Protein AF-A0A6P2B342-F1 (afdb_monomer_lite)

pLDDT: mean 91.4, std 13.52, range [28.22, 98.81]

Structure (mmCIF, N/CA/C/O backbone):
data_AF-A0A6P2B342-F1
#
_entry.id   AF-A0A6P2B342-F1
#
loop_
_atom_site.group_PDB
_atom_site.id
_atom_site.type_symbol
_atom_site.label_atom_id
_atom_site.label_alt_id
_atom_site.label_comp_id
_atom_site.label_asym_id
_atom_site.label_entity_id
_atom_site.label_seq_id
_atom_site.pdbx_PDB_ins_code
_atom_site.Cartn_x
_atom_site.Cartn_y
_atom_site.Cartn_z
_atom_site.occupancy
_atom_site.B_iso_or_equiv
_atom_site.auth_seq_id
_atom_site.auth_comp_id
_atom_site.auth_asym_id
_atom_site.auth_atom_id
_atom_site.pdbx_PDB_model_num
ATOM 1 N N . MET A 1 1 ? 30.800 19.590 -36.979 1.00 38.88 1 MET A N 1
ATOM 2 C CA . MET A 1 1 ? 31.869 18.616 -36.661 1.00 38.88 1 MET A CA 1
ATOM 3 C C . MET A 1 1 ? 32.686 19.167 -35.507 1.00 38.88 1 MET A C 1
ATOM 5 O O . MET A 1 1 ? 33.416 20.113 -35.738 1.00 38.88 1 MET A O 1
ATOM 9 N N . ASN A 1 2 ? 32.508 18.641 -34.295 1.00 28.22 2 ASN A N 1
ATOM 10 C CA . ASN A 1 2 ? 33.512 18.633 -33.224 1.00 28.22 2 ASN A CA 1
ATOM 11 C C . ASN A 1 2 ? 33.006 17.683 -32.132 1.00 28.22 2 ASN A C 1
ATOM 13 O O . ASN A 1 2 ? 32.124 18.020 -31.350 1.00 28.22 2 ASN A O 1
ATOM 17 N N . ARG A 1 3 ? 33.511 16.446 -32.181 1.00 33.88 3 ARG A N 1
ATOM 18 C CA . ARG A 1 3 ? 33.252 15.378 -31.215 1.00 33.88 3 ARG A CA 1
ATOM 19 C C . ARG A 1 3 ? 34.166 15.611 -30.013 1.00 33.88 3 ARG A C 1
ATOM 21 O O . ARG A 1 3 ? 35.369 15.397 -30.132 1.00 33.88 3 ARG A O 1
ATOM 28 N N . PHE A 1 4 ? 33.613 16.050 -28.888 1.00 36.38 4 PHE A N 1
ATOM 29 C CA . PHE A 1 4 ? 34.314 15.977 -27.609 1.00 36.38 4 PHE A CA 1
ATOM 30 C C . PHE A 1 4 ? 34.161 14.557 -27.061 1.00 36.38 4 PHE A C 1
ATOM 32 O O . PHE A 1 4 ? 33.056 14.080 -26.819 1.00 36.38 4 PHE A O 1
ATOM 39 N N . PHE A 1 5 ? 35.295 13.869 -26.953 1.00 34.81 5 PHE A N 1
ATOM 40 C CA . PHE A 1 5 ? 35.442 12.567 -26.320 1.00 34.81 5 PHE A CA 1
ATOM 41 C C . PHE A 1 5 ? 35.074 12.681 -24.834 1.00 34.81 5 PHE A C 1
ATOM 43 O O . PHE A 1 5 ? 35.794 13.317 -24.065 1.00 34.81 5 PHE A O 1
ATOM 50 N N . LEU A 1 6 ? 33.970 12.049 -24.433 1.00 33.16 6 LEU A N 1
ATOM 51 C CA . LEU A 1 6 ? 33.687 11.751 -23.035 1.00 33.16 6 LEU A CA 1
ATOM 52 C C . LEU A 1 6 ? 34.524 10.519 -22.663 1.00 33.16 6 LEU A C 1
ATOM 54 O O . LEU A 1 6 ? 34.222 9.393 -23.054 1.00 33.16 6 LEU A O 1
ATOM 58 N N . LEU A 1 7 ? 35.635 10.753 -21.971 1.00 32.19 7 LEU A N 1
ATOM 59 C CA . LEU A 1 7 ? 36.459 9.712 -21.367 1.00 32.19 7 LEU A CA 1
ATOM 60 C C . LEU A 1 7 ? 35.686 9.161 -20.160 1.00 32.19 7 LEU A C 1
ATOM 62 O O . LEU A 1 7 ? 35.783 9.682 -19.052 1.00 32.19 7 LEU A O 1
ATOM 66 N N . ILE A 1 8 ? 34.866 8.135 -20.395 1.00 35.72 8 ILE A N 1
ATOM 67 C CA . ILE A 1 8 ? 34.276 7.324 -19.329 1.00 35.72 8 ILE A CA 1
ATOM 68 C C . ILE A 1 8 ? 35.431 6.570 -18.672 1.00 35.72 8 ILE A C 1
ATOM 70 O O . ILE A 1 8 ? 35.993 5.634 -19.243 1.00 35.72 8 ILE A O 1
ATOM 74 N N . VAL A 1 9 ? 35.806 6.999 -17.469 1.00 33.09 9 VAL A N 1
ATOM 75 C CA . VAL A 1 9 ? 36.613 6.190 -16.560 1.00 33.09 9 VAL A CA 1
ATOM 76 C C . VAL A 1 9 ? 35.726 5.027 -16.127 1.00 33.09 9 VAL A C 1
ATOM 78 O O . VAL A 1 9 ? 34.937 5.133 -15.193 1.00 33.09 9 VAL A O 1
ATOM 81 N N . LEU A 1 10 ? 35.838 3.915 -16.850 1.00 36.12 10 LEU A N 1
ATOM 82 C CA . LEU A 1 10 ? 35.404 2.595 -16.411 1.00 36.12 10 LEU A CA 1
ATOM 83 C C . LEU A 1 10 ? 36.299 2.204 -15.228 1.00 36.12 10 LEU A C 1
ATOM 85 O O . LEU A 1 10 ? 37.279 1.474 -15.367 1.00 36.12 10 LEU A O 1
ATOM 89 N N . ALA A 1 11 ? 35.986 2.739 -14.049 1.00 37.56 11 ALA A N 1
ATOM 90 C CA . ALA A 1 11 ? 36.389 2.120 -12.803 1.00 37.56 11 ALA A CA 1
ATOM 91 C C . ALA A 1 11 ? 35.618 0.801 -12.727 1.00 37.56 11 ALA A C 1
ATOM 93 O O . ALA A 1 11 ? 34.501 0.734 -12.220 1.00 37.56 11 ALA A O 1
ATOM 94 N N . VAL A 1 12 ? 36.204 -0.243 -13.313 1.00 37.66 12 VAL A N 1
ATOM 95 C CA . VAL A 1 12 ? 35.854 -1.624 -13.011 1.00 37.66 12 VAL A CA 1
ATOM 96 C C . VAL A 1 12 ? 36.157 -1.786 -11.527 1.00 37.66 12 VAL A C 1
ATOM 98 O O . VAL A 1 12 ? 37.277 -2.110 -11.137 1.00 37.66 12 VAL A O 1
ATOM 101 N N . PHE A 1 13 ? 35.169 -1.496 -10.680 1.00 39.75 13 PHE A N 1
ATOM 102 C CA . PHE A 1 13 ? 35.117 -2.099 -9.367 1.00 39.75 13 PHE A CA 1
ATOM 103 C C . PHE A 1 13 ? 35.086 -3.595 -9.647 1.00 39.75 13 PHE A C 1
ATOM 105 O O . PHE A 1 13 ? 34.061 -4.151 -10.037 1.00 39.75 13 PHE A O 1
ATOM 112 N N . ALA A 1 14 ? 36.246 -4.234 -9.519 1.00 38.75 14 ALA A N 1
ATOM 113 C CA . ALA A 1 14 ? 36.320 -5.651 -9.253 1.00 38.75 14 ALA A CA 1
ATOM 114 C C . ALA A 1 14 ? 35.606 -5.843 -7.912 1.00 38.75 14 ALA A C 1
ATOM 116 O O . ALA A 1 14 ? 36.222 -5.830 -6.848 1.00 38.75 14 ALA A O 1
ATOM 117 N N . LEU A 1 15 ? 34.275 -5.909 -7.972 1.00 44.03 15 LEU A N 1
ATOM 118 C CA . LEU A 1 15 ? 33.454 -6.465 -6.924 1.00 44.03 15 LEU A CA 1
ATOM 119 C C . LEU A 1 15 ? 33.999 -7.876 -6.775 1.00 44.03 15 LEU A C 1
ATOM 121 O O . LEU A 1 15 ? 33.724 -8.743 -7.603 1.00 44.03 15 LEU A O 1
ATOM 125 N N . ASN A 1 16 ? 34.862 -8.081 -5.777 1.00 39.44 16 ASN A N 1
ATOM 126 C CA . ASN A 1 16 ? 35.105 -9.419 -5.274 1.00 39.44 16 ASN A CA 1
ATOM 127 C C . ASN A 1 16 ? 33.706 -9.993 -5.065 1.00 39.44 16 ASN A C 1
ATOM 129 O O . ASN A 1 16 ? 32.958 -9.382 -4.294 1.00 39.44 16 ASN A O 1
ATOM 133 N N . PRO A 1 17 ? 33.305 -11.055 -5.791 1.00 49.28 17 PRO A N 1
ATOM 134 C CA . PRO A 1 17 ? 32.008 -11.651 -5.556 1.00 49.28 17 PRO A CA 1
ATOM 135 C C . PRO A 1 17 ? 31.994 -11.960 -4.068 1.00 49.28 17 PRO A C 1
ATOM 137 O O . PRO A 1 17 ? 32.875 -12.678 -3.580 1.00 49.28 17 PRO A O 1
ATOM 140 N N . ALA A 1 18 ? 31.086 -11.307 -3.335 1.00 50.47 18 ALA A N 1
ATOM 141 C CA . ALA A 1 18 ? 30.901 -11.603 -1.928 1.00 50.47 18 ALA A CA 1
ATOM 142 C C . ALA A 1 18 ? 30.819 -13.131 -1.836 1.00 50.47 18 ALA A C 1
ATOM 144 O O . ALA A 1 18 ? 30.139 -13.725 -2.683 1.00 50.47 18 ALA A O 1
ATOM 145 N N . PRO A 1 19 ? 31.585 -13.775 -0.934 1.00 49.72 19 PRO A N 1
ATOM 146 C CA . PRO A 1 19 ? 31.642 -15.228 -0.871 1.00 49.72 19 PRO A CA 1
ATOM 147 C C . PRO A 1 19 ? 30.209 -15.734 -0.889 1.00 49.72 19 PRO A C 1
ATOM 149 O O . PRO A 1 19 ? 29.418 -15.312 -0.042 1.00 49.72 19 PRO A O 1
ATOM 152 N N . ALA A 1 20 ? 29.876 -16.530 -1.912 1.00 49.69 20 ALA A N 1
ATOM 153 C CA . ALA A 1 20 ? 28.531 -17.037 -2.114 1.00 49.69 20 ALA A CA 1
ATOM 154 C C . ALA A 1 20 ? 28.104 -17.670 -0.794 1.00 49.69 20 ALA A C 1
ATOM 156 O O . ALA A 1 20 ? 28.666 -18.687 -0.380 1.00 49.69 20 ALA A O 1
ATOM 157 N N . GLN A 1 21 ? 27.199 -17.000 -0.078 1.00 50.09 21 GLN A N 1
ATOM 158 C CA . GLN A 1 21 ? 26.664 -17.549 1.150 1.00 50.09 21 GLN A CA 1
ATOM 159 C C . GLN A 1 21 ? 25.975 -18.833 0.715 1.00 50.09 21 GLN A C 1
ATOM 161 O O . GLN A 1 21 ? 25.067 -18.790 -0.112 1.00 50.09 21 GLN A O 1
ATOM 166 N N . THR A 1 22 ? 26.483 -19.977 1.181 1.00 51.25 22 THR A N 1
ATOM 167 C CA . THR A 1 22 ? 25.868 -21.281 0.930 1.00 51.25 22 THR A CA 1
ATOM 168 C C . THR A 1 22 ? 24.386 -21.135 1.208 1.00 51.25 22 THR A C 1
ATOM 170 O O . THR A 1 22 ? 24.038 -20.776 2.337 1.00 51.25 22 THR A O 1
ATOM 173 N N . ALA A 1 23 ? 23.565 -21.337 0.168 1.00 52.44 23 ALA A N 1
ATOM 174 C CA . ALA A 1 23 ? 22.115 -21.244 0.236 1.00 52.44 23 ALA A CA 1
ATOM 175 C C . ALA A 1 23 ? 21.675 -21.992 1.491 1.00 52.44 23 ALA A C 1
ATOM 177 O O . ALA A 1 23 ? 21.850 -23.207 1.610 1.00 52.44 23 ALA A O 1
ATOM 178 N N . THR A 1 24 ? 21.264 -21.227 2.496 1.00 52.19 24 THR A N 1
ATOM 179 C CA . THR A 1 24 ? 20.883 -21.788 3.782 1.00 52.19 24 THR A CA 1
ATOM 180 C C . THR A 1 24 ? 19.608 -22.552 3.489 1.00 52.19 24 THR A C 1
ATOM 182 O O . THR A 1 24 ? 18.662 -21.953 2.988 1.00 52.19 24 THR A O 1
ATOM 185 N N . GLN A 1 25 ? 19.612 -23.872 3.707 1.00 49.91 25 GLN A N 1
ATOM 186 C CA . GLN A 1 25 ? 18.399 -24.670 3.560 1.00 49.91 25 GLN A CA 1
ATOM 187 C C . GLN A 1 25 ? 17.299 -23.983 4.364 1.00 49.91 25 GLN A C 1
ATOM 189 O O . GLN A 1 25 ? 17.465 -23.759 5.566 1.00 49.91 25 GLN A O 1
ATOM 194 N N . PHE A 1 26 ? 16.230 -23.592 3.672 1.00 52.09 26 PHE A N 1
ATOM 195 C CA . PHE A 1 26 ? 15.068 -22.989 4.299 1.00 52.09 26 PHE A CA 1
ATOM 196 C C . PHE A 1 26 ? 14.614 -23.882 5.457 1.00 52.09 26 PHE A C 1
ATOM 198 O O . PHE A 1 26 ? 14.578 -25.109 5.292 1.00 52.09 26 PHE A O 1
ATOM 205 N N . PRO A 1 27 ? 14.319 -23.316 6.640 1.00 55.00 27 PRO A N 1
ATOM 206 C CA . PRO A 1 27 ? 13.832 -24.117 7.748 1.00 55.00 27 PRO A CA 1
ATOM 207 C C . PRO A 1 27 ? 12.588 -24.883 7.290 1.00 55.00 27 PRO A C 1
ATOM 209 O O . PRO A 1 27 ? 11.690 -24.314 6.673 1.00 55.00 27 PRO A O 1
ATOM 212 N N . ALA A 1 28 ? 12.530 -26.176 7.607 1.00 49.84 28 ALA A N 1
ATOM 213 C CA . ALA A 1 28 ? 11.448 -27.091 7.231 1.00 49.84 28 ALA A CA 1
ATOM 214 C C . ALA A 1 28 ? 10.072 -26.749 7.859 1.00 49.84 28 ALA A C 1
ATOM 216 O O . ALA A 1 28 ? 9.192 -27.601 7.898 1.00 49.84 28 ALA A O 1
ATOM 217 N N . SER A 1 29 ? 9.889 -25.532 8.383 1.00 59.97 29 SER A N 1
ATOM 218 C CA . SER A 1 29 ? 8.661 -25.044 9.020 1.00 59.97 29 SER A CA 1
ATOM 219 C C . SER A 1 29 ? 7.958 -23.933 8.234 1.00 59.97 29 SER A C 1
ATOM 221 O O . SER A 1 29 ? 7.106 -23.249 8.800 1.00 59.97 29 SER A O 1
ATOM 223 N N . ILE A 1 30 ? 8.319 -23.697 6.967 1.00 73.19 30 ILE A N 1
ATOM 224 C CA . ILE A 1 30 ? 7.491 -22.857 6.092 1.00 73.19 30 ILE A CA 1
ATOM 225 C C . ILE A 1 30 ? 6.163 -23.589 5.879 1.00 73.19 30 ILE A C 1
ATOM 227 O O . ILE A 1 30 ? 6.152 -24.804 5.688 1.00 73.19 30 ILE A O 1
ATOM 231 N N . ALA A 1 31 ? 5.059 -22.848 5.964 1.00 84.12 31 ALA A N 1
ATOM 232 C CA . ALA A 1 31 ? 3.721 -23.379 5.747 1.00 84.12 31 ALA A CA 1
ATOM 233 C C . ALA A 1 31 ? 3.646 -24.145 4.417 1.00 84.12 31 ALA A C 1
ATOM 235 O O . ALA A 1 31 ? 4.104 -23.655 3.382 1.00 84.12 31 ALA A O 1
ATOM 236 N N . ASP A 1 32 ? 3.062 -25.341 4.457 1.00 93.50 32 ASP A N 1
ATOM 237 C CA . ASP A 1 32 ? 2.788 -26.127 3.260 1.00 93.50 32 ASP A CA 1
ATOM 238 C C . ASP A 1 32 ? 1.533 -25.572 2.575 1.00 93.50 32 ASP A C 1
ATOM 240 O O . ASP A 1 32 ? 0.411 -26.008 2.833 1.00 93.50 32 ASP A O 1
ATOM 244 N N . PHE A 1 33 ? 1.717 -24.543 1.744 1.00 96.00 33 PHE A N 1
ATOM 245 C CA . PHE A 1 33 ? 0.609 -23.884 1.049 1.00 96.00 33 PHE A CA 1
ATOM 246 C C . PHE A 1 33 ? -0.134 -24.819 0.078 1.00 96.00 33 PHE A C 1
ATOM 248 O O . PHE A 1 33 ? -1.287 -24.541 -0.242 1.00 96.00 33 PHE A O 1
ATOM 255 N N . ASP A 1 34 ? 0.479 -25.931 -0.349 1.00 96.69 34 ASP A N 1
ATOM 256 C CA . ASP A 1 34 ? -0.166 -26.945 -1.196 1.00 96.69 34 ASP A CA 1
ATOM 257 C C . ASP A 1 34 ? -1.204 -27.780 -0.437 1.00 96.69 34 ASP A C 1
ATOM 259 O O . ASP A 1 34 ? -2.115 -28.343 -1.044 1.00 96.69 34 ASP A O 1
ATOM 263 N N . ALA A 1 35 ? -1.082 -27.856 0.890 1.00 96.94 35 ALA A N 1
ATOM 264 C CA . ALA A 1 35 ? -2.011 -28.587 1.743 1.00 96.94 35 ALA A CA 1
ATOM 265 C C . ALA A 1 35 ? -3.268 -27.776 2.112 1.00 96.94 35 ALA A C 1
ATOM 267 O O . ALA A 1 35 ? -4.204 -28.332 2.692 1.00 96.94 35 ALA A O 1
ATOM 268 N N . LEU A 1 36 ? -3.300 -26.475 1.805 1.00 97.75 36 LEU A N 1
ATOM 269 C CA . LEU A 1 36 ? -4.429 -25.605 2.128 1.00 97.75 36 LEU A CA 1
ATOM 270 C C . LEU A 1 36 ? -5.614 -25.835 1.173 1.00 97.75 36 LEU A C 1
ATOM 272 O O . LEU A 1 36 ? -5.408 -26.057 -0.022 1.00 97.75 36 LEU A O 1
ATOM 276 N N . PRO A 1 37 ? -6.864 -25.748 1.664 1.00 98.19 37 PRO A N 1
ATOM 277 C CA . PRO A 1 37 ? -8.046 -25.840 0.813 1.00 98.19 37 PRO A CA 1
ATOM 278 C C . PRO A 1 37 ? -8.130 -24.660 -0.175 1.00 98.19 37 PRO A C 1
ATOM 280 O O . PRO A 1 37 ? -7.496 -23.621 0.038 1.00 98.19 37 PRO A O 1
ATOM 283 N N . PRO A 1 38 ? -8.927 -24.779 -1.253 1.00 98.19 38 PRO A N 1
ATOM 284 C CA . PRO A 1 38 ? -9.191 -23.649 -2.131 1.00 98.19 38 PRO A CA 1
ATOM 285 C C . PRO A 1 38 ? -9.938 -22.526 -1.390 1.00 98.19 38 PRO A C 1
ATOM 287 O O . PRO A 1 38 ? -10.747 -22.798 -0.506 1.00 98.19 38 PRO A O 1
ATOM 290 N N . CYS A 1 39 ? -9.686 -21.264 -1.750 1.00 98.12 39 CYS A N 1
ATOM 291 C CA . CYS A 1 39 ? -10.432 -20.123 -1.201 1.00 98.12 39 CYS A CA 1
ATOM 292 C C . CYS A 1 39 ? -11.848 -19.975 -1.778 1.00 98.12 39 CYS A C 1
ATOM 294 O O . CYS A 1 39 ? -12.670 -19.294 -1.175 1.00 98.12 39 CYS A O 1
ATOM 296 N N . ASP A 1 40 ? -12.114 -20.567 -2.949 1.00 97.00 40 ASP A N 1
ATOM 297 C CA . ASP A 1 40 ? -13.396 -20.500 -3.663 1.00 97.00 40 ASP A CA 1
ATOM 298 C C . ASP A 1 40 ? -13.940 -19.068 -3.864 1.00 97.00 40 ASP A C 1
ATOM 300 O O . ASP A 1 40 ? -15.149 -18.834 -3.854 1.00 97.00 40 ASP A O 1
ATOM 304 N N . PHE A 1 41 ? -13.055 -18.089 -4.085 1.00 97.38 41 PHE A N 1
ATOM 305 C CA . PHE A 1 41 ? -13.463 -16.710 -4.347 1.00 97.38 41 PHE A CA 1
ATOM 306 C C . PHE A 1 41 ? -14.154 -16.594 -5.714 1.00 97.38 41 PHE A C 1
ATOM 308 O O . PHE A 1 41 ? -13.522 -16.802 -6.759 1.00 97.38 41 PHE A O 1
ATOM 315 N N . ASP A 1 42 ? -15.441 -16.232 -5.697 1.00 94.62 42 ASP A N 1
ATOM 316 C CA . ASP A 1 42 ? -16.277 -16.057 -6.889 1.00 94.62 42 ASP A CA 1
ATOM 317 C C . ASP A 1 42 ? -16.018 -14.702 -7.557 1.00 94.62 42 ASP A C 1
ATOM 319 O O . ASP A 1 42 ? -16.548 -13.661 -7.165 1.00 94.62 42 ASP A O 1
ATOM 323 N N . ALA A 1 43 ? -15.149 -14.714 -8.565 1.00 94.00 43 ALA A N 1
ATOM 324 C CA . ALA A 1 43 ? -14.686 -13.509 -9.229 1.00 94.00 43 ALA A CA 1
ATOM 325 C C . ALA A 1 43 ? -15.621 -13.095 -10.387 1.00 94.00 43 ALA A C 1
ATOM 327 O O . ALA A 1 43 ? -15.847 -13.873 -11.322 1.00 94.00 43 ALA A O 1
ATOM 328 N N . PRO A 1 44 ? -16.128 -11.848 -10.411 1.00 94.12 44 PRO A N 1
ATOM 329 C CA . PRO A 1 44 ? -17.077 -11.417 -11.429 1.00 94.12 44 PRO A CA 1
ATOM 330 C C . PRO A 1 44 ? -16.417 -11.226 -12.800 1.00 94.12 44 PRO A C 1
ATOM 332 O O . PRO A 1 44 ? -15.238 -10.898 -12.922 1.00 94.12 44 PRO A O 1
ATOM 335 N N . GLY A 1 45 ? -17.209 -11.361 -13.868 1.00 91.38 45 GLY A N 1
ATOM 336 C CA . GLY A 1 45 ? -16.860 -10.842 -15.197 1.00 91.38 45 GLY A CA 1
ATOM 337 C C . GLY A 1 45 ? -15.576 -11.400 -15.824 1.00 91.38 45 GLY A C 1
ATOM 338 O O . GLY A 1 45 ? -14.975 -10.721 -16.649 1.00 91.38 45 GLY A O 1
ATOM 339 N N . GLY A 1 46 ? -15.138 -12.605 -15.445 1.00 93.56 46 GLY A N 1
ATOM 340 C CA . GLY A 1 46 ? -13.896 -13.202 -15.950 1.00 93.56 46 GLY A CA 1
ATOM 341 C C . GLY A 1 46 ? -12.620 -12.637 -15.316 1.00 93.56 46 GLY A C 1
ATOM 342 O O . GLY A 1 46 ? -11.533 -12.822 -15.866 1.00 93.56 46 GLY A O 1
ATOM 343 N N . LEU A 1 47 ? -12.736 -11.938 -14.183 1.00 96.94 47 LEU A N 1
ATOM 344 C CA . LEU A 1 47 ? -11.601 -11.551 -13.353 1.00 96.94 47 LEU A CA 1
ATOM 345 C C . LEU A 1 47 ? -10.883 -12.812 -12.847 1.00 96.94 47 LEU A C 1
ATOM 347 O O . LEU A 1 47 ? -11.500 -13.690 -12.254 1.00 96.94 47 LEU A O 1
ATOM 351 N N . MET A 1 48 ? -9.576 -12.916 -13.078 1.00 97.88 48 MET A N 1
ATOM 352 C CA . MET A 1 48 ? -8.767 -13.984 -12.489 1.00 97.88 48 MET A CA 1
ATOM 353 C C . MET A 1 48 ? -8.286 -13.547 -11.113 1.00 97.88 48 MET A C 1
ATOM 355 O O . MET A 1 48 ? -7.867 -12.399 -10.959 1.00 97.88 48 MET A O 1
ATOM 359 N N . VAL A 1 49 ? -8.297 -14.467 -10.149 1.00 98.50 49 VAL A N 1
ATOM 360 C CA . VAL A 1 49 ? -7.868 -14.204 -8.770 1.00 98.50 49 VAL A CA 1
ATOM 361 C C . VAL A 1 49 ? -6.834 -15.230 -8.343 1.00 98.50 49 VAL A C 1
ATOM 363 O O . VAL A 1 49 ? -7.095 -16.426 -8.422 1.00 98.50 49 VAL A O 1
ATOM 366 N N . GLY A 1 50 ? -5.668 -14.766 -7.913 1.00 98.62 50 GLY A N 1
ATOM 367 C CA . GLY A 1 50 ? -4.656 -15.556 -7.223 1.00 98.62 50 GLY A CA 1
ATOM 368 C C . GLY A 1 50 ? -4.628 -15.166 -5.755 1.00 98.62 50 GLY A C 1
ATOM 369 O O . GLY A 1 50 ? -4.632 -13.976 -5.454 1.00 98.62 50 GLY A O 1
ATOM 370 N N . ALA A 1 51 ? -4.620 -16.136 -4.846 1.00 98.75 51 ALA A N 1
ATOM 371 C CA . ALA A 1 51 ? -4.705 -15.868 -3.421 1.00 98.75 51 ALA A CA 1
ATOM 372 C C . ALA A 1 51 ? -3.854 -16.810 -2.566 1.00 98.75 51 ALA A C 1
ATOM 374 O O . ALA A 1 51 ? -3.777 -18.010 -2.835 1.00 98.75 51 ALA A O 1
ATOM 375 N N . VAL A 1 52 ? -3.287 -16.254 -1.495 1.00 98.81 52 VAL A N 1
ATOM 376 C CA . VAL A 1 52 ? -2.866 -16.979 -0.291 1.00 98.81 52 VAL A CA 1
ATOM 377 C C . VAL A 1 52 ? -3.404 -16.222 0.914 1.00 98.81 52 VAL A C 1
ATOM 379 O O . VAL A 1 52 ? -3.043 -15.065 1.135 1.00 98.81 52 VAL A O 1
ATOM 382 N N . VAL A 1 53 ? -4.254 -16.879 1.694 1.00 98.69 53 VAL A N 1
ATOM 383 C CA . VAL A 1 53 ? -4.759 -16.385 2.976 1.00 98.69 53 VAL A CA 1
ATOM 384 C C . VAL A 1 53 ? -4.325 -17.389 4.028 1.00 98.69 53 VAL A C 1
ATOM 386 O O . VAL A 1 53 ? -4.647 -18.566 3.903 1.00 98.69 53 VAL A O 1
ATOM 389 N N . TYR A 1 54 ? -3.550 -16.963 5.021 1.00 98.50 54 TYR A N 1
ATOM 390 C CA . TYR A 1 54 ? -2.973 -17.898 5.985 1.00 98.50 54 TYR A CA 1
ATOM 391 C C . TYR A 1 54 ? -2.746 -17.266 7.353 1.00 98.50 54 TYR A C 1
ATOM 393 O O . TYR A 1 54 ? -2.224 -16.153 7.445 1.00 98.50 54 TYR A O 1
ATOM 401 N N . ASN A 1 55 ? -3.092 -18.001 8.407 1.00 97.62 55 ASN A N 1
ATOM 402 C CA . ASN A 1 55 ? -2.791 -17.684 9.794 1.00 97.62 55 ASN A CA 1
ATOM 403 C C . ASN A 1 55 ? -1.687 -18.627 10.300 1.00 97.62 55 ASN A C 1
ATOM 405 O O . ASN A 1 55 ? -1.896 -19.831 10.441 1.00 97.62 55 ASN A O 1
ATOM 409 N N . TRP A 1 56 ? -0.501 -18.090 10.598 1.00 96.25 56 TRP A N 1
ATOM 410 C CA . TRP A 1 56 ? 0.624 -18.893 11.095 1.00 96.25 56 TRP A CA 1
ATOM 411 C C . TRP A 1 56 ? 0.408 -19.444 12.506 1.00 96.25 56 TRP A C 1
ATOM 413 O O . TRP A 1 56 ? 1.082 -20.405 12.875 1.00 96.25 56 TRP A O 1
ATOM 423 N N . GLU A 1 57 ? -0.486 -18.844 13.289 1.00 93.81 57 GLU A N 1
ATOM 424 C CA . GLU A 1 57 ? -0.736 -19.224 14.679 1.00 93.81 57 GLU A CA 1
ATOM 425 C C . GLU A 1 57 ? -1.743 -20.376 14.788 1.00 93.81 57 GLU A C 1
ATOM 427 O O . GLU A 1 57 ? -1.597 -21.233 15.660 1.00 93.81 57 GLU A O 1
ATOM 432 N N . THR A 1 58 ? -2.736 -20.439 13.892 1.00 95.25 58 THR A N 1
ATOM 433 C CA . THR A 1 58 ? -3.733 -21.528 13.876 1.00 95.25 58 THR A CA 1
ATOM 434 C C . THR A 1 58 ? -3.455 -22.594 12.818 1.00 95.25 58 THR A C 1
ATOM 436 O O . THR A 1 58 ? -3.868 -23.740 12.982 1.00 95.25 58 THR A O 1
ATOM 439 N N . GLY A 1 59 ? -2.726 -22.245 11.753 1.00 95.88 59 GLY A N 1
ATOM 440 C CA . GLY A 1 59 ? -2.560 -23.083 10.565 1.00 95.88 59 GLY A CA 1
ATOM 441 C C . GLY A 1 59 ? -3.751 -23.030 9.604 1.00 95.88 59 GLY A C 1
ATOM 442 O O . GLY A 1 59 ? -3.712 -23.690 8.566 1.00 95.88 59 GLY A O 1
ATOM 443 N N . ASP A 1 60 ? -4.788 -22.250 9.923 1.00 96.75 60 ASP A N 1
ATOM 444 C CA . ASP A 1 60 ? -5.939 -22.061 9.045 1.00 96.75 60 ASP A CA 1
ATOM 445 C C . ASP A 1 60 ? -5.565 -21.186 7.849 1.00 96.75 60 ASP A C 1
ATOM 447 O O . ASP A 1 60 ? -4.772 -20.243 7.939 1.00 96.75 60 ASP A O 1
ATOM 451 N N . GLY A 1 61 ? -6.161 -21.487 6.704 1.00 98.00 61 GLY A N 1
ATOM 452 C CA . GLY A 1 61 ? -5.919 -20.732 5.492 1.00 98.00 61 GLY A CA 1
ATOM 453 C C . GLY A 1 61 ? -6.605 -21.327 4.280 1.00 98.00 61 GLY A C 1
ATOM 454 O O . GLY A 1 61 ? -7.276 -22.356 4.355 1.00 98.00 61 GLY A O 1
ATOM 455 N N . CYS A 1 62 ? -6.405 -20.669 3.150 1.00 98.62 62 CYS A N 1
ATOM 456 C CA . CYS A 1 62 ? -6.839 -21.131 1.847 1.00 98.62 62 CYS A CA 1
ATOM 457 C C . CYS A 1 62 ? -5.908 -20.591 0.753 1.00 98.62 62 CYS A C 1
ATOM 459 O O . CYS A 1 62 ? -5.189 -19.602 0.950 1.00 98.62 62 CYS A O 1
ATOM 461 N N . THR A 1 63 ? -5.926 -21.221 -0.420 1.00 98.69 63 THR A N 1
ATOM 462 C CA . THR A 1 63 ? -5.192 -20.744 -1.602 1.00 98.69 63 THR A CA 1
ATOM 463 C C . THR A 1 63 ? -6.064 -20.727 -2.852 1.00 98.69 63 THR A C 1
ATOM 465 O O . THR A 1 63 ? -7.091 -21.391 -2.935 1.00 98.69 63 THR A O 1
ATOM 468 N N . GLN A 1 64 ? -5.687 -19.945 -3.860 1.00 98.50 64 GLN A N 1
ATOM 469 C CA . GLN A 1 64 ? -6.350 -19.953 -5.165 1.00 98.50 64 GLN A CA 1
ATOM 470 C C . GLN A 1 64 ? -5.338 -19.599 -6.247 1.00 98.50 64 GLN A C 1
ATOM 472 O O . GLN A 1 64 ? -4.603 -18.629 -6.094 1.00 98.50 64 GLN A O 1
ATOM 477 N N . ASN A 1 65 ? -5.290 -20.368 -7.341 1.00 98.31 65 ASN A N 1
ATOM 478 C CA . ASN A 1 65 ? -4.361 -20.137 -8.459 1.00 98.31 65 ASN A CA 1
ATOM 479 C C . ASN A 1 65 ? -2.910 -19.885 -7.992 1.00 98.31 65 ASN A C 1
ATOM 481 O O . ASN A 1 65 ? -2.243 -18.960 -8.457 1.00 98.31 65 ASN A O 1
ATOM 485 N N . LEU A 1 66 ? -2.452 -20.714 -7.048 1.00 98.25 66 LEU A N 1
ATOM 486 C CA . LEU A 1 66 ? -1.240 -20.521 -6.248 1.00 98.25 66 LEU A CA 1
ATOM 487 C C . LEU A 1 66 ? 0.033 -20.309 -7.086 1.00 98.25 66 LEU A C 1
ATOM 489 O O . LEU A 1 66 ? 0.850 -19.455 -6.746 1.00 98.25 66 LEU A O 1
ATOM 493 N N . ASP A 1 67 ? 0.138 -21.031 -8.205 1.00 98.38 67 ASP A N 1
ATOM 494 C CA . ASP A 1 67 ? 1.276 -21.016 -9.139 1.00 98.38 67 ASP A CA 1
ATOM 495 C C . ASP A 1 67 ? 0.992 -20.242 -10.433 1.00 98.38 67 ASP A C 1
ATOM 497 O O . ASP A 1 67 ? 1.751 -20.293 -11.400 1.00 98.38 67 ASP A O 1
ATOM 501 N N . THR A 1 68 ? -0.128 -19.519 -10.494 1.00 98.31 68 THR A N 1
ATOM 502 C CA . THR A 1 68 ? -0.411 -18.651 -11.639 1.00 98.31 68 THR A CA 1
ATOM 503 C C . THR A 1 68 ? 0.394 -17.367 -11.511 1.00 98.31 68 THR A C 1
ATOM 505 O O . THR A 1 68 ? 0.371 -16.706 -10.476 1.00 98.31 68 THR A O 1
ATOM 508 N N . VAL A 1 69 ? 1.103 -16.998 -12.575 1.00 98.12 69 VAL A N 1
ATOM 509 C CA . VAL A 1 69 ? 1.891 -15.764 -12.626 1.00 98.12 69 VAL A CA 1
ATOM 510 C C . VAL A 1 69 ? 0.968 -14.573 -12.883 1.00 98.12 69 VAL A C 1
ATOM 512 O O . VAL A 1 69 ? 0.279 -14.526 -13.903 1.00 98.12 69 VAL A O 1
ATOM 515 N N . PHE A 1 70 ? 1.007 -13.581 -11.996 1.00 98.31 70 PHE A N 1
ATOM 516 C CA . PHE A 1 70 ? 0.268 -12.327 -12.133 1.00 98.31 70 PHE A CA 1
ATOM 517 C C . PHE A 1 70 ? 1.212 -11.157 -12.365 1.00 98.31 70 PHE A C 1
ATOM 519 O O . PHE A 1 70 ? 2.344 -11.130 -11.883 1.00 98.31 70 PHE A O 1
ATOM 526 N N . GLN A 1 71 ? 0.707 -10.138 -13.052 1.00 97.69 71 GLN A N 1
ATOM 527 C CA . GLN A 1 71 ? 1.256 -8.795 -12.915 1.00 97.69 71 GLN A CA 1
ATOM 528 C C . GLN A 1 71 ? 0.924 -8.292 -11.513 1.00 97.69 71 GLN A C 1
ATOM 530 O O . GLN A 1 71 ? -0.246 -8.228 -11.145 1.00 97.69 71 GLN A O 1
ATOM 535 N N . ILE A 1 72 ? 1.936 -7.932 -10.725 1.00 97.62 72 ILE A N 1
ATOM 536 C CA . ILE A 1 72 ? 1.731 -7.549 -9.317 1.00 97.62 72 ILE A CA 1
ATOM 537 C C . ILE A 1 72 ? 1.814 -6.036 -9.098 1.00 97.62 72 ILE A C 1
ATOM 539 O O . ILE A 1 72 ? 1.934 -5.555 -7.968 1.00 97.62 72 ILE A O 1
ATOM 543 N N . ALA A 1 73 ? 1.707 -5.273 -10.194 1.00 96.06 73 ALA A N 1
ATOM 544 C CA . ALA A 1 73 ? 1.695 -3.815 -10.214 1.00 96.06 73 ALA A CA 1
ATOM 545 C C . ALA A 1 73 ? 2.761 -3.263 -9.261 1.00 96.06 73 ALA A C 1
ATOM 547 O O . ALA A 1 73 ? 3.903 -3.633 -9.459 1.00 96.06 73 ALA A O 1
ATOM 548 N N . SER A 1 74 ? 2.421 -2.434 -8.258 1.00 97.69 74 SER A N 1
ATOM 549 C CA . SER A 1 74 ? 3.340 -1.816 -7.271 1.00 97.69 74 SER A CA 1
ATOM 550 C C . SER A 1 74 ? 3.783 -2.672 -6.076 1.00 97.69 74 SER A C 1
ATOM 552 O O . SER A 1 74 ? 4.556 -2.173 -5.256 1.00 97.69 74 SER A O 1
ATOM 554 N N . VAL A 1 75 ? 3.357 -3.932 -5.962 1.00 98.56 75 VAL A N 1
ATOM 555 C CA . VAL A 1 75 ? 3.850 -4.842 -4.909 1.00 98.56 75 VAL A CA 1
ATOM 556 C C . VAL A 1 75 ? 5.376 -5.053 -4.953 1.00 98.56 75 VAL A C 1
ATOM 558 O O . VAL A 1 75 ? 5.964 -5.026 -3.876 1.00 98.56 75 VAL A O 1
ATOM 561 N N . PRO A 1 76 ? 6.073 -5.132 -6.111 1.00 98.44 76 PRO A N 1
ATOM 562 C CA . PRO A 1 76 ? 7.527 -5.315 -6.175 1.00 98.44 76 PRO A CA 1
ATOM 563 C C . PRO A 1 76 ? 8.373 -4.307 -5.390 1.00 98.44 76 PRO A C 1
ATOM 565 O O . PRO A 1 76 ? 9.527 -4.583 -5.070 1.00 98.44 76 PRO A O 1
ATOM 568 N N . LYS A 1 77 ? 7.808 -3.146 -5.040 1.00 98.69 77 LYS A N 1
ATOM 569 C CA . LYS A 1 77 ? 8.447 -2.150 -4.170 1.00 98.69 77 LYS A CA 1
ATOM 570 C C . LYS A 1 77 ? 8.842 -2.725 -2.802 1.00 98.69 77 LYS A C 1
ATOM 572 O O . LYS A 1 77 ? 9.787 -2.221 -2.203 1.00 98.69 77 LYS A O 1
ATOM 577 N N . VAL A 1 78 ? 8.200 -3.802 -2.328 1.00 98.75 78 VAL A N 1
ATOM 578 C CA . VAL A 1 78 ? 8.644 -4.503 -1.107 1.00 98.75 78 VAL A CA 1
ATOM 579 C C . VAL A 1 78 ? 10.034 -5.122 -1.267 1.00 98.75 78 VAL A C 1
ATOM 581 O O . VAL A 1 78 ? 10.819 -5.089 -0.327 1.00 98.75 78 VAL A O 1
ATOM 584 N N . PHE A 1 79 ? 10.398 -5.585 -2.467 1.00 98.62 79 PHE A N 1
ATOM 585 C CA . PHE A 1 79 ? 11.739 -6.106 -2.742 1.00 98.62 79 PHE A CA 1
ATOM 586 C C . PHE A 1 79 ? 12.779 -4.997 -2.847 1.00 98.62 79 PHE A C 1
ATOM 588 O O . PHE A 1 79 ? 13.910 -5.171 -2.403 1.00 98.62 79 PHE A O 1
ATOM 595 N N . VAL A 1 80 ? 12.396 -3.839 -3.395 1.00 98.75 80 VAL A N 1
ATOM 596 C CA . VAL A 1 80 ? 13.254 -2.644 -3.399 1.00 98.75 80 VAL A CA 1
ATOM 597 C C . VAL A 1 80 ? 13.525 -2.194 -1.960 1.00 98.75 80 VAL A C 1
ATOM 599 O O . VAL A 1 80 ? 14.672 -1.920 -1.615 1.00 98.75 80 VAL A O 1
ATOM 602 N N . SER A 1 81 ? 12.498 -2.197 -1.101 1.00 98.75 81 SER A N 1
ATOM 603 C CA . SER A 1 81 ? 12.640 -1.916 0.334 1.00 98.75 81 SER A CA 1
ATOM 604 C C . SER A 1 81 ? 13.533 -2.952 1.027 1.00 98.75 81 SER A C 1
ATOM 606 O O . SER A 1 81 ? 14.447 -2.589 1.763 1.00 98.75 81 SER A O 1
ATOM 608 N N . GLY A 1 82 ? 13.356 -4.242 0.729 1.00 98.69 82 GLY A N 1
ATOM 609 C CA . GLY A 1 82 ? 14.214 -5.309 1.246 1.00 98.69 82 GLY A CA 1
ATOM 610 C C . GLY A 1 82 ? 15.686 -5.144 0.856 1.00 98.69 82 GLY A C 1
ATOM 611 O O . GLY A 1 82 ? 16.562 -5.213 1.716 1.00 98.69 82 GLY A O 1
ATOM 612 N N . ALA A 1 83 ? 15.965 -4.838 -0.413 1.00 98.69 83 ALA A N 1
ATOM 613 C CA . ALA A 1 83 ? 17.319 -4.557 -0.888 1.00 98.69 83 ALA A CA 1
ATOM 614 C C . ALA A 1 83 ? 17.924 -3.313 -0.213 1.00 98.69 83 ALA A C 1
ATOM 616 O O . ALA A 1 83 ? 19.094 -3.325 0.171 1.00 98.69 83 ALA A O 1
ATOM 617 N N . TYR A 1 84 ? 17.125 -2.257 -0.022 1.00 98.69 84 TYR A N 1
ATOM 618 C CA . TYR A 1 84 ? 17.531 -1.057 0.708 1.00 98.69 84 TYR A CA 1
ATOM 619 C C . TYR A 1 84 ? 17.925 -1.375 2.156 1.00 98.69 84 TYR A C 1
ATOM 621 O O . TYR A 1 84 ? 19.037 -1.042 2.571 1.00 98.69 84 TYR A O 1
ATOM 629 N N . HIS A 1 85 ? 17.058 -2.044 2.923 1.00 98.62 85 HIS A N 1
ATOM 630 C CA . HIS A 1 85 ? 17.348 -2.349 4.328 1.00 98.62 85 HIS A CA 1
ATOM 631 C C . HIS A 1 85 ? 18.512 -3.327 4.479 1.00 98.62 85 HIS A C 1
ATOM 633 O O . HIS A 1 85 ? 19.333 -3.150 5.380 1.00 98.62 85 HIS A O 1
ATOM 639 N N . GLN A 1 86 ? 18.665 -4.287 3.562 1.00 98.19 86 GLN A N 1
ATOM 640 C CA . GLN A 1 86 ? 19.851 -5.141 3.534 1.00 98.19 86 GLN A CA 1
ATOM 641 C C . GLN A 1 86 ? 21.125 -4.311 3.315 1.00 98.19 86 GLN A C 1
ATOM 643 O O . GLN A 1 86 ? 22.106 -4.490 4.040 1.00 98.19 86 GLN A O 1
ATOM 648 N N . ALA A 1 87 ? 21.113 -3.382 2.355 1.00 98.31 87 ALA A N 1
ATOM 649 C CA . ALA A 1 87 ? 22.250 -2.511 2.072 1.00 98.31 87 ALA A CA 1
ATOM 650 C C . ALA A 1 87 ? 22.578 -1.581 3.255 1.00 98.31 87 ALA A C 1
ATOM 652 O O . ALA A 1 87 ? 23.754 -1.361 3.551 1.00 98.31 87 ALA A O 1
ATOM 653 N N . VAL A 1 88 ? 21.566 -1.077 3.969 1.00 98.38 88 VAL A N 1
ATOM 654 C CA . VAL A 1 88 ? 21.745 -0.306 5.211 1.00 98.38 88 VAL A CA 1
ATOM 655 C C . VAL A 1 88 ? 22.396 -1.160 6.296 1.00 98.38 88 VAL A C 1
ATOM 657 O O . VAL A 1 88 ? 23.407 -0.753 6.864 1.00 98.38 88 VAL A O 1
ATOM 660 N N . ALA A 1 89 ? 21.866 -2.356 6.561 1.00 97.25 89 ALA A N 1
ATOM 661 C CA . ALA A 1 89 ? 22.389 -3.246 7.597 1.00 97.25 89 ALA A CA 1
ATOM 662 C C . ALA A 1 89 ? 23.822 -3.727 7.295 1.00 97.25 89 ALA A C 1
ATOM 664 O O . ALA A 1 89 ? 24.614 -3.995 8.198 1.00 97.25 89 ALA A O 1
ATOM 665 N N . GLN A 1 90 ? 24.190 -3.784 6.014 1.00 96.88 90 GLN A N 1
ATOM 666 C CA . GLN A 1 90 ? 25.548 -4.074 5.550 1.00 96.88 90 GLN A CA 1
ATOM 667 C C . GLN A 1 90 ? 26.463 -2.838 5.493 1.00 96.88 90 GLN A C 1
ATOM 669 O O . GLN A 1 90 ? 27.627 -2.967 5.119 1.00 96.88 90 GLN A O 1
ATOM 674 N N . ASN A 1 91 ? 25.977 -1.655 5.886 1.00 97.25 91 ASN A N 1
ATOM 675 C CA . ASN A 1 91 ? 26.683 -0.370 5.805 1.00 97.25 91 ASN A CA 1
ATOM 676 C C . ASN A 1 91 ? 27.141 0.009 4.381 1.00 97.25 91 ASN A C 1
ATOM 678 O O . ASN A 1 91 ? 28.142 0.706 4.212 1.00 97.25 91 ASN A O 1
ATOM 682 N N . ILE A 1 92 ? 26.420 -0.445 3.352 1.00 97.44 92 ILE A N 1
ATOM 683 C CA . ILE A 1 92 ? 26.667 -0.088 1.946 1.00 97.44 92 ILE A CA 1
ATOM 684 C C . ILE A 1 92 ? 26.101 1.303 1.646 1.00 97.44 92 ILE A C 1
ATOM 686 O O . ILE A 1 92 ? 26.739 2.098 0.959 1.00 97.44 92 ILE A O 1
ATOM 690 N N . VAL A 1 93 ? 24.921 1.613 2.190 1.00 97.81 93 VAL A N 1
ATOM 691 C CA . VAL A 1 93 ? 24.278 2.931 2.084 1.00 97.81 93 VAL A CA 1
ATOM 692 C C . VAL A 1 93 ? 23.894 3.453 3.465 1.00 97.81 93 VAL A C 1
ATOM 694 O O . VAL A 1 93 ? 23.673 2.684 4.399 1.00 97.81 93 VAL A O 1
ATOM 697 N N . SER A 1 94 ? 23.790 4.776 3.599 1.00 98.19 94 SER A N 1
ATOM 698 C CA . SER A 1 94 ? 23.307 5.414 4.828 1.00 98.19 94 SER A CA 1
ATOM 699 C C . SER A 1 94 ? 21.835 5.802 4.684 1.00 98.19 94 SER A C 1
ATOM 701 O O . SER A 1 94 ? 21.480 6.445 3.698 1.00 98.19 94 SER A O 1
ATOM 703 N N . PRO A 1 95 ? 20.969 5.548 5.683 1.00 98.19 95 PRO A N 1
ATOM 704 C CA . PRO A 1 95 ? 19.595 6.048 5.664 1.00 98.19 95 PRO A CA 1
ATOM 705 C C . PRO A 1 95 ? 19.481 7.573 5.559 1.00 98.19 95 PRO A C 1
ATOM 707 O O . PRO A 1 95 ? 18.458 8.075 5.102 1.00 98.19 95 PRO A O 1
ATOM 710 N N . ALA A 1 96 ? 20.514 8.300 6.001 1.00 98.50 96 ALA A N 1
ATOM 711 C CA . ALA A 1 96 ? 20.586 9.758 5.951 1.00 98.50 96 ALA A CA 1
ATOM 712 C C . ALA A 1 96 ? 21.203 10.293 4.648 1.00 98.50 96 ALA A C 1
ATOM 714 O O . ALA A 1 96 ? 21.253 11.507 4.464 1.00 98.50 96 ALA A O 1
ATOM 715 N N . GLN A 1 97 ? 21.683 9.416 3.756 1.00 98.31 97 GLN A N 1
ATOM 716 C CA . GLN A 1 97 ? 22.121 9.822 2.423 1.00 98.31 97 GLN A CA 1
ATOM 717 C C . GLN A 1 97 ? 20.956 10.500 1.706 1.00 98.31 97 GLN A C 1
ATOM 719 O O . GLN A 1 97 ? 19.833 9.992 1.728 1.00 98.31 97 GLN A O 1
ATOM 724 N N . THR A 1 98 ? 21.225 11.645 1.088 1.00 98.38 98 THR A N 1
ATOM 725 C CA . THR A 1 98 ? 20.232 12.400 0.331 1.00 98.38 98 THR A CA 1
ATOM 726 C C . THR A 1 98 ? 20.415 12.210 -1.166 1.00 98.38 98 THR A C 1
ATOM 728 O O . THR A 1 98 ? 21.524 12.010 -1.662 1.00 98.38 98 THR A O 1
ATOM 731 N N . VAL A 1 99 ? 19.301 12.302 -1.882 1.00 98.19 99 VAL A N 1
ATOM 732 C CA . VAL A 1 99 ? 19.237 12.372 -3.339 1.00 98.19 99 VAL A CA 1
ATOM 733 C C . VAL A 1 99 ? 18.442 13.619 -3.689 1.00 98.19 99 VAL A C 1
ATOM 735 O O . VAL A 1 99 ? 17.383 13.868 -3.104 1.00 98.19 99 VAL A O 1
ATOM 738 N N . ARG A 1 100 ? 18.947 14.411 -4.635 1.00 98.38 100 ARG A N 1
ATOM 739 C CA . ARG A 1 100 ? 18.226 15.583 -5.125 1.00 98.38 100 ARG A CA 1
ATOM 740 C C . ARG A 1 100 ? 17.094 15.111 -6.029 1.00 98.38 100 ARG A C 1
ATOM 742 O O . ARG A 1 100 ? 17.355 14.506 -7.063 1.00 98.38 100 ARG A O 1
ATOM 749 N N . TYR A 1 101 ? 15.854 15.405 -5.661 1.00 98.38 101 TYR A N 1
ATOM 750 C CA . TYR A 1 101 ? 14.721 15.186 -6.549 1.00 98.38 101 TYR A CA 1
ATOM 751 C C . TYR A 1 101 ? 14.719 16.267 -7.636 1.00 98.38 101 TYR A C 1
ATOM 753 O O . TYR A 1 101 ? 14.693 17.459 -7.329 1.00 98.38 101 TYR A O 1
ATOM 761 N N . ASP A 1 102 ? 14.802 15.870 -8.902 1.00 97.50 102 ASP A N 1
ATOM 762 C CA . ASP A 1 102 ? 14.862 16.771 -10.054 1.00 97.50 102 ASP A CA 1
ATOM 763 C C . ASP A 1 102 ? 13.912 16.320 -11.181 1.00 97.50 102 ASP A C 1
ATOM 765 O O . ASP A 1 102 ? 13.135 15.371 -11.039 1.00 97.50 102 ASP A O 1
ATOM 769 N N . GLU A 1 103 ? 13.951 17.011 -12.319 1.00 95.19 103 GLU A N 1
ATOM 770 C CA . GLU A 1 103 ? 13.095 16.701 -13.468 1.00 95.19 103 GLU A CA 1
ATOM 771 C C . GLU A 1 103 ? 13.353 15.320 -14.093 1.00 95.19 103 GLU A C 1
ATOM 773 O O . GLU A 1 103 ? 12.469 14.798 -14.774 1.00 95.19 103 GLU A O 1
ATOM 778 N N . ASN A 1 104 ? 14.507 14.691 -13.852 1.00 95.56 104 ASN A N 1
ATOM 779 C CA . ASN A 1 104 ? 14.799 13.329 -14.311 1.00 95.56 104 ASN A CA 1
ATOM 780 C C . ASN A 1 104 ? 14.117 12.262 -13.446 1.00 95.56 104 ASN A C 1
ATOM 782 O O . ASN A 1 104 ? 14.082 11.092 -13.828 1.00 95.56 104 ASN A O 1
ATOM 786 N N . TYR A 1 105 ? 13.564 12.654 -12.299 1.00 97.06 105 TYR A N 1
ATOM 787 C CA . TYR A 1 105 ? 12.826 11.770 -11.404 1.00 97.06 105 TYR A CA 1
ATOM 788 C C . TYR A 1 105 ? 11.324 12.038 -11.394 1.00 97.06 105 TYR A C 1
ATOM 790 O O . TYR A 1 105 ? 10.558 11.167 -10.990 1.00 97.06 105 TYR A O 1
ATOM 798 N N . HIS A 1 106 ? 10.872 13.210 -11.845 1.00 95.62 106 HIS A N 1
ATOM 799 C CA . HIS A 1 106 ? 9.448 13.535 -11.857 1.00 95.62 106 HIS A CA 1
ATOM 800 C C . HIS A 1 106 ? 8.684 12.669 -12.871 1.00 95.62 106 HIS A C 1
ATOM 802 O O . HIS A 1 106 ? 8.898 12.791 -14.079 1.00 95.62 106 HIS A O 1
ATOM 808 N N . MET A 1 107 ? 7.773 11.824 -12.370 1.00 93.44 107 MET A N 1
ATOM 809 C CA . MET A 1 107 ? 7.022 10.825 -13.149 1.00 93.44 107 MET A CA 1
ATOM 810 C C . MET A 1 107 ? 5.550 11.182 -13.408 1.00 93.44 107 MET A C 1
ATOM 812 O O . MET A 1 107 ? 4.952 10.604 -14.315 1.00 93.44 107 MET A O 1
ATOM 816 N N . GLY A 1 108 ? 4.971 12.131 -12.664 1.00 86.06 108 GLY A N 1
ATOM 817 C CA . GLY A 1 108 ? 3.625 12.666 -12.909 1.00 86.06 108 GLY A CA 1
ATOM 818 C C . GLY A 1 108 ? 2.454 11.766 -12.487 1.00 86.06 108 GLY A C 1
ATOM 819 O O . GLY A 1 108 ? 1.374 11.870 -13.071 1.00 86.06 108 GLY A O 1
ATOM 820 N N . GLY A 1 109 ? 2.630 10.857 -11.521 1.00 86.00 109 GLY A N 1
ATOM 821 C CA . GLY A 1 109 ? 1.519 10.097 -10.949 1.00 86.00 109 GLY A CA 1
ATOM 822 C C . GLY A 1 109 ? 0.621 10.968 -10.066 1.00 86.00 109 GLY A C 1
ATOM 823 O O . GLY A 1 109 ? 1.094 11.818 -9.319 1.00 86.00 109 GLY A O 1
ATOM 824 N N . ARG A 1 110 ? -0.700 10.748 -10.134 1.00 85.19 110 ARG A N 1
ATOM 825 C CA . ARG A 1 110 ? -1.689 11.506 -9.339 1.00 85.19 110 ARG A CA 1
ATOM 826 C C . ARG A 1 110 ? -1.546 11.284 -7.830 1.00 85.19 110 ARG A C 1
ATOM 828 O O . ARG A 1 110 ? -1.835 12.196 -7.063 1.00 85.19 110 ARG A O 1
ATOM 835 N N . ASP A 1 111 ? -1.134 10.081 -7.443 1.00 86.12 111 ASP A N 1
ATOM 836 C CA . ASP A 1 111 ? -1.043 9.644 -6.047 1.00 86.12 111 ASP A CA 1
ATOM 837 C C . ASP A 1 111 ? 0.413 9.640 -5.531 1.00 86.12 111 ASP A C 1
ATOM 839 O O . ASP A 1 111 ? 0.671 9.132 -4.441 1.00 86.12 111 ASP A O 1
ATOM 843 N N . ASP A 1 112 ? 1.370 10.165 -6.312 1.00 90.25 112 ASP A N 1
ATOM 844 C CA . ASP A 1 112 ? 2.772 10.266 -5.894 1.00 90.25 112 ASP A CA 1
ATOM 845 C C . ASP A 1 112 ? 2.907 11.324 -4.773 1.00 90.25 112 ASP A C 1
ATOM 847 O O . ASP A 1 112 ? 2.272 12.381 -4.801 1.00 90.25 112 ASP A O 1
ATOM 851 N N . CYS A 1 113 ? 3.736 11.033 -3.771 1.00 94.88 113 CYS A N 1
ATOM 852 C CA . CYS A 1 113 ? 4.026 11.926 -2.651 1.00 94.88 113 CYS A CA 1
ATOM 853 C C . CYS A 1 113 ? 5.063 13.004 -3.011 1.00 94.88 113 CYS A C 1
ATOM 855 O O . CYS A 1 113 ? 5.018 14.095 -2.449 1.00 94.88 113 CYS A O 1
ATOM 857 N N . LEU A 1 114 ? 5.962 12.731 -3.961 1.00 96.31 114 LEU A N 1
ATOM 858 C CA . LEU A 1 114 ? 6.841 13.712 -4.589 1.00 96.31 114 LEU A CA 1
ATOM 859 C C . LEU A 1 114 ? 6.160 14.300 -5.825 1.00 96.31 114 LEU A C 1
ATOM 861 O O . LEU A 1 114 ? 5.932 13.626 -6.829 1.00 96.31 114 LEU A O 1
ATOM 865 N N . THR A 1 115 ? 5.873 15.596 -5.775 1.00 94.50 115 THR A N 1
ATOM 866 C CA . THR A 1 115 ? 5.162 16.323 -6.834 1.00 94.50 115 THR A CA 1
ATOM 867 C C . THR A 1 115 ? 6.089 17.294 -7.557 1.00 94.50 115 THR A C 1
ATOM 869 O O . THR A 1 115 ? 7.193 17.567 -7.104 1.00 94.50 115 THR A O 1
ATOM 872 N N . PHE A 1 116 ? 5.644 17.912 -8.652 1.00 94.00 116 PHE A N 1
ATOM 873 C CA . PHE A 1 116 ? 6.432 18.949 -9.336 1.00 94.00 116 PHE A CA 1
ATOM 874 C C . PHE A 1 116 ? 6.878 20.108 -8.413 1.00 94.00 116 PHE A C 1
ATOM 876 O O . PHE A 1 116 ? 7.881 20.759 -8.688 1.00 94.00 116 PHE A O 1
ATOM 883 N N . ARG A 1 117 ? 6.151 20.374 -7.315 1.00 95.69 117 ARG A N 1
ATOM 884 C CA . ARG A 1 117 ? 6.492 21.430 -6.342 1.00 95.69 117 ARG A CA 1
ATOM 885 C C . ARG A 1 117 ? 7.700 21.075 -5.485 1.00 95.69 117 ARG A C 1
ATOM 887 O O . ARG A 1 117 ? 8.330 21.970 -4.933 1.00 95.69 117 ARG A O 1
ATOM 894 N N . ASP A 1 118 ? 8.005 19.788 -5.384 1.00 96.75 118 ASP A N 1
ATOM 895 C CA . ASP A 1 118 ? 9.138 19.271 -4.632 1.00 96.75 118 ASP A CA 1
ATOM 896 C C . ASP A 1 118 ? 10.416 19.242 -5.475 1.00 96.75 118 ASP A C 1
ATOM 898 O O . ASP A 1 118 ? 11.470 18.903 -4.939 1.00 96.75 118 ASP A O 1
ATOM 902 N N . ILE A 1 119 ? 10.358 19.588 -6.775 1.00 97.31 119 ILE A N 1
ATOM 903 C CA . ILE A 1 119 ? 11.547 19.650 -7.629 1.00 97.31 119 ILE A CA 1
ATOM 904 C C . ILE A 1 119 ? 12.574 20.556 -6.962 1.00 97.31 119 ILE A C 1
ATOM 906 O O . ILE A 1 119 ? 12.404 21.753 -6.736 1.00 97.31 119 ILE A O 1
ATOM 910 N N . GLY A 1 120 ? 13.680 19.917 -6.646 1.00 97.88 120 GLY A N 1
ATOM 911 C CA . GLY A 1 120 ? 14.808 20.477 -5.971 1.00 97.88 120 GLY A CA 1
ATOM 912 C C . GLY A 1 120 ? 14.850 20.379 -4.457 1.00 97.88 120 GLY A C 1
ATOM 913 O O . GLY A 1 120 ? 15.674 21.021 -3.798 1.00 97.88 120 GLY A O 1
ATOM 914 N N . ARG A 1 121 ? 14.032 19.507 -3.903 1.00 98.06 121 ARG A N 1
ATOM 915 C CA . ARG A 1 121 ? 14.188 19.022 -2.547 1.00 98.06 121 ARG A CA 1
ATOM 916 C C . ARG A 1 121 ? 15.283 17.954 -2.473 1.00 98.06 121 ARG A C 1
ATOM 918 O O . ARG A 1 121 ? 15.367 17.078 -3.332 1.00 98.06 121 ARG A O 1
ATOM 925 N N . ASP A 1 122 ? 16.100 18.015 -1.427 1.00 98.50 122 ASP A N 1
ATOM 926 C CA . ASP A 1 122 ? 16.942 16.891 -1.016 1.00 98.50 122 ASP A CA 1
ATOM 927 C C . ASP A 1 122 ? 16.104 15.926 -0.176 1.00 98.50 122 ASP A C 1
ATOM 929 O O . ASP A 1 122 ? 15.519 16.320 0.836 1.00 98.50 122 ASP A O 1
ATOM 933 N N . VAL A 1 123 ? 16.031 14.668 -0.606 1.00 98.38 123 VAL A N 1
ATOM 934 C CA . VAL A 1 123 ? 15.214 13.635 0.039 1.00 98.38 123 VAL A CA 1
ATOM 935 C C . VAL A 1 123 ? 16.129 12.529 0.545 1.00 98.38 123 VAL A C 1
ATOM 937 O O . VAL A 1 123 ? 17.002 12.060 -0.184 1.00 98.38 123 VAL A O 1
ATOM 940 N N . THR A 1 124 ? 15.970 12.123 1.804 1.00 98.69 124 THR A N 1
ATOM 941 C CA . THR A 1 124 ? 16.793 11.046 2.385 1.00 98.69 124 THR A CA 1
ATOM 942 C C . THR A 1 124 ? 16.362 9.675 1.868 1.00 98.69 124 THR A C 1
ATOM 944 O O . THR A 1 124 ? 15.181 9.472 1.597 1.00 98.69 124 THR A O 1
ATOM 947 N N . LEU A 1 125 ? 17.270 8.695 1.810 1.00 98.69 125 LEU A N 1
ATOM 948 C CA . LEU A 1 125 ? 16.901 7.322 1.433 1.00 98.69 125 LEU A CA 1
ATOM 949 C C . LEU A 1 125 ? 15.838 6.728 2.368 1.00 98.69 125 LEU A C 1
ATOM 951 O O . LEU A 1 125 ? 14.933 6.044 1.902 1.00 98.69 125 LEU A O 1
ATOM 955 N N . ARG A 1 126 ? 15.897 7.041 3.670 1.00 98.38 126 ARG A N 1
ATOM 956 C CA . ARG A 1 126 ? 14.857 6.639 4.631 1.00 98.38 126 ARG A CA 1
ATOM 957 C C . ARG A 1 126 ? 13.484 7.188 4.246 1.00 98.38 126 ARG A C 1
ATOM 959 O O . ARG A 1 126 ? 12.484 6.486 4.350 1.00 98.38 126 ARG A O 1
ATOM 966 N N . GLU A 1 127 ? 13.434 8.454 3.842 1.00 97.94 127 GLU A N 1
ATOM 967 C CA . GLU A 1 127 ? 12.188 9.077 3.407 1.00 97.94 127 GLU A CA 1
ATOM 968 C C . GLU A 1 127 ? 11.684 8.457 2.101 1.00 97.94 127 GLU A C 1
ATOM 970 O O . GLU A 1 127 ? 10.504 8.116 2.030 1.00 97.94 127 GLU A O 1
ATOM 975 N N . LEU A 1 128 ? 12.568 8.252 1.115 1.00 98.56 128 LEU A N 1
ATOM 976 C CA . LEU A 1 128 ? 12.226 7.612 -0.159 1.00 98.56 128 LEU A CA 1
ATOM 977 C C . LEU A 1 128 ? 11.623 6.218 0.050 1.00 98.56 128 LEU A C 1
ATOM 979 O O . LEU A 1 128 ? 10.579 5.918 -0.519 1.00 98.56 128 LEU A O 1
ATOM 983 N N . ASP A 1 129 ? 12.235 5.391 0.896 1.00 98.50 129 ASP A N 1
ATOM 984 C CA . ASP A 1 129 ? 11.736 4.057 1.244 1.00 98.50 129 ASP A CA 1
ATOM 985 C C . ASP A 1 129 ? 10.344 4.117 1.902 1.00 98.50 129 ASP A C 1
ATOM 987 O O . ASP A 1 129 ? 9.413 3.419 1.487 1.00 98.50 129 ASP A O 1
ATOM 991 N N . ASN A 1 130 ? 10.150 5.034 2.856 1.00 97.19 130 ASN A N 1
ATOM 992 C CA . ASN A 1 130 ? 8.856 5.221 3.507 1.00 97.19 130 ASN A CA 1
ATOM 993 C C . ASN A 1 130 ? 7.759 5.652 2.517 1.00 97.19 130 ASN A C 1
ATOM 995 O O . ASN A 1 130 ? 6.685 5.050 2.504 1.00 97.19 130 ASN A O 1
ATOM 999 N N . ILE A 1 131 ? 7.984 6.665 1.672 1.00 96.94 131 ILE A N 1
ATOM 1000 C CA . ILE A 1 131 ? 6.952 7.139 0.726 1.00 96.94 131 ILE A CA 1
ATOM 1001 C C . ILE A 1 131 ? 6.753 6.182 -0.460 1.00 96.94 131 ILE A C 1
ATOM 1003 O O . ILE A 1 131 ? 5.640 6.067 -0.979 1.00 96.94 131 ILE A O 1
ATOM 1007 N N . MET A 1 132 ? 7.782 5.416 -0.837 1.00 97.81 132 MET A N 1
ATOM 1008 C CA . MET A 1 132 ? 7.671 4.325 -1.808 1.00 97.81 132 MET A CA 1
ATOM 1009 C C . MET A 1 132 ? 6.688 3.253 -1.326 1.00 97.81 132 MET A C 1
ATOM 1011 O O . MET A 1 132 ? 5.884 2.756 -2.115 1.00 97.81 132 MET A O 1
ATOM 1015 N N . ILE A 1 133 ? 6.719 2.891 -0.043 1.00 97.50 133 ILE A N 1
ATOM 1016 C CA . ILE A 1 133 ? 5.781 1.910 0.514 1.00 97.50 133 ILE A CA 1
ATOM 1017 C C . ILE A 1 133 ? 4.415 2.548 0.796 1.00 97.50 133 ILE A C 1
ATOM 1019 O O . ILE A 1 133 ? 3.398 2.046 0.314 1.00 97.50 133 ILE A O 1
ATOM 1023 N N . THR A 1 134 ? 4.386 3.679 1.506 1.00 94.50 134 THR A N 1
ATOM 1024 C CA . THR A 1 134 ? 3.151 4.285 2.040 1.00 94.50 134 THR A CA 1
ATOM 1025 C C . THR A 1 134 ? 2.307 5.036 1.018 1.00 94.50 134 THR A C 1
ATOM 1027 O O . THR A 1 134 ? 1.079 4.986 1.099 1.00 94.50 134 THR A O 1
ATOM 1030 N N . CYS A 1 135 ? 2.937 5.695 0.044 1.00 94.62 135 CYS A N 1
ATOM 1031 C CA . CYS A 1 135 ? 2.253 6.388 -1.050 1.00 94.62 135 CYS A CA 1
ATOM 1032 C C . CYS A 1 135 ? 2.313 5.604 -2.364 1.00 94.62 135 CYS A C 1
ATOM 1034 O O . CYS A 1 135 ? 1.695 5.995 -3.346 1.00 94.62 135 CYS A O 1
ATOM 1036 N N . SER A 1 136 ? 3.056 4.491 -2.407 1.00 96.56 136 SER A N 1
ATOM 1037 C CA . SER A 1 136 ? 3.354 3.790 -3.659 1.00 96.56 136 SER A CA 1
ATOM 1038 C C . SER A 1 136 ? 4.086 4.670 -4.685 1.00 96.56 136 SER A C 1
ATOM 1040 O O . SER A 1 136 ? 3.954 4.436 -5.891 1.00 96.56 136 SER A O 1
ATOM 1042 N N . ASP A 1 137 ? 4.859 5.650 -4.209 1.00 97.44 137 ASP A N 1
ATOM 1043 C CA . ASP A 1 137 ? 5.471 6.700 -5.024 1.00 97.44 137 ASP A CA 1
ATOM 1044 C C . ASP A 1 137 ? 6.458 6.132 -6.056 1.00 97.44 137 ASP A C 1
ATOM 1046 O O . ASP A 1 137 ? 7.403 5.399 -5.727 1.00 97.44 137 ASP A O 1
ATOM 1050 N N . ASN A 1 138 ? 6.221 6.442 -7.331 1.00 96.94 138 ASN A N 1
ATOM 1051 C CA . ASN A 1 138 ? 7.032 5.905 -8.421 1.00 96.94 138 ASN A CA 1
ATOM 1052 C C . ASN A 1 138 ? 8.358 6.654 -8.593 1.00 96.94 138 ASN A C 1
ATOM 1054 O O . ASN A 1 138 ? 9.365 6.007 -8.889 1.00 96.94 138 ASN A O 1
ATOM 1058 N N . ALA A 1 139 ? 8.383 7.967 -8.349 1.00 97.31 139 ALA A N 1
ATOM 1059 C CA . ALA A 1 139 ? 9.608 8.760 -8.380 1.00 97.31 139 ALA A CA 1
ATOM 1060 C C . ALA A 1 139 ? 10.567 8.309 -7.272 1.00 97.31 139 ALA A C 1
ATOM 1062 O O . ALA A 1 139 ? 11.744 8.074 -7.534 1.00 97.31 139 ALA A O 1
ATOM 1063 N N . ALA A 1 140 ? 10.052 8.068 -6.064 1.00 97.94 140 ALA A N 1
ATOM 1064 C CA . ALA A 1 140 ? 10.840 7.560 -4.948 1.00 97.94 140 ALA A CA 1
ATOM 1065 C C . ALA A 1 140 ? 11.408 6.163 -5.223 1.00 97.94 140 ALA A C 1
ATOM 1067 O O . ALA A 1 140 ? 12.562 5.890 -4.899 1.00 97.94 140 ALA A O 1
ATOM 1068 N N . THR A 1 141 ? 10.629 5.302 -5.887 1.00 97.81 141 THR A N 1
ATOM 1069 C CA . THR A 1 141 ? 11.113 3.990 -6.349 1.00 97.81 141 THR A CA 1
ATOM 1070 C C . THR A 1 141 ? 12.254 4.150 -7.342 1.00 97.81 141 THR A C 1
ATOM 1072 O O . THR A 1 141 ? 13.267 3.467 -7.228 1.00 97.81 141 THR A O 1
ATOM 1075 N N . TRP A 1 142 ? 12.102 5.058 -8.309 1.00 97.31 142 TRP A N 1
ATOM 1076 C CA . TRP A 1 142 ? 13.118 5.295 -9.325 1.00 97.31 142 TRP A CA 1
ATOM 1077 C C . TRP A 1 142 ? 14.407 5.857 -8.716 1.00 97.31 142 TRP A C 1
ATOM 1079 O O . TRP A 1 142 ? 15.472 5.301 -8.957 1.00 97.31 142 TRP A O 1
ATOM 1089 N N . MET A 1 143 ? 14.308 6.861 -7.841 1.00 98.19 143 MET A N 1
ATOM 1090 C CA . MET A 1 143 ? 15.446 7.411 -7.093 1.00 98.19 143 MET A CA 1
ATOM 1091 C C . MET A 1 143 ? 16.150 6.345 -6.246 1.00 98.19 143 MET A C 1
ATOM 1093 O O . MET A 1 143 ? 17.376 6.268 -6.239 1.00 98.19 143 MET A O 1
ATOM 1097 N N . MET A 1 144 ? 15.387 5.496 -5.548 1.00 98.25 144 MET A N 1
ATOM 1098 C CA . MET A 1 144 ? 15.953 4.410 -4.744 1.00 98.25 144 MET A CA 1
ATOM 1099 C C . MET A 1 144 ? 16.691 3.389 -5.619 1.00 98.25 144 MET A C 1
ATOM 1101 O O . MET A 1 144 ? 17.809 2.993 -5.298 1.00 98.25 144 MET A O 1
ATOM 1105 N N . MET A 1 145 ? 16.094 2.977 -6.740 1.00 97.69 145 MET A N 1
ATOM 1106 C CA . MET A 1 145 ? 16.717 2.026 -7.663 1.00 97.69 145 MET A CA 1
ATOM 1107 C C . MET A 1 145 ? 17.930 2.610 -8.395 1.00 97.69 145 MET A C 1
ATOM 1109 O O . MET A 1 145 ? 18.848 1.849 -8.695 1.00 97.69 145 MET A O 1
ATOM 1113 N N . ASP A 1 146 ? 17.968 3.920 -8.655 1.00 96.69 146 ASP A N 1
ATOM 1114 C CA . ASP A 1 146 ? 19.142 4.587 -9.230 1.00 96.69 146 ASP A CA 1
ATOM 1115 C C . ASP A 1 146 ? 20.317 4.596 -8.239 1.00 96.69 146 ASP A C 1
ATOM 1117 O O . ASP A 1 146 ? 21.435 4.229 -8.595 1.00 96.69 146 ASP A O 1
ATOM 1121 N N . VAL A 1 147 ? 20.054 4.889 -6.957 1.00 97.56 147 VAL A N 1
ATOM 1122 C CA . VAL A 1 147 ? 21.090 4.859 -5.909 1.00 97.56 147 VAL A CA 1
ATOM 1123 C C . VAL A 1 147 ? 21.587 3.450 -5.608 1.00 97.56 147 VAL A C 1
ATOM 1125 O O . VAL A 1 147 ? 22.794 3.235 -5.509 1.00 97.56 147 VAL A O 1
ATOM 1128 N N . LEU A 1 148 ? 20.678 2.491 -5.416 1.00 97.00 148 LEU A N 1
ATOM 1129 C CA . LEU A 1 148 ? 21.059 1.111 -5.103 1.00 97.00 148 LEU A CA 1
ATOM 1130 C C . LEU A 1 148 ? 21.671 0.399 -6.312 1.00 97.00 148 LEU A C 1
ATOM 1132 O O . LEU A 1 148 ? 22.466 -0.528 -6.150 1.00 97.00 148 LEU A O 1
ATOM 1136 N N . GLY A 1 149 ? 21.274 0.805 -7.516 1.00 94.75 149 GLY A N 1
ATOM 1137 C CA . GLY A 1 149 ? 21.463 0.058 -8.7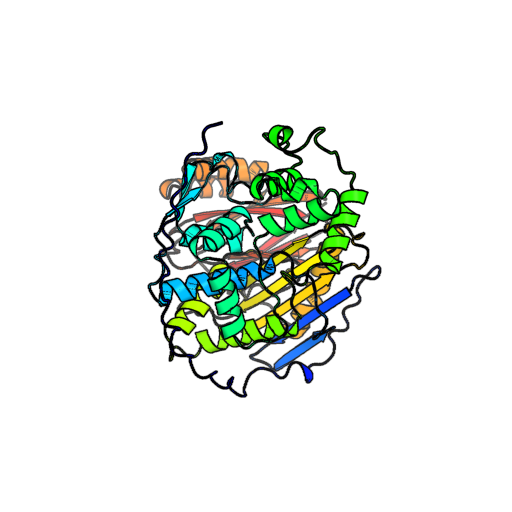45 1.00 94.75 149 GLY A CA 1
ATOM 1138 C C . GLY A 1 149 ? 20.453 -1.084 -8.865 1.00 94.75 149 GLY A C 1
ATOM 1139 O O . GLY A 1 149 ? 20.272 -1.895 -7.955 1.00 94.75 149 GLY A O 1
ATOM 1140 N N . TRP A 1 150 ? 19.836 -1.209 -10.040 1.00 90.00 150 TRP A N 1
ATOM 1141 C CA . TRP A 1 150 ? 18.899 -2.295 -10.352 1.00 90.00 150 TRP A CA 1
ATOM 1142 C C . TRP A 1 150 ? 19.480 -3.677 -10.027 1.00 90.00 150 TRP A C 1
ATOM 1144 O O . TRP A 1 150 ? 18.809 -4.503 -9.410 1.00 90.00 150 TRP A O 1
ATOM 1154 N N . TYR A 1 151 ? 20.741 -3.928 -10.394 1.00 92.81 151 TYR A N 1
ATOM 1155 C CA . TYR A 1 151 ? 21.403 -5.210 -10.139 1.00 92.81 151 TYR A CA 1
ATOM 1156 C C . TYR A 1 151 ? 21.402 -5.602 -8.660 1.00 92.81 151 TYR A C 1
ATOM 1158 O O . TYR A 1 151 ? 21.309 -6.789 -8.368 1.00 92.81 151 TYR A O 1
ATOM 1166 N N . THR A 1 152 ? 21.450 -4.637 -7.739 1.00 95.94 152 THR A N 1
ATOM 1167 C CA . THR A 1 152 ? 21.370 -4.891 -6.295 1.00 95.94 152 THR A CA 1
ATOM 1168 C C . THR A 1 152 ? 19.995 -5.423 -5.903 1.00 95.94 152 THR A C 1
ATOM 1170 O O . THR A 1 152 ? 19.910 -6.391 -5.153 1.00 95.94 152 THR A O 1
ATOM 1173 N N . VAL A 1 153 ? 18.917 -4.866 -6.464 1.00 97.00 153 VAL A N 1
ATOM 1174 C CA . VAL A 1 153 ? 17.547 -5.362 -6.239 1.00 97.00 153 VAL A CA 1
ATOM 1175 C C . VAL A 1 153 ? 17.375 -6.761 -6.833 1.00 97.00 153 VAL A C 1
ATOM 1177 O O . VAL A 1 153 ? 16.875 -7.659 -6.160 1.00 97.00 153 VAL A O 1
ATOM 1180 N N . SER A 1 154 ? 17.847 -6.989 -8.062 1.00 95.56 154 SER A N 1
ATOM 1181 C CA . SER A 1 154 ? 17.806 -8.322 -8.679 1.00 95.56 154 SER A CA 1
ATOM 1182 C C . SER A 1 154 ? 18.631 -9.350 -7.902 1.00 95.56 154 SER A C 1
ATOM 1184 O O . SER A 1 154 ? 18.192 -10.483 -7.728 1.00 95.56 154 SER A O 1
ATOM 1186 N N . ALA A 1 155 ? 19.816 -8.968 -7.419 1.00 96.69 155 ALA A N 1
ATOM 1187 C CA . ALA A 1 155 ? 20.664 -9.835 -6.610 1.00 96.69 155 ALA A CA 1
ATOM 1188 C C . ALA A 1 155 ? 20.015 -10.145 -5.259 1.00 96.69 155 ALA A C 1
ATOM 1190 O O . ALA A 1 155 ? 20.077 -11.288 -4.819 1.00 96.69 155 ALA A O 1
ATOM 1191 N N . TYR A 1 156 ? 19.363 -9.165 -4.626 1.00 97.94 156 TYR A N 1
ATOM 1192 C CA . TYR A 1 156 ? 18.564 -9.394 -3.424 1.00 97.94 156 TYR A CA 1
ATOM 1193 C C . TYR A 1 156 ? 17.501 -10.464 -3.676 1.00 97.94 156 TYR A C 1
ATOM 1195 O O . TYR A 1 156 ? 17.493 -11.466 -2.971 1.00 97.94 156 TYR A O 1
ATOM 1203 N N . ILE A 1 157 ? 16.686 -10.304 -4.725 1.00 97.38 157 ILE A N 1
ATOM 1204 C CA . ILE A 1 157 ? 15.624 -11.257 -5.080 1.00 97.38 157 ILE A CA 1
ATOM 1205 C C . ILE A 1 157 ? 16.195 -12.650 -5.360 1.00 97.38 157 ILE A C 1
ATOM 1207 O O . ILE A 1 157 ? 15.714 -13.630 -4.802 1.00 97.38 157 ILE A O 1
ATOM 1211 N N . ALA A 1 158 ? 17.258 -12.751 -6.161 1.00 96.25 158 ALA A N 1
ATOM 1212 C CA . ALA A 1 158 ? 17.899 -14.032 -6.452 1.00 96.25 158 ALA A CA 1
ATOM 1213 C C . ALA A 1 158 ? 18.447 -14.711 -5.182 1.00 96.25 158 ALA A C 1
ATOM 1215 O O . ALA A 1 158 ? 18.320 -15.923 -5.018 1.00 96.25 158 ALA A O 1
ATOM 1216 N N . ASN A 1 159 ? 19.008 -13.928 -4.254 1.00 96.31 159 ASN A N 1
ATOM 1217 C CA . ASN A 1 159 ? 19.524 -14.419 -2.976 1.00 96.31 159 ASN A CA 1
ATOM 1218 C C . ASN A 1 159 ? 18.424 -14.829 -1.990 1.00 96.31 159 ASN A C 1
ATOM 1220 O O . ASN A 1 159 ? 18.738 -15.507 -1.010 1.00 96.31 159 ASN A O 1
ATOM 1224 N N . LEU A 1 160 ? 17.161 -14.450 -2.230 1.00 95.19 160 LEU A N 1
ATOM 1225 C CA . LEU A 1 160 ? 16.043 -15.005 -1.472 1.00 95.19 160 LEU A CA 1
ATOM 1226 C C . LEU A 1 160 ? 15.917 -16.504 -1.729 1.00 95.19 160 LEU A C 1
ATOM 1228 O O . LEU A 1 160 ? 15.490 -17.205 -0.828 1.00 95.19 160 LEU A O 1
ATOM 1232 N N . GLY A 1 161 ? 16.295 -17.004 -2.913 1.00 96.00 161 GLY A N 1
ATOM 1233 C CA . GLY A 1 161 ? 16.105 -18.411 -3.279 1.00 96.00 161 GLY A CA 1
ATOM 1234 C C . GLY A 1 161 ? 14.634 -18.797 -3.462 1.00 96.00 161 GLY A C 1
ATOM 1235 O O . GLY A 1 161 ? 14.294 -19.967 -3.322 1.00 96.00 161 GLY A O 1
ATOM 1236 N N . ILE A 1 162 ? 13.772 -17.813 -3.735 1.00 96.12 162 ILE A N 1
ATOM 1237 C CA . ILE A 1 162 ? 12.341 -17.991 -3.994 1.00 96.12 162 ILE A CA 1
ATOM 1238 C C . ILE A 1 162 ? 12.129 -17.975 -5.507 1.00 96.12 162 ILE A C 1
ATOM 1240 O O . ILE A 1 162 ? 12.538 -17.031 -6.186 1.00 96.12 162 ILE A O 1
ATOM 1244 N N . GLU A 1 163 ? 11.512 -19.030 -6.027 1.00 96.25 163 GLU A N 1
ATOM 1245 C CA . GLU A 1 163 ? 11.178 -19.146 -7.447 1.00 96.25 163 GLU A CA 1
ATOM 1246 C C . GLU A 1 163 ? 9.974 -18.260 -7.806 1.00 96.25 163 GLU A C 1
ATOM 1248 O O . GLU A 1 163 ? 9.262 -17.759 -6.938 1.00 96.25 163 GLU A O 1
ATOM 1253 N N . ASP A 1 164 ? 9.768 -18.023 -9.101 1.00 97.44 164 ASP A N 1
ATOM 1254 C CA . ASP A 1 164 ? 8.626 -17.269 -9.635 1.00 97.44 164 ASP A CA 1
ATOM 1255 C C . ASP A 1 164 ? 8.461 -15.823 -9.131 1.00 97.44 164 ASP A C 1
ATOM 1257 O O . ASP A 1 164 ? 7.378 -15.245 -9.233 1.00 97.44 164 ASP A O 1
ATOM 1261 N N . ILE A 1 165 ? 9.540 -15.195 -8.653 1.00 98.06 165 ILE A N 1
ATOM 1262 C CA . ILE A 1 165 ? 9.651 -13.733 -8.560 1.00 98.06 165 ILE A CA 1
ATOM 1263 C C . ILE A 1 165 ? 10.435 -13.253 -9.776 1.00 98.06 165 ILE A C 1
ATOM 1265 O O . ILE A 1 165 ? 11.638 -13.494 -9.900 1.00 98.06 165 ILE A O 1
ATOM 1269 N N . SER A 1 166 ? 9.764 -12.563 -10.691 1.00 97.31 166 SER A N 1
ATOM 1270 C CA . SER A 1 166 ? 10.424 -12.041 -11.883 1.00 97.31 166 SER A CA 1
ATOM 1271 C C . SER A 1 166 ? 11.298 -10.817 -11.574 1.00 97.31 166 SER A C 1
ATOM 1273 O O . SER A 1 166 ? 11.114 -10.166 -10.540 1.00 97.31 166 SER A O 1
ATOM 1275 N N . PRO A 1 167 ? 12.236 -10.443 -12.470 1.00 96.62 167 PRO A N 1
ATOM 1276 C CA . PRO A 1 167 ? 13.064 -9.263 -12.265 1.00 96.62 167 PRO A CA 1
ATOM 1277 C C . PRO A 1 167 ? 12.226 -8.000 -12.047 1.00 96.62 167 PRO A C 1
ATOM 1279 O O . PRO A 1 167 ? 11.223 -7.766 -12.731 1.00 96.62 167 PRO A O 1
ATOM 1282 N N . VAL A 1 168 ? 12.669 -7.178 -11.096 1.00 97.31 168 VAL A N 1
ATOM 1283 C CA . VAL A 1 168 ? 11.987 -5.937 -10.727 1.00 97.31 168 VAL A CA 1
ATOM 1284 C C . VAL A 1 168 ? 12.605 -4.764 -11.457 1.00 97.31 168 VAL A C 1
ATOM 1286 O O . VAL A 1 168 ? 13.817 -4.563 -11.411 1.00 97.31 168 VAL A O 1
ATOM 1289 N N . VAL A 1 169 ? 11.753 -3.992 -12.124 1.00 96.56 169 VAL A N 1
ATOM 1290 C CA . VAL A 1 169 ? 12.145 -2.873 -12.985 1.00 96.56 169 VAL A CA 1
ATOM 1291 C C . VAL A 1 169 ? 11.405 -1.612 -12.546 1.00 96.56 169 VAL A C 1
ATOM 1293 O O . VAL A 1 169 ? 10.236 -1.699 -12.148 1.00 96.56 169 VAL A O 1
ATOM 1296 N N . PRO A 1 170 ? 12.034 -0.428 -12.614 1.00 94.81 170 PRO A N 1
ATOM 1297 C CA . PRO A 1 170 ? 11.398 0.807 -12.192 1.00 94.81 170 PRO A CA 1
ATOM 1298 C C . PRO A 1 170 ? 10.219 1.136 -13.112 1.00 94.81 170 PRO A C 1
ATOM 1300 O O . PRO A 1 170 ? 10.270 0.917 -14.323 1.00 94.81 170 PRO A O 1
ATOM 1303 N N . TYR A 1 171 ? 9.155 1.719 -12.556 1.00 95.44 171 TYR A N 1
ATOM 1304 C CA . TYR A 1 171 ? 7.949 2.031 -13.338 1.00 95.44 171 TYR A CA 1
ATOM 1305 C C . TYR A 1 171 ? 8.192 3.032 -14.458 1.00 95.44 171 TYR A C 1
ATOM 1307 O O . TYR A 1 171 ? 7.461 3.028 -15.441 1.00 95.44 171 TYR A O 1
ATOM 1315 N N . VAL A 1 172 ? 9.239 3.845 -14.335 1.00 96.31 172 VAL A N 1
ATOM 1316 C CA . VAL A 1 172 ? 9.655 4.756 -15.395 1.00 96.31 172 VAL A CA 1
ATOM 1317 C C . VAL A 1 172 ? 9.991 3.994 -16.682 1.00 96.31 172 VAL A C 1
ATOM 1319 O O . VAL A 1 172 ? 9.659 4.438 -17.778 1.00 96.31 172 VAL A O 1
ATOM 1322 N N . GLU A 1 173 ? 10.565 2.797 -16.539 1.00 97.25 173 GLU A N 1
ATOM 1323 C CA . GLU A 1 173 ? 10.863 1.906 -17.651 1.00 97.25 173 GLU A CA 1
ATOM 1324 C C . GLU A 1 173 ? 9.619 1.139 -18.101 1.00 97.25 173 GLU A C 1
ATOM 1326 O O . GLU A 1 173 ? 9.378 1.021 -19.297 1.00 97.25 173 GLU A O 1
ATOM 1331 N N . VAL A 1 174 ? 8.772 0.687 -17.170 1.00 97.31 174 VAL A N 1
ATOM 1332 C CA . VAL A 1 174 ? 7.478 0.059 -17.503 1.00 97.31 174 VAL A CA 1
ATOM 1333 C C . VAL A 1 174 ? 6.637 0.964 -18.406 1.00 97.31 174 VAL A C 1
ATOM 1335 O O . VAL A 1 174 ? 6.135 0.522 -19.439 1.00 97.31 174 VAL A O 1
ATOM 1338 N N . ASP A 1 175 ? 6.499 2.237 -18.037 1.00 97.94 175 ASP A N 1
ATOM 1339 C CA . ASP A 1 175 ? 5.701 3.209 -18.781 1.00 97.94 175 ASP A CA 1
ATOM 1340 C C . ASP A 1 175 ? 6.306 3.490 -20.164 1.00 97.94 175 ASP A C 1
ATOM 1342 O O . ASP A 1 175 ? 5.581 3.558 -21.160 1.00 97.94 175 ASP A O 1
ATOM 1346 N N . ARG A 1 176 ? 7.641 3.565 -20.253 1.00 98.12 176 ARG A N 1
ATOM 1347 C CA . ARG A 1 176 ? 8.353 3.706 -21.527 1.00 98.12 176 ARG A CA 1
ATOM 1348 C C . ARG A 1 176 ? 8.160 2.485 -22.430 1.00 98.12 176 ARG A C 1
ATOM 1350 O O . ARG A 1 176 ? 7.848 2.655 -23.603 1.00 98.12 176 ARG A O 1
ATOM 1357 N N . LEU A 1 177 ? 8.262 1.262 -21.904 1.00 98.25 177 LEU A N 1
ATOM 1358 C CA . LEU A 1 177 ? 8.052 0.023 -22.670 1.00 98.25 177 LEU A CA 1
ATOM 1359 C C . LEU A 1 177 ? 6.619 -0.096 -23.209 1.00 98.25 177 LEU A C 1
ATOM 1361 O O . LEU A 1 177 ? 6.417 -0.555 -24.335 1.00 98.25 177 LEU A O 1
ATOM 1365 N N . LYS A 1 178 ? 5.620 0.355 -22.443 1.00 98.19 178 LYS A N 1
ATOM 1366 C CA . LYS A 1 178 ? 4.226 0.438 -22.910 1.00 98.19 178 LYS A CA 1
ATOM 1367 C C . LYS A 1 178 ? 4.083 1.417 -24.075 1.00 98.19 178 LYS A C 1
ATOM 1369 O O . LYS A 1 178 ? 3.404 1.110 -25.052 1.00 98.19 178 LYS A O 1
ATOM 1374 N N . LEU A 1 179 ? 4.741 2.571 -23.999 1.00 98.44 179 LEU A N 1
ATOM 1375 C CA . LEU A 1 179 ? 4.750 3.549 -25.085 1.00 98.44 179 LEU A CA 1
ATOM 1376 C C . LEU A 1 179 ? 5.496 3.037 -26.328 1.00 98.44 179 LEU A C 1
ATOM 1378 O O . LEU A 1 179 ? 4.984 3.191 -27.435 1.00 98.44 179 LEU A O 1
ATOM 1382 N N . ILE A 1 180 ? 6.619 2.331 -26.155 1.00 98.44 180 ILE A N 1
ATOM 1383 C CA . ILE A 1 180 ? 7.363 1.671 -27.246 1.00 98.44 180 ILE A CA 1
ATOM 1384 C C . ILE A 1 180 ? 6.486 0.668 -28.003 1.00 98.44 180 ILE A C 1
ATOM 1386 O O . ILE A 1 180 ? 6.585 0.550 -29.223 1.00 98.44 180 ILE A O 1
ATOM 1390 N N . ALA A 1 181 ? 5.589 -0.035 -27.305 1.00 97.81 181 ALA A N 1
ATOM 1391 C CA . ALA A 1 181 ? 4.650 -0.958 -27.941 1.00 97.81 181 ALA A CA 1
ATOM 1392 C C . ALA A 1 181 ? 3.617 -0.260 -28.851 1.00 97.81 181 ALA A C 1
ATOM 1394 O O . ALA A 1 181 ? 2.979 -0.924 -29.670 1.00 97.81 181 ALA A O 1
ATOM 1395 N N . LEU A 1 182 ? 3.428 1.056 -28.707 1.00 97.62 182 LEU A N 1
ATOM 1396 C CA . LEU A 1 182 ? 2.591 1.868 -29.595 1.00 97.62 182 LEU A CA 1
ATOM 1397 C C . LEU A 1 182 ? 3.398 2.524 -30.707 1.00 97.62 182 LEU A C 1
ATOM 1399 O O . LEU A 1 182 ? 2.908 2.616 -31.831 1.00 97.62 182 LEU A O 1
ATOM 1403 N N . ASP A 1 183 ? 4.593 3.000 -30.377 1.00 97.44 183 ASP A N 1
ATOM 1404 C CA . ASP A 1 183 ? 5.474 3.723 -31.280 1.00 97.44 183 ASP A CA 1
ATOM 1405 C C . ASP A 1 183 ? 6.929 3.549 -30.826 1.00 97.44 183 ASP A C 1
ATOM 1407 O O . ASP A 1 183 ? 7.303 3.930 -29.717 1.00 97.44 183 ASP A O 1
ATOM 1411 N N . SER A 1 184 ? 7.762 2.965 -31.686 1.00 97.56 184 SER A N 1
ATOM 1412 C CA . SER A 1 184 ? 9.152 2.660 -31.353 1.00 97.56 184 SER A CA 1
ATOM 1413 C C . SER A 1 184 ? 10.011 3.898 -31.090 1.00 97.56 184 SER A C 1
ATOM 1415 O O . SER A 1 184 ? 11.045 3.754 -30.444 1.00 97.56 184 SER A O 1
ATOM 1417 N N . GLU A 1 185 ? 9.609 5.098 -31.535 1.00 97.94 185 GLU A N 1
ATOM 1418 C CA . GLU A 1 185 ? 10.359 6.339 -31.266 1.00 97.94 185 GLU A CA 1
ATOM 1419 C C . GLU A 1 185 ? 10.444 6.663 -29.762 1.00 97.94 185 GLU A C 1
ATOM 1421 O O . GLU A 1 185 ? 11.394 7.302 -29.311 1.00 97.94 185 GLU A O 1
ATOM 1426 N N . TRP A 1 186 ? 9.526 6.139 -28.935 1.00 98.19 186 TRP A N 1
ATOM 1427 C CA . TRP A 1 186 ? 9.629 6.247 -27.472 1.00 98.19 186 TRP A CA 1
ATOM 1428 C C . TRP A 1 186 ? 10.864 5.558 -26.883 1.00 98.19 186 TRP A C 1
ATOM 1430 O O . TRP A 1 186 ? 11.206 5.809 -25.726 1.00 98.19 186 TRP A O 1
ATOM 1440 N N . ALA A 1 187 ? 11.556 4.715 -27.655 1.00 97.75 187 ALA A N 1
ATOM 1441 C CA . ALA A 1 187 ? 12.823 4.129 -27.240 1.00 97.75 187 ALA A CA 1
ATOM 1442 C C . ALA A 1 187 ? 13.922 5.187 -27.048 1.00 97.75 187 ALA A C 1
ATOM 1444 O O . ALA A 1 187 ? 14.784 4.994 -26.190 1.00 97.75 187 ALA A O 1
ATOM 1445 N N . ASP A 1 188 ? 13.844 6.303 -27.778 1.00 97.44 188 ASP A N 1
ATOM 1446 C CA . ASP A 1 188 ? 14.819 7.397 -27.736 1.00 97.44 188 ASP A CA 1
ATOM 1447 C C . ASP A 1 188 ? 14.436 8.507 -26.739 1.00 97.44 188 ASP A C 1
ATOM 1449 O O . ASP A 1 188 ? 15.237 9.401 -26.456 1.00 97.44 188 ASP A O 1
ATOM 1453 N N . VAL A 1 189 ? 13.222 8.456 -26.180 1.00 98.00 189 VAL A N 1
ATOM 1454 C CA . VAL A 1 189 ? 12.731 9.434 -25.201 1.00 98.00 189 VAL A CA 1
ATOM 1455 C C . VAL A 1 189 ? 13.263 9.093 -23.801 1.00 98.00 189 VAL A C 1
ATOM 1457 O O . VAL A 1 189 ? 13.148 7.938 -23.373 1.00 98.00 189 VAL A O 1
ATOM 1460 N N . PRO A 1 190 ? 13.784 10.074 -23.033 1.00 97.00 190 PRO A N 1
ATOM 1461 C CA . PRO A 1 190 ? 14.189 9.855 -21.649 1.00 97.00 190 PRO A CA 1
ATOM 1462 C C . PRO A 1 190 ? 13.061 9.222 -20.815 1.00 97.00 190 PRO A C 1
ATOM 1464 O O . PRO A 1 190 ? 11.926 9.712 -20.869 1.00 97.00 190 PRO A O 1
ATOM 1467 N N . PRO A 1 191 ? 13.337 8.183 -20.001 1.00 96.12 191 PRO A N 1
ATOM 1468 C CA . PRO A 1 191 ? 12.290 7.445 -19.296 1.00 96.12 191 PRO A CA 1
ATOM 1469 C C . PRO A 1 191 ? 11.338 8.328 -18.481 1.00 96.12 191 PRO A C 1
ATOM 1471 O O . PRO A 1 191 ? 10.124 8.140 -18.543 1.00 96.12 191 PRO A O 1
ATOM 1474 N N . ALA A 1 192 ? 11.851 9.324 -17.753 1.00 95.56 192 ALA A N 1
ATOM 1475 C CA . ALA A 1 192 ? 11.013 10.203 -16.935 1.00 95.56 192 ALA A CA 1
ATOM 1476 C C . ALA A 1 192 ? 10.001 10.997 -17.770 1.00 95.56 192 ALA A C 1
ATOM 1478 O O . ALA A 1 192 ? 8.832 11.078 -17.399 1.00 95.56 192 ALA A O 1
ATOM 1479 N N . MET A 1 193 ? 10.414 11.508 -18.936 1.00 97.12 193 MET A N 1
ATOM 1480 C CA . MET A 1 193 ? 9.511 12.193 -19.866 1.00 97.12 193 MET A CA 1
ATOM 1481 C C . MET A 1 193 ? 8.444 11.236 -20.411 1.00 97.12 193 MET A C 1
ATOM 1483 O O . MET A 1 193 ? 7.263 11.586 -20.444 1.00 97.12 193 MET A O 1
ATOM 1487 N N . ALA A 1 194 ? 8.836 10.009 -20.774 1.00 97.75 194 ALA A N 1
ATOM 1488 C CA . ALA A 1 194 ? 7.903 8.972 -21.210 1.00 97.75 194 ALA A CA 1
ATOM 1489 C C . ALA A 1 194 ? 6.870 8.641 -20.119 1.00 97.75 194 ALA A C 1
ATOM 1491 O O . ALA A 1 194 ? 5.668 8.619 -20.387 1.00 97.75 194 ALA A O 1
ATOM 1492 N N . SER A 1 195 ? 7.308 8.485 -18.868 1.00 97.06 195 SER A N 1
ATOM 1493 C CA . SER A 1 195 ? 6.417 8.267 -17.724 1.00 97.06 195 SER A CA 1
ATOM 1494 C C . SER A 1 195 ? 5.442 9.427 -17.509 1.00 97.06 195 SER A C 1
ATOM 1496 O O . SER A 1 195 ? 4.240 9.189 -17.361 1.00 97.06 195 SER A O 1
ATOM 1498 N N . ARG A 1 196 ? 5.913 10.683 -17.525 1.00 96.06 196 ARG A N 1
ATOM 1499 C CA . ARG A 1 196 ? 5.036 11.860 -17.372 1.00 96.06 196 ARG A CA 1
ATOM 1500 C C . ARG A 1 196 ? 3.968 11.916 -18.451 1.00 96.06 196 ARG A C 1
ATOM 1502 O O . ARG A 1 196 ? 2.793 12.156 -18.159 1.00 96.06 196 ARG A O 1
ATOM 1509 N N . TYR A 1 197 ? 4.344 11.619 -19.690 1.00 97.19 197 TYR A N 1
ATOM 1510 C CA . TYR A 1 197 ? 3.390 11.541 -20.784 1.00 97.19 197 TYR A CA 1
ATOM 1511 C C . TYR A 1 197 ? 2.404 10.375 -20.611 1.00 97.19 197 TYR A C 1
ATOM 1513 O O . TYR A 1 197 ? 1.195 10.543 -20.813 1.00 97.19 197 TYR A O 1
ATOM 1521 N N . TRP A 1 198 ? 2.881 9.194 -20.202 1.00 96.94 198 TRP A N 1
ATOM 1522 C CA . TRP A 1 198 ? 2.035 8.023 -19.967 1.00 96.94 198 TRP A CA 1
ATOM 1523 C C . TRP A 1 198 ? 0.983 8.276 -18.880 1.00 96.94 198 TRP A C 1
ATOM 1525 O O . TRP A 1 198 ? -0.190 7.942 -19.077 1.00 96.94 198 TRP A O 1
ATOM 1535 N N . ARG A 1 199 ? 1.381 8.908 -17.771 1.00 93.62 199 ARG A N 1
ATOM 1536 C CA . ARG A 1 199 ? 0.542 9.112 -16.580 1.00 93.62 199 ARG A CA 1
ATOM 1537 C C . ARG A 1 199 ? -0.313 10.374 -16.641 1.00 93.62 199 ARG A C 1
ATOM 1539 O O . ARG A 1 199 ? -1.484 10.328 -16.272 1.00 93.62 199 ARG A O 1
ATOM 1546 N N . GLY A 1 200 ? 0.254 11.477 -17.124 1.00 93.25 200 GLY A N 1
ATOM 1547 C CA . GLY A 1 200 ? -0.358 12.808 -17.078 1.00 93.25 200 GLY A CA 1
ATOM 1548 C C . GLY A 1 200 ? -0.592 13.466 -18.437 1.00 93.25 200 GLY A C 1
ATOM 1549 O O . GLY A 1 200 ? -1.187 14.538 -18.480 1.00 93.25 200 GLY A O 1
ATOM 1550 N N . ARG A 1 201 ? -0.157 12.845 -19.547 1.00 95.06 201 ARG A N 1
ATOM 1551 C CA . ARG A 1 201 ? -0.150 13.451 -20.901 1.00 95.06 201 ARG A CA 1
ATOM 1552 C C . ARG A 1 201 ? 0.654 14.750 -20.982 1.00 95.06 201 ARG A C 1
ATOM 1554 O O . ARG A 1 201 ? 0.419 15.563 -21.873 1.00 95.06 201 ARG A O 1
ATOM 1561 N N . ASP A 1 202 ? 1.605 14.920 -20.072 1.00 95.44 202 ASP A N 1
ATOM 1562 C CA . ASP A 1 202 ? 2.559 16.016 -20.118 1.00 95.44 202 ASP A CA 1
ATOM 1563 C C . ASP A 1 202 ? 3.491 15.830 -21.322 1.00 95.44 202 ASP A C 1
ATOM 1565 O O . ASP A 1 202 ? 4.081 14.767 -21.515 1.00 95.44 202 ASP A O 1
ATOM 1569 N N . ALA A 1 203 ? 3.549 16.855 -22.165 1.00 96.25 203 ALA A N 1
ATOM 1570 C CA . ALA A 1 203 ? 4.268 16.855 -23.429 1.00 96.25 203 ALA A CA 1
ATOM 1571 C C . ALA A 1 203 ? 5.433 17.857 -23.446 1.00 96.25 203 ALA A C 1
ATOM 1573 O O . ALA A 1 203 ? 6.033 18.082 -24.502 1.00 96.25 203 ALA A O 1
ATOM 1574 N N . GLU A 1 204 ? 5.739 18.478 -22.305 1.00 95.44 204 GLU A N 1
ATOM 1575 C CA . GLU A 1 204 ? 6.856 19.406 -22.179 1.00 95.44 204 GLU A CA 1
ATOM 1576 C C . GLU A 1 204 ? 8.187 18.713 -22.531 1.00 95.44 204 GLU A C 1
ATOM 1578 O O . GLU A 1 204 ? 8.459 17.588 -22.115 1.00 95.44 204 GLU A O 1
ATOM 1583 N N . GLY A 1 205 ? 8.995 19.359 -23.380 1.00 95.44 205 GLY A N 1
ATOM 1584 C CA . GLY A 1 205 ? 10.281 18.834 -23.869 1.00 95.44 205 GLY A CA 1
ATOM 1585 C C . GLY A 1 205 ? 10.201 17.759 -24.968 1.00 95.44 205 GLY A C 1
ATOM 1586 O O . GLY A 1 205 ? 11.157 17.586 -25.721 1.00 95.44 205 GLY A O 1
ATOM 1587 N N . LEU A 1 206 ? 9.059 17.085 -25.163 1.00 97.19 206 LEU A N 1
ATOM 1588 C CA . LEU A 1 206 ? 8.960 15.944 -26.092 1.00 97.19 206 LEU A CA 1
ATOM 1589 C C . LEU A 1 206 ? 9.197 16.282 -27.573 1.00 97.19 206 LEU A C 1
ATOM 1591 O O . LEU A 1 206 ? 9.549 15.398 -28.352 1.00 97.19 206 LEU A O 1
ATOM 1595 N N . GLY A 1 207 ? 9.029 17.543 -27.983 1.00 97.25 207 GLY A N 1
ATOM 1596 C CA . GLY A 1 207 ? 9.230 17.976 -29.375 1.00 97.25 207 GLY A CA 1
ATOM 1597 C C . GLY A 1 207 ? 10.680 17.876 -29.877 1.00 97.25 207 GLY A C 1
ATOM 1598 O O . GLY A 1 207 ? 10.937 18.046 -31.077 1.00 97.25 207 GLY A O 1
ATOM 1599 N N . GLU A 1 208 ? 11.633 17.616 -28.980 1.00 96.88 208 GLU A N 1
ATOM 1600 C CA . GLU A 1 208 ? 13.023 17.297 -29.324 1.00 96.88 208 GLU A CA 1
ATOM 1601 C C . GLU A 1 208 ? 13.186 15.867 -29.854 1.00 96.88 208 GLU A C 1
ATOM 1603 O O . GLU A 1 208 ? 14.080 15.625 -30.662 1.00 96.88 208 GLU A O 1
ATOM 1608 N N . TYR A 1 209 ? 12.283 14.962 -29.466 1.00 97.31 209 TYR A N 1
ATOM 1609 C CA . TYR A 1 209 ? 12.360 13.530 -29.756 1.00 97.31 209 TYR A CA 1
ATOM 1610 C C . TYR A 1 209 ? 11.271 13.068 -30.729 1.00 97.31 209 TYR A C 1
ATOM 1612 O O . TYR A 1 209 ? 11.546 12.257 -31.603 1.00 97.31 209 TYR A O 1
ATOM 1620 N N . LEU A 1 210 ? 10.053 13.614 -30.613 1.00 97.19 210 LEU A N 1
ATOM 1621 C CA . LEU A 1 210 ? 8.873 13.162 -31.357 1.00 97.19 210 LEU A CA 1
ATOM 1622 C C . LEU A 1 210 ? 8.301 14.289 -32.222 1.00 97.19 210 LEU A C 1
ATOM 1624 O O . LEU A 1 210 ? 8.021 15.390 -31.730 1.00 97.19 210 LEU A O 1
ATOM 1628 N N . ARG A 1 211 ? 8.094 14.031 -33.521 1.00 94.25 211 ARG A N 1
ATOM 1629 C CA . ARG A 1 211 ? 7.523 15.014 -34.463 1.00 94.25 211 ARG A CA 1
ATOM 1630 C C . ARG A 1 211 ? 6.585 14.349 -35.486 1.00 94.25 211 ARG A C 1
ATOM 1632 O O . ARG A 1 211 ? 7.076 13.838 -36.490 1.00 94.25 211 ARG A O 1
ATOM 1639 N N . PRO A 1 212 ? 5.247 14.453 -35.330 1.00 95.12 212 PRO A N 1
ATOM 1640 C CA . PRO A 1 212 ? 4.511 15.158 -34.271 1.00 95.12 212 PRO A CA 1
ATOM 1641 C C . PRO A 1 212 ? 4.481 14.383 -32.944 1.00 95.12 212 PRO A C 1
ATOM 1643 O O . PRO A 1 212 ? 4.631 13.169 -32.932 1.00 95.12 212 PRO A O 1
ATOM 1646 N N . ILE A 1 213 ? 4.203 15.072 -31.830 1.00 97.00 213 ILE A N 1
ATOM 1647 C CA . ILE A 1 213 ? 3.941 14.402 -30.546 1.00 97.00 213 ILE A CA 1
ATOM 1648 C C . ILE A 1 213 ? 2.632 13.601 -30.681 1.00 97.00 213 ILE A C 1
ATOM 1650 O O . ILE A 1 213 ? 1.588 14.204 -30.976 1.00 97.00 213 ILE A O 1
ATOM 1654 N N . PRO A 1 214 ? 2.655 12.270 -30.485 1.00 96.44 214 PRO A N 1
ATOM 1655 C CA . PRO A 1 214 ? 1.487 11.429 -30.697 1.00 96.44 214 PRO A CA 1
ATOM 1656 C C . PRO A 1 214 ? 0.379 11.739 -29.681 1.00 96.44 214 PRO A C 1
ATOM 1658 O O . PRO A 1 214 ? 0.603 12.345 -28.630 1.00 96.44 214 PRO A O 1
ATOM 1661 N N . ARG A 1 215 ? -0.853 11.324 -29.992 1.00 96.56 215 ARG A N 1
ATOM 1662 C CA . ARG A 1 215 ? -2.000 11.357 -29.073 1.00 96.56 215 ARG A CA 1
ATOM 1663 C C . ARG A 1 215 ? -2.657 9.987 -29.063 1.00 96.56 215 ARG A C 1
ATOM 1665 O O . ARG A 1 215 ? -3.220 9.576 -30.073 1.00 96.56 215 ARG A O 1
ATOM 1672 N N . TYR A 1 216 ? -2.608 9.312 -27.922 1.00 96.94 216 TYR A N 1
ATOM 1673 C CA . TYR A 1 216 ? -3.167 7.971 -27.775 1.00 96.94 216 TYR A CA 1
ATOM 1674 C C . TYR A 1 216 ? -4.571 8.000 -27.179 1.00 96.94 216 TYR A C 1
ATOM 1676 O O . TYR A 1 216 ? -4.851 8.713 -26.210 1.00 96.94 216 TYR A O 1
ATOM 1684 N N . THR A 1 217 ? -5.462 7.202 -27.759 1.00 96.06 217 THR A N 1
ATOM 1685 C CA . THR A 1 217 ? -6.807 6.974 -27.230 1.00 96.06 217 THR A CA 1
ATOM 1686 C C . THR A 1 217 ? -6.761 6.054 -26.007 1.00 96.06 217 THR A C 1
ATOM 1688 O O . THR A 1 217 ? -5.748 5.415 -25.721 1.00 96.06 217 THR A O 1
ATOM 1691 N N . ARG A 1 218 ? -7.880 5.926 -25.280 1.00 92.00 218 ARG A N 1
ATOM 1692 C CA . ARG A 1 218 ? -7.996 4.921 -24.204 1.00 92.00 218 ARG A CA 1
ATOM 1693 C C . ARG A 1 218 ? -7.761 3.496 -24.717 1.00 92.00 218 ARG A C 1
ATOM 1695 O O . ARG A 1 218 ? -7.182 2.687 -24.001 1.00 92.00 218 ARG A O 1
ATOM 1702 N N . GLU A 1 219 ? -8.174 3.214 -25.951 1.00 94.81 219 GLU A N 1
ATOM 1703 C CA . GLU A 1 219 ? -7.983 1.906 -26.574 1.0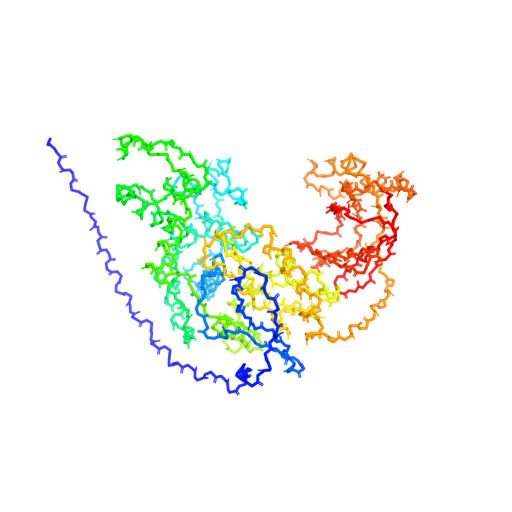0 94.81 219 GLU A CA 1
ATOM 1704 C C . GLU A 1 219 ? -6.509 1.615 -26.857 1.00 94.81 219 GLU A C 1
ATOM 1706 O O . GLU A 1 219 ? -6.035 0.513 -26.592 1.00 94.81 219 GLU A O 1
ATOM 1711 N N . ASP A 1 220 ? -5.761 2.614 -27.328 1.00 96.94 220 ASP A N 1
ATOM 1712 C CA . ASP A 1 220 ? -4.319 2.480 -27.541 1.00 96.94 220 ASP A CA 1
ATOM 1713 C C . ASP A 1 220 ? -3.598 2.191 -26.220 1.00 96.94 220 ASP A C 1
ATOM 1715 O O . ASP A 1 220 ? -2.800 1.265 -26.142 1.00 96.94 220 ASP A O 1
ATOM 1719 N N . ILE A 1 221 ? -3.945 2.906 -25.148 1.00 94.94 221 ILE A N 1
ATOM 1720 C CA . ILE A 1 221 ? -3.388 2.669 -23.807 1.00 94.94 221 ILE A CA 1
ATOM 1721 C C . ILE A 1 221 ? -3.703 1.257 -23.309 1.00 94.94 221 ILE A C 1
ATOM 1723 O O . ILE A 1 221 ? -2.834 0.581 -22.759 1.00 94.94 221 ILE A O 1
ATOM 1727 N N . ARG A 1 222 ? -4.928 0.771 -23.526 1.00 94.19 222 ARG A N 1
ATOM 1728 C CA . ARG A 1 222 ? -5.301 -0.606 -23.185 1.00 94.19 222 ARG A CA 1
ATOM 1729 C C . ARG A 1 222 ? -4.469 -1.621 -23.974 1.00 94.19 222 ARG A C 1
ATOM 1731 O O . ARG A 1 222 ? -3.914 -2.542 -23.379 1.00 94.19 222 ARG A O 1
ATOM 1738 N N . ARG A 1 223 ? -4.323 -1.421 -25.288 1.00 96.19 223 ARG A N 1
ATOM 1739 C CA . ARG A 1 223 ? -3.504 -2.270 -26.169 1.00 96.19 223 ARG A CA 1
ATOM 1740 C C . ARG A 1 223 ? -2.032 -2.278 -25.751 1.00 96.19 223 ARG A C 1
ATOM 1742 O O . ARG A 1 223 ? -1.423 -3.340 -25.738 1.00 96.19 223 ARG A O 1
ATOM 1749 N N . ALA A 1 224 ? -1.484 -1.129 -25.369 1.00 97.19 224 ALA A N 1
ATOM 1750 C CA . ALA A 1 224 ? -0.120 -0.993 -24.866 1.00 97.19 224 ALA A CA 1
ATOM 1751 C C . ALA A 1 224 ? 0.110 -1.762 -23.559 1.00 97.19 224 ALA A C 1
ATOM 1753 O O . ALA A 1 224 ? 1.087 -2.499 -23.447 1.00 97.19 224 ALA A O 1
ATOM 1754 N N . ASN A 1 225 ? -0.810 -1.645 -22.593 1.00 96.19 225 ASN A N 1
ATOM 1755 C CA . ASN A 1 225 ? -0.745 -2.436 -21.362 1.00 96.19 225 ASN A CA 1
ATOM 1756 C C . ASN A 1 225 ? -0.796 -3.937 -21.664 1.00 96.19 225 ASN A C 1
ATOM 1758 O O . ASN A 1 225 ? 0.020 -4.690 -21.142 1.00 96.19 225 ASN A O 1
ATOM 1762 N N . GLN A 1 226 ? -1.695 -4.366 -22.556 1.00 96.38 226 GLN A N 1
ATOM 1763 C CA . GLN A 1 226 ? -1.779 -5.769 -22.959 1.00 96.38 226 GLN A CA 1
ATOM 1764 C C . GLN A 1 226 ? -0.494 -6.249 -23.643 1.00 96.38 226 GLN A C 1
ATOM 1766 O O . GLN A 1 226 ? -0.016 -7.343 -23.355 1.00 96.38 226 GLN A O 1
ATOM 1771 N N . ALA A 1 227 ? 0.079 -5.439 -24.536 1.00 97.00 227 ALA A N 1
ATOM 1772 C CA . ALA A 1 227 ? 1.339 -5.754 -25.195 1.00 97.00 227 ALA A CA 1
ATOM 1773 C C . ALA A 1 227 ? 2.474 -5.897 -24.173 1.00 97.00 227 ALA A C 1
ATOM 1775 O O . ALA A 1 227 ? 3.233 -6.860 -24.243 1.00 97.00 227 ALA A O 1
ATOM 1776 N N . TYR A 1 228 ? 2.538 -5.010 -23.175 1.00 97.06 228 TYR A N 1
ATOM 1777 C CA . TYR A 1 228 ? 3.500 -5.119 -22.082 1.00 97.06 228 TYR A CA 1
ATOM 1778 C C . TYR A 1 228 ? 3.292 -6.407 -21.260 1.00 97.06 228 TYR A C 1
ATOM 1780 O O . TYR A 1 228 ? 4.231 -7.182 -21.071 1.00 97.06 228 TYR A O 1
ATOM 1788 N N . PHE A 1 229 ? 2.050 -6.707 -20.865 1.00 95.75 229 PHE A N 1
ATOM 1789 C CA . PHE A 1 229 ? 1.697 -7.929 -20.128 1.00 95.75 229 PHE A CA 1
ATOM 1790 C C . PHE A 1 229 ? 1.857 -9.219 -20.936 1.00 95.75 229 PHE A C 1
ATOM 1792 O O . PHE A 1 229 ? 1.935 -10.296 -20.353 1.00 95.75 229 PHE A O 1
ATOM 1799 N N . ASN A 1 230 ? 1.948 -9.154 -22.258 1.00 95.81 230 ASN A N 1
ATOM 1800 C CA . ASN A 1 230 ? 2.231 -10.329 -23.078 1.00 95.81 230 ASN A CA 1
ATOM 1801 C C . ASN A 1 230 ? 3.726 -10.455 -23.407 1.00 95.81 230 ASN A C 1
ATOM 1803 O O . ASN A 1 230 ? 4.204 -11.568 -23.602 1.00 95.81 230 ASN A O 1
ATOM 1807 N N . GLY A 1 231 ? 4.453 -9.335 -23.478 1.00 96.50 231 GLY A N 1
ATOM 1808 C CA . GLY A 1 231 ? 5.819 -9.280 -24.004 1.00 96.50 231 GLY A CA 1
ATOM 1809 C C . GLY A 1 231 ? 6.947 -9.280 -22.971 1.00 96.50 231 GLY A C 1
ATOM 1810 O O . GLY A 1 231 ? 8.058 -9.654 -23.330 1.00 96.50 231 GLY A O 1
ATOM 1811 N N . TYR A 1 232 ? 6.694 -8.877 -21.719 1.00 97.12 232 TYR A N 1
ATOM 1812 C CA . TYR A 1 232 ? 7.755 -8.699 -20.712 1.00 97.12 232 TYR A CA 1
ATOM 1813 C C . TYR A 1 232 ? 7.462 -9.426 -19.412 1.00 97.12 232 TYR A C 1
ATOM 1815 O O . TYR A 1 232 ? 6.453 -9.149 -18.773 1.00 97.12 232 TYR A O 1
ATOM 1823 N N . ASP A 1 233 ? 8.370 -10.274 -18.956 1.00 96.69 233 ASP A N 1
ATOM 1824 C CA . ASP A 1 233 ? 8.266 -11.020 -17.699 1.00 96.69 233 ASP A CA 1
ATOM 1825 C C . ASP A 1 233 ? 8.498 -10.173 -16.436 1.00 96.69 233 ASP A C 1
ATOM 1827 O O . ASP A 1 233 ? 8.269 -10.651 -15.339 1.00 96.69 233 ASP A O 1
ATOM 1831 N N . TYR A 1 234 ? 8.862 -8.901 -16.556 1.00 96.94 234 TYR A N 1
ATOM 1832 C CA . TYR A 1 234 ? 9.120 -8.000 -15.430 1.00 96.94 234 TYR A CA 1
ATOM 1833 C C . TYR A 1 234 ? 7.941 -7.758 -14.480 1.00 96.94 234 TYR A C 1
ATOM 1835 O O . TYR A 1 234 ? 6.793 -7.682 -14.917 1.00 96.94 234 TYR A O 1
ATOM 1843 N N . ASN A 1 235 ? 8.252 -7.502 -13.199 1.00 97.62 235 ASN A N 1
ATOM 1844 C CA . ASN A 1 235 ? 7.292 -7.085 -12.162 1.00 97.62 235 ASN A CA 1
ATOM 1845 C C . ASN A 1 235 ? 6.103 -8.049 -11.981 1.00 97.62 235 ASN A C 1
ATOM 1847 O O . ASN A 1 235 ? 4.980 -7.635 -11.670 1.00 97.62 235 ASN A O 1
ATOM 1851 N N . ARG A 1 236 ? 6.362 -9.345 -12.164 1.00 98.25 236 ARG A N 1
ATOM 1852 C CA . ARG A 1 236 ? 5.403 -10.429 -11.964 1.00 98.25 236 ARG A CA 1
ATOM 1853 C C . ARG A 1 236 ? 5.795 -11.299 -10.781 1.00 98.25 236 ARG A C 1
ATOM 1855 O O . ARG A 1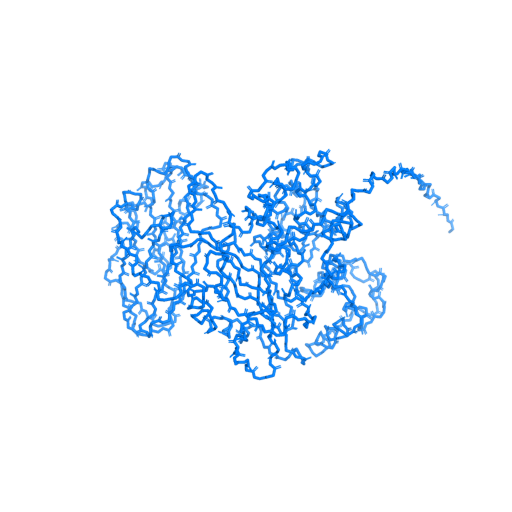 236 ? 6.975 -11.400 -10.446 1.00 98.25 236 ARG A O 1
ATOM 1862 N N . ALA A 1 237 ? 4.798 -11.938 -10.186 1.00 98.62 237 ALA A N 1
ATOM 1863 C CA . ALA A 1 237 ? 5.013 -13.017 -9.237 1.00 98.62 237 ALA A CA 1
ATOM 1864 C C . ALA A 1 237 ? 3.807 -13.958 -9.187 1.00 98.62 237 ALA A C 1
ATOM 1866 O O . ALA A 1 237 ? 2.710 -13.602 -9.630 1.00 98.62 237 ALA A O 1
ATOM 1867 N N . THR A 1 238 ? 4.001 -15.140 -8.614 1.00 98.75 238 THR A N 1
ATOM 1868 C CA . THR A 1 238 ? 2.899 -16.006 -8.176 1.00 98.75 238 THR A CA 1
ATOM 1869 C C . THR A 1 238 ? 2.455 -15.635 -6.753 1.00 98.75 238 THR A C 1
ATOM 1871 O O . THR A 1 238 ? 3.256 -15.097 -5.976 1.00 98.75 238 THR A O 1
ATOM 1874 N N . PRO A 1 239 ? 1.194 -15.912 -6.360 1.00 98.75 239 PRO A N 1
ATOM 1875 C CA . PRO A 1 239 ? 0.770 -15.807 -4.964 1.00 98.75 239 PRO A CA 1
ATOM 1876 C C . PRO A 1 239 ? 1.688 -16.591 -4.016 1.00 98.75 239 PRO A C 1
ATOM 1878 O O . PRO A 1 239 ? 2.037 -16.079 -2.951 1.00 98.75 239 PRO A O 1
ATOM 1881 N N . ARG A 1 240 ? 2.154 -17.781 -4.436 1.00 98.44 240 ARG A N 1
ATOM 1882 C CA . ARG A 1 240 ? 3.109 -18.601 -3.675 1.00 98.44 240 ARG A CA 1
ATOM 1883 C C . ARG A 1 240 ? 4.391 -17.847 -3.364 1.00 98.44 240 ARG A C 1
ATOM 1885 O O . ARG A 1 240 ? 4.787 -17.783 -2.204 1.00 98.44 240 ARG A O 1
ATOM 1892 N N . ALA A 1 241 ? 5.028 -17.281 -4.384 1.00 98.19 241 ALA A N 1
ATOM 1893 C CA . ALA A 1 241 ? 6.321 -16.629 -4.241 1.00 98.19 241 ALA A CA 1
ATOM 1894 C C . ALA A 1 241 ? 6.257 -15.448 -3.257 1.00 98.19 241 ALA A C 1
ATOM 1896 O O . ALA A 1 241 ? 7.120 -15.290 -2.392 1.00 98.19 241 ALA A O 1
ATOM 1897 N N . ILE A 1 242 ? 5.184 -14.650 -3.321 1.00 98.62 242 ILE A N 1
ATOM 1898 C CA . ILE A 1 242 ? 4.973 -13.543 -2.379 1.00 98.62 242 ILE A CA 1
ATOM 1899 C C . ILE A 1 242 ? 4.674 -14.053 -0.962 1.00 98.62 242 ILE A C 1
ATOM 1901 O O . ILE A 1 242 ? 5.210 -13.507 0.003 1.00 98.62 242 ILE A O 1
ATOM 1905 N N . ALA A 1 243 ? 3.888 -15.121 -0.808 1.00 98.50 243 ALA A N 1
ATOM 1906 C CA . ALA A 1 243 ? 3.634 -15.724 0.500 1.00 98.50 243 ALA A CA 1
ATOM 1907 C C . ALA A 1 243 ? 4.905 -16.327 1.131 1.00 98.50 243 ALA A C 1
ATOM 1909 O O . ALA A 1 243 ? 5.150 -16.143 2.324 1.00 98.50 243 ALA A O 1
ATOM 1910 N N . GLN A 1 244 ? 5.755 -16.983 0.334 1.00 97.62 244 GLN A N 1
ATOM 1911 C CA . GLN A 1 244 ? 7.061 -17.489 0.767 1.00 97.62 244 GLN A CA 1
ATOM 1912 C C . GLN A 1 244 ? 7.992 -16.353 1.199 1.00 97.62 244 GLN A C 1
ATOM 1914 O O . GLN A 1 244 ? 8.663 -16.470 2.224 1.00 97.62 244 GLN A O 1
ATOM 1919 N N . TYR A 1 245 ? 7.989 -15.229 0.477 1.00 98.00 245 TYR A N 1
ATOM 1920 C CA . TYR A 1 245 ? 8.759 -14.050 0.870 1.00 98.00 245 TYR A CA 1
ATOM 1921 C C . TYR A 1 245 ? 8.311 -13.514 2.233 1.00 98.00 245 TYR A C 1
ATOM 1923 O O . TYR A 1 245 ? 9.144 -13.255 3.101 1.00 98.00 245 TYR A O 1
ATOM 1931 N N . MET A 1 246 ? 7.001 -13.428 2.470 1.00 98.31 246 MET A N 1
ATOM 1932 C CA . MET A 1 246 ? 6.472 -13.005 3.769 1.00 98.31 246 MET A CA 1
ATOM 1933 C C . MET A 1 246 ? 6.786 -13.992 4.894 1.00 98.31 246 MET A C 1
ATOM 1935 O O . MET A 1 246 ? 7.123 -13.563 5.998 1.00 98.31 246 MET A O 1
ATOM 1939 N N . ALA A 1 247 ? 6.726 -15.299 4.626 1.00 96.94 247 ALA A N 1
ATOM 1940 C CA . ALA A 1 247 ? 7.141 -16.318 5.586 1.00 96.94 247 ALA A CA 1
ATOM 1941 C C . ALA A 1 247 ? 8.632 -16.174 5.945 1.00 96.94 247 ALA A C 1
ATOM 1943 O O . ALA A 1 247 ? 8.988 -16.240 7.121 1.00 96.94 247 ALA A O 1
ATOM 1944 N N . GLN A 1 248 ? 9.490 -15.897 4.956 1.00 95.75 248 GLN A N 1
ATOM 1945 C CA . GLN A 1 248 ? 10.914 -15.642 5.174 1.00 95.75 248 GLN A CA 1
ATOM 1946 C C . GLN A 1 248 ? 11.143 -14.381 6.024 1.00 95.75 248 GLN A C 1
ATOM 1948 O O . GLN A 1 248 ? 11.881 -14.450 7.004 1.00 95.75 248 GLN A O 1
ATOM 1953 N N . LEU A 1 249 ? 10.472 -13.259 5.720 1.00 96.81 249 LEU A N 1
ATOM 1954 C CA . LEU A 1 249 ? 10.558 -12.036 6.535 1.00 96.81 249 LEU A CA 1
ATOM 1955 C C . LEU A 1 249 ? 10.104 -12.278 7.981 1.00 96.81 249 LEU A C 1
ATOM 1957 O O . LEU A 1 249 ? 10.742 -11.797 8.916 1.00 96.81 249 LEU A O 1
ATOM 1961 N N . ARG A 1 250 ? 9.023 -13.042 8.184 1.00 95.75 250 ARG A N 1
ATOM 1962 C CA . ARG A 1 250 ? 8.552 -13.421 9.523 1.00 95.75 250 ARG A CA 1
ATOM 1963 C C . ARG A 1 250 ? 9.618 -14.204 10.287 1.00 95.75 250 ARG A C 1
ATOM 1965 O O . ARG A 1 250 ? 9.896 -13.875 11.438 1.00 95.75 250 ARG A O 1
ATOM 1972 N N . GLU A 1 251 ? 10.215 -15.227 9.680 1.00 94.25 251 GLU A N 1
ATOM 1973 C CA . GLU A 1 251 ? 11.235 -16.040 10.354 1.00 94.25 251 GLU A CA 1
ATOM 1974 C C . GLU A 1 251 ? 12.522 -15.254 10.634 1.00 94.25 251 GLU A C 1
ATOM 1976 O O . GLU A 1 251 ? 13.066 -15.347 11.736 1.00 94.25 251 GLU A O 1
ATOM 1981 N N . ASP A 1 252 ? 12.953 -14.406 9.700 1.00 94.62 252 ASP A N 1
ATOM 1982 C CA . ASP A 1 252 ? 14.098 -13.513 9.893 1.00 94.62 252 ASP A CA 1
ATOM 1983 C C . ASP A 1 252 ? 13.861 -12.497 11.024 1.00 94.62 252 ASP A C 1
ATOM 1985 O O . ASP A 1 252 ? 14.785 -12.166 11.769 1.00 94.62 252 ASP A O 1
ATOM 1989 N N . TYR A 1 253 ? 12.616 -12.045 11.211 1.00 94.94 253 TYR A N 1
ATOM 1990 C CA . TYR A 1 253 ? 12.232 -11.196 12.340 1.00 94.94 253 TYR A CA 1
ATOM 1991 C C . TYR A 1 253 ? 12.242 -11.953 13.682 1.00 94.94 253 TYR A C 1
ATOM 1993 O O . TYR A 1 253 ? 12.678 -11.409 14.698 1.00 94.94 253 TYR A O 1
ATOM 2001 N N . ARG A 1 254 ? 11.795 -13.218 13.707 1.00 92.50 254 ARG A N 1
ATOM 2002 C CA . ARG A 1 254 ? 11.740 -14.050 14.928 1.00 92.50 254 ARG A CA 1
ATOM 2003 C C . ARG A 1 254 ? 13.108 -14.518 15.406 1.00 92.50 254 ARG A C 1
ATOM 2005 O O . ARG A 1 254 ? 13.307 -14.713 16.605 1.00 92.50 254 ARG A O 1
ATOM 2012 N N . GLN A 1 255 ? 14.031 -14.748 14.477 1.00 86.25 255 GLN A N 1
ATOM 2013 C CA . GLN A 1 255 ? 15.332 -15.343 14.756 1.00 86.25 255 GLN A CA 1
ATOM 2014 C C . GLN A 1 255 ? 16.450 -14.322 14.503 1.00 86.25 255 GLN A C 1
ATOM 2016 O O . GLN A 1 255 ? 17.098 -14.371 13.455 1.00 86.25 255 GLN A O 1
ATOM 2021 N N . PRO A 1 256 ? 16.774 -13.439 15.470 1.00 78.62 256 PRO A N 1
ATOM 2022 C CA . PRO A 1 256 ? 17.800 -12.402 15.307 1.00 78.62 256 PRO A CA 1
ATOM 2023 C C . PRO A 1 256 ? 19.242 -12.950 15.255 1.00 78.62 256 PRO A C 1
ATOM 2025 O O . PRO A 1 256 ? 20.199 -12.234 15.536 1.00 78.62 256 PRO A O 1
ATOM 2028 N N . ILE A 1 257 ? 19.431 -14.226 14.898 1.00 81.69 257 ILE A N 1
ATOM 2029 C CA . ILE A 1 257 ? 20.741 -14.871 14.746 1.00 81.69 257 ILE A CA 1
ATOM 2030 C C . ILE A 1 257 ? 21.547 -14.172 13.642 1.00 81.69 257 ILE A C 1
ATOM 2032 O O . ILE A 1 257 ? 22.764 -14.033 13.753 1.00 81.69 257 ILE A O 1
ATOM 2036 N N . ASN A 1 258 ? 20.871 -13.700 12.590 1.00 91.31 258 ASN A N 1
ATOM 2037 C CA . ASN A 1 258 ? 21.474 -12.898 11.534 1.00 91.31 258 ASN A CA 1
ATOM 2038 C C . ASN A 1 258 ? 20.952 -11.459 11.614 1.00 91.31 258 ASN A C 1
ATOM 2040 O O . ASN A 1 258 ? 19.868 -11.166 11.114 1.00 91.31 258 ASN A O 1
ATOM 2044 N N . ALA A 1 259 ? 21.748 -10.568 12.213 1.00 94.06 259 ALA A N 1
ATOM 2045 C CA . ALA A 1 259 ? 21.395 -9.159 12.394 1.00 94.06 259 ALA A CA 1
ATOM 2046 C C . ALA A 1 259 ? 20.975 -8.475 11.082 1.00 94.06 259 ALA A C 1
ATOM 2048 O O . ALA A 1 259 ? 19.991 -7.751 11.068 1.00 94.06 259 ALA A O 1
ATOM 2049 N N . VAL A 1 260 ? 21.643 -8.777 9.959 1.00 95.94 260 VAL A N 1
ATOM 2050 C CA . VAL A 1 260 ? 21.301 -8.194 8.650 1.00 95.94 260 VAL A CA 1
ATOM 2051 C C . VAL A 1 260 ? 19.909 -8.620 8.195 1.00 95.94 260 VAL A C 1
ATOM 2053 O O . VAL A 1 260 ? 19.141 -7.790 7.710 1.00 95.94 260 VAL A O 1
ATOM 2056 N N . ARG A 1 261 ? 19.566 -9.904 8.343 1.00 95.81 261 ARG A N 1
ATOM 2057 C CA . ARG A 1 261 ? 18.233 -10.401 7.973 1.00 95.81 261 ARG A CA 1
ATOM 2058 C C . ARG A 1 261 ? 17.152 -9.847 8.896 1.00 95.81 261 ARG A C 1
ATOM 2060 O O . ARG A 1 261 ? 16.120 -9.402 8.404 1.00 95.81 261 ARG A O 1
ATOM 2067 N N . TRP A 1 262 ? 17.427 -9.797 10.198 1.00 96.19 262 TRP A N 1
ATOM 2068 C CA . TRP A 1 262 ? 16.522 -9.202 11.177 1.00 96.19 262 TRP A CA 1
ATOM 2069 C C . TRP A 1 262 ? 16.263 -7.718 10.892 1.00 96.19 262 TRP A C 1
ATOM 2071 O O . TRP A 1 262 ? 15.107 -7.311 10.813 1.00 96.19 262 TRP A O 1
ATOM 2081 N N . ASP A 1 263 ? 17.315 -6.924 10.660 1.00 96.56 263 ASP A N 1
ATOM 2082 C CA . ASP A 1 263 ? 17.204 -5.501 10.313 1.00 96.56 263 ASP A CA 1
ATOM 2083 C C . ASP A 1 263 ? 16.416 -5.311 9.011 1.00 96.56 263 ASP A C 1
ATOM 2085 O O . ASP A 1 263 ? 15.550 -4.438 8.929 1.00 96.56 263 ASP A O 1
ATOM 2089 N N . THR A 1 264 ? 16.661 -6.174 8.017 1.00 97.56 264 THR A N 1
ATOM 2090 C CA . THR A 1 264 ? 15.926 -6.178 6.744 1.00 97.56 264 THR A CA 1
ATOM 2091 C C . THR A 1 264 ? 14.436 -6.420 6.964 1.00 97.56 264 THR A C 1
ATOM 2093 O O . THR A 1 264 ? 13.609 -5.622 6.523 1.00 97.56 264 THR A O 1
ATOM 2096 N N . ALA A 1 265 ? 14.083 -7.486 7.685 1.00 97.62 265 ALA A N 1
ATOM 2097 C CA . ALA A 1 265 ? 12.696 -7.818 7.980 1.00 97.62 265 ALA A CA 1
ATOM 2098 C C . ALA A 1 265 ? 12.008 -6.732 8.814 1.00 97.62 265 ALA A C 1
ATOM 2100 O O . ALA A 1 265 ? 10.918 -6.280 8.468 1.00 97.62 265 ALA A O 1
ATOM 2101 N N . ASN A 1 266 ? 12.663 -6.255 9.872 1.00 96.69 266 ASN A N 1
ATOM 2102 C CA . ASN A 1 266 ? 12.140 -5.204 10.738 1.00 96.69 266 ASN A CA 1
ATOM 2103 C C . ASN A 1 266 ? 11.888 -3.890 9.977 1.00 96.69 266 ASN A C 1
ATOM 2105 O O . ASN A 1 266 ? 10.880 -3.222 10.226 1.00 96.69 266 ASN A O 1
ATOM 2109 N N . GLY A 1 267 ? 12.778 -3.528 9.048 1.00 97.00 267 GLY A N 1
ATOM 2110 C CA . GLY A 1 267 ? 12.633 -2.354 8.191 1.00 97.00 267 GLY A CA 1
ATOM 2111 C C . GLY A 1 267 ? 11.448 -2.464 7.230 1.00 97.00 267 GLY A C 1
ATOM 2112 O O . GLY A 1 267 ? 10.572 -1.596 7.233 1.00 97.00 267 GLY A O 1
ATOM 2113 N N . VAL A 1 268 ? 11.370 -3.563 6.470 1.00 98.06 268 VAL A N 1
ATOM 2114 C CA . VAL A 1 268 ? 10.287 -3.805 5.498 1.00 98.06 268 VAL A CA 1
ATOM 2115 C C . VAL A 1 268 ? 8.923 -3.869 6.192 1.00 98.06 268 VAL A C 1
ATOM 2117 O O . VAL A 1 268 ? 8.008 -3.126 5.829 1.00 98.06 268 VAL A O 1
ATOM 2120 N N . LEU A 1 269 ? 8.790 -4.702 7.230 1.00 97.62 269 LEU A N 1
ATOM 2121 C CA . LEU A 1 269 ? 7.539 -4.864 7.979 1.00 97.62 269 LEU A CA 1
ATOM 2122 C C . LEU A 1 269 ? 7.133 -3.558 8.677 1.00 97.62 269 LEU A C 1
ATOM 2124 O O . LEU A 1 269 ? 5.963 -3.175 8.658 1.00 97.62 269 LEU A O 1
ATOM 2128 N N . GLY A 1 270 ? 8.104 -2.832 9.243 1.00 95.31 270 GLY A N 1
ATOM 2129 C CA . GLY A 1 270 ? 7.876 -1.537 9.880 1.00 95.31 270 GLY A CA 1
ATOM 2130 C C . GLY A 1 270 ? 7.297 -0.491 8.927 1.00 95.31 270 GLY A C 1
ATOM 2131 O O . GLY A 1 270 ? 6.358 0.213 9.293 1.00 95.31 270 GLY A O 1
ATOM 2132 N N . ASN A 1 271 ? 7.802 -0.413 7.696 1.00 95.50 271 ASN A N 1
ATOM 2133 C CA . ASN A 1 271 ? 7.265 0.510 6.696 1.00 95.50 271 ASN A CA 1
ATOM 2134 C C . ASN A 1 271 ? 5.884 0.104 6.195 1.00 95.50 271 ASN A C 1
ATOM 2136 O O . ASN A 1 271 ? 5.029 0.964 5.984 1.00 95.50 271 ASN A O 1
ATOM 2140 N N . MET A 1 272 ? 5.643 -1.193 6.010 1.00 97.19 272 MET A N 1
ATOM 2141 C CA . MET A 1 272 ? 4.327 -1.683 5.604 1.00 97.19 272 MET A CA 1
ATOM 2142 C C . MET A 1 272 ? 3.251 -1.348 6.647 1.00 97.19 272 MET A C 1
ATOM 2144 O O . MET A 1 272 ? 2.129 -1.015 6.268 1.00 97.19 272 MET A O 1
ATOM 2148 N N . LEU A 1 273 ? 3.579 -1.339 7.944 1.00 95.31 273 LEU A N 1
ATOM 2149 C CA . LEU A 1 273 ? 2.666 -0.910 9.019 1.00 95.31 273 LEU A CA 1
ATOM 2150 C C . LEU A 1 273 ? 2.320 0.590 8.991 1.00 95.31 273 LEU A C 1
ATOM 2152 O O . LEU A 1 273 ? 1.368 1.014 9.642 1.00 95.31 273 LEU A O 1
ATOM 2156 N N . ASN A 1 274 ? 3.048 1.403 8.221 1.00 93.12 274 ASN A N 1
ATOM 2157 C CA . ASN A 1 274 ? 2.719 2.815 8.008 1.00 93.12 274 ASN A CA 1
ATOM 2158 C C . ASN A 1 274 ? 1.700 3.024 6.874 1.00 93.12 274 ASN A C 1
ATOM 2160 O O . ASN A 1 274 ? 1.405 4.156 6.488 1.00 93.12 274 ASN A O 1
ATOM 2164 N N . THR A 1 275 ? 1.163 1.949 6.299 1.00 92.88 275 THR A N 1
ATOM 2165 C CA . THR A 1 275 ? 0.136 2.029 5.256 1.00 92.88 275 THR A CA 1
ATOM 2166 C C . THR A 1 275 ? -1.274 1.979 5.845 1.00 92.88 275 THR A C 1
ATOM 2168 O O . THR A 1 275 ? -1.482 1.681 7.020 1.00 92.88 275 THR A O 1
ATOM 2171 N N . GLN A 1 276 ? -2.260 2.344 5.023 1.00 92.06 276 GLN A N 1
ATOM 2172 C CA . GLN A 1 276 ? -3.668 2.133 5.358 1.00 92.06 276 GLN A CA 1
ATOM 2173 C C . GLN A 1 276 ? -4.044 0.673 5.141 1.00 92.06 276 GLN A C 1
ATOM 2175 O O . GLN A 1 276 ? -3.446 -0.008 4.302 1.00 92.06 276 GLN A O 1
ATOM 2180 N N . ARG A 1 277 ? -5.108 0.248 5.822 1.00 93.94 277 ARG A N 1
ATOM 2181 C CA . ARG A 1 277 ? -5.828 -0.971 5.459 1.00 93.94 277 ARG A CA 1
ATOM 2182 C C . ARG A 1 277 ? -6.274 -0.879 4.002 1.00 93.94 277 ARG A C 1
ATOM 2184 O O . ARG A 1 277 ? -6.723 0.177 3.552 1.00 93.94 277 ARG A O 1
ATOM 2191 N N . GLN A 1 278 ? -6.075 -1.962 3.265 1.00 93.69 278 GLN A N 1
ATOM 2192 C CA . GLN A 1 278 ? -6.391 -2.044 1.840 1.00 93.69 278 GLN A CA 1
ATOM 2193 C C . GLN A 1 278 ? -7.786 -2.641 1.646 1.00 93.69 278 GLN A C 1
ATOM 2195 O O . GLN A 1 278 ? -8.507 -2.871 2.620 1.00 93.69 278 GLN A O 1
ATOM 2200 N N . TYR A 1 279 ? -8.202 -2.847 0.399 1.00 96.56 279 TYR A N 1
ATOM 2201 C CA . TYR A 1 279 ? -9.576 -3.228 0.086 1.00 96.56 279 TYR A CA 1
ATOM 2202 C C . TYR A 1 279 ? -9.916 -4.617 0.648 1.00 96.56 279 TYR A C 1
ATOM 2204 O O . TYR A 1 279 ? -10.937 -4.771 1.312 1.00 96.56 279 TYR A O 1
ATOM 2212 N N . SER A 1 280 ? -9.009 -5.592 0.517 1.00 97.62 280 SER A N 1
ATOM 2213 C CA . SER A 1 280 ? -9.205 -6.959 1.033 1.00 97.62 280 SER A CA 1
ATOM 2214 C C . SER A 1 280 ? -9.162 -7.086 2.561 1.00 97.62 280 SER A C 1
ATOM 2216 O O . SER A 1 280 ? -9.481 -8.145 3.102 1.00 97.62 280 SER A O 1
ATOM 2218 N N . THR A 1 281 ? -8.824 -6.015 3.288 1.00 97.44 281 THR A N 1
ATOM 2219 C CA . THR A 1 281 ? -8.686 -6.015 4.757 1.00 97.44 281 THR A CA 1
ATOM 2220 C C . THR A 1 281 ? -9.639 -5.050 5.470 1.00 97.44 281 THR A C 1
ATOM 2222 O O . THR A 1 281 ? -9.493 -4.794 6.666 1.00 97.44 281 THR A O 1
ATOM 2225 N N . GLN A 1 282 ? -10.657 -4.540 4.767 1.00 97.06 282 GLN A N 1
ATOM 2226 C CA . GLN A 1 282 ? -11.670 -3.638 5.325 1.00 97.06 282 GLN A CA 1
ATOM 2227 C C . GLN A 1 282 ? -12.500 -4.248 6.464 1.00 97.06 282 GLN A C 1
ATOM 2229 O O . GLN A 1 282 ? -12.855 -3.517 7.387 1.00 97.06 282 GLN A O 1
ATOM 2234 N N . ALA A 1 283 ? -12.743 -5.558 6.450 1.00 96.75 283 ALA A N 1
ATOM 2235 C CA . ALA A 1 283 ? -13.519 -6.276 7.463 1.00 96.75 283 ALA A CA 1
ATOM 2236 C C . ALA A 1 283 ? -12.665 -6.967 8.538 1.00 96.75 283 ALA A C 1
ATOM 2238 O O . ALA A 1 283 ? -13.159 -7.801 9.301 1.00 96.75 283 ALA A O 1
ATOM 2239 N N . PHE A 1 284 ? -11.365 -6.668 8.596 1.00 97.44 284 PHE A N 1
ATOM 2240 C CA . PHE A 1 284 ? -10.495 -7.232 9.627 1.00 97.44 284 PHE A CA 1
ATOM 2241 C C . PHE A 1 284 ? -10.823 -6.609 10.991 1.00 97.44 284 PHE A C 1
ATOM 2243 O O . PHE A 1 284 ? -11.120 -5.410 11.055 1.00 97.44 284 PHE A O 1
ATOM 2250 N N . PRO A 1 285 ? -10.711 -7.363 12.099 1.00 96.94 285 PRO A N 1
ATOM 2251 C CA . PRO A 1 285 ? -11.034 -6.848 13.425 1.00 96.94 285 PRO A CA 1
ATOM 2252 C C . PRO A 1 285 ? -10.140 -5.661 13.805 1.00 96.94 285 PRO A C 1
ATOM 2254 O O . PRO A 1 285 ? -9.014 -5.513 13.324 1.00 96.94 285 PRO A O 1
ATOM 2257 N N . GLY A 1 286 ? -10.625 -4.789 14.687 1.00 95.88 286 GLY A N 1
ATOM 2258 C CA . GLY A 1 286 ? -9.869 -3.599 15.106 1.00 95.88 286 GLY A CA 1
ATOM 2259 C C . GLY A 1 286 ? -8.745 -3.913 16.090 1.00 95.88 286 GLY A C 1
ATOM 2260 O O . GLY A 1 286 ? -7.862 -3.090 16.322 1.00 95.88 286 GLY A O 1
ATOM 2261 N N . SER A 1 287 ? -8.752 -5.135 16.624 1.00 95.75 287 SER A N 1
ATOM 2262 C CA . SER A 1 287 ? -7.728 -5.696 17.502 1.00 95.75 287 SER A CA 1
ATOM 2263 C C . SER A 1 287 ? -6.490 -6.205 16.763 1.00 95.75 287 SER A C 1
ATOM 2265 O O . SER A 1 287 ? -5.643 -6.843 17.379 1.00 95.75 287 SER A O 1
ATOM 2267 N N . VAL A 1 288 ? -6.361 -5.928 15.462 1.00 96.12 288 VAL A N 1
ATOM 2268 C CA . VAL A 1 288 ? -5.124 -6.162 14.707 1.00 96.12 288 VAL A CA 1
ATOM 2269 C C . VAL A 1 288 ? -4.676 -4.888 13.991 1.00 96.12 288 VAL A C 1
ATOM 2271 O O . VAL A 1 288 ? -5.501 -4.064 13.599 1.00 96.12 288 VAL A O 1
ATOM 2274 N N . LEU A 1 289 ? -3.372 -4.712 13.785 1.00 96.00 289 LEU A N 1
ATOM 2275 C CA . LEU A 1 289 ? -2.858 -3.743 12.814 1.00 96.00 289 LEU A CA 1
ATOM 2276 C C . LEU A 1 289 ? -2.582 -4.464 11.507 1.00 96.00 289 LEU A C 1
ATOM 2278 O O . LEU A 1 289 ? -2.190 -5.630 11.517 1.00 96.00 289 LEU A O 1
ATOM 2282 N N . VAL A 1 290 ? -2.745 -3.757 10.392 1.00 97.44 290 VAL A N 1
ATOM 2283 C CA . VAL A 1 290 ? -2.459 -4.294 9.064 1.00 97.44 290 VAL A CA 1
ATOM 2284 C C . VAL A 1 290 ? -1.206 -3.625 8.518 1.00 97.44 290 VAL A C 1
ATOM 2286 O O . VAL A 1 290 ? -1.139 -2.403 8.408 1.00 97.44 290 VAL A O 1
ATOM 2289 N N . GLY A 1 291 ? -0.200 -4.416 8.166 1.00 97.50 291 GLY A N 1
ATOM 2290 C CA . GLY A 1 291 ? 0.880 -3.956 7.305 1.00 97.50 291 GLY A CA 1
ATOM 2291 C C . GLY A 1 291 ? 0.535 -4.290 5.863 1.00 97.50 291 GLY A C 1
ATOM 2292 O O . GLY A 1 291 ? 0.192 -5.434 5.579 1.00 97.50 291 GLY A O 1
ATOM 2293 N N . ALA A 1 292 ? 0.612 -3.324 4.950 1.00 97.81 292 ALA A N 1
ATOM 2294 C CA . ALA A 1 292 ? 0.185 -3.543 3.575 1.00 97.81 292 ALA A CA 1
ATOM 2295 C C . ALA A 1 292 ? 1.107 -2.936 2.514 1.00 97.81 292 ALA A C 1
ATOM 2297 O O . ALA A 1 292 ? 1.810 -1.948 2.722 1.00 97.81 292 ALA A O 1
ATOM 2298 N N . LYS A 1 293 ? 1.046 -3.528 1.323 1.00 97.94 293 LYS A N 1
ATOM 2299 C CA . LYS A 1 293 ? 1.464 -2.922 0.064 1.00 97.94 293 LYS A CA 1
ATOM 2300 C C . LYS A 1 293 ? 0.480 -3.335 -1.018 1.00 97.94 293 LYS A C 1
ATOM 2302 O O . LYS A 1 293 ? 0.309 -4.516 -1.296 1.00 97.94 293 LYS A O 1
ATOM 2307 N N . ASN A 1 294 ? -0.120 -2.355 -1.676 1.00 96.94 294 ASN A N 1
ATOM 2308 C CA . ASN A 1 294 ? -0.959 -2.582 -2.843 1.00 96.94 294 ASN A CA 1
ATOM 2309 C C . ASN A 1 294 ? -0.264 -2.158 -4.142 1.00 96.94 294 ASN A C 1
ATOM 2311 O O . ASN A 1 294 ? 0.751 -1.453 -4.155 1.00 96.94 294 ASN A O 1
ATOM 2315 N N . GLY A 1 295 ? -0.849 -2.559 -5.257 1.00 96.38 295 GLY A N 1
ATOM 2316 C CA . GLY A 1 295 ? -0.469 -2.140 -6.584 1.00 96.38 295 GLY A CA 1
ATOM 2317 C C . GLY A 1 295 ? -1.663 -2.109 -7.510 1.00 96.38 295 GLY A C 1
ATOM 2318 O O . GLY A 1 295 ? -2.524 -2.977 -7.444 1.00 96.38 295 GLY A O 1
ATOM 2319 N N . TYR A 1 296 ? -1.690 -1.110 -8.385 1.00 95.25 296 TYR A N 1
ATOM 2320 C CA . TYR A 1 296 ? -2.703 -0.993 -9.421 1.00 95.25 296 TYR A CA 1
ATOM 2321 C C . TYR A 1 296 ? -2.059 -0.777 -10.789 1.00 95.25 296 TYR A C 1
ATOM 2323 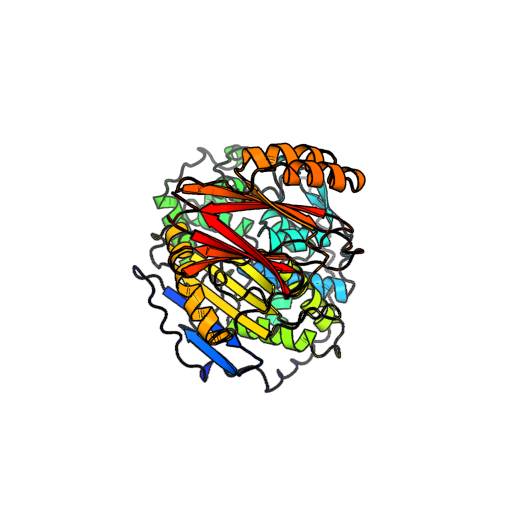O O . TYR A 1 296 ? -1.049 -0.083 -10.918 1.00 95.25 296 TYR A O 1
ATOM 2331 N N . ASP A 1 297 ? -2.685 -1.355 -11.803 1.00 93.94 297 ASP A N 1
ATOM 2332 C CA . ASP A 1 297 ? -2.482 -1.042 -13.213 1.00 93.94 297 ASP A CA 1
ATOM 2333 C C . ASP A 1 297 ? -3.824 -1.241 -13.944 1.00 93.94 297 ASP A C 1
ATOM 2335 O O . ASP A 1 297 ? -4.840 -1.582 -13.333 1.00 93.94 297 ASP A O 1
ATOM 2339 N N . SER A 1 298 ? -3.880 -1.000 -15.251 1.00 92.06 298 SER A N 1
ATOM 2340 C CA . SER A 1 298 ? -5.115 -1.171 -16.024 1.00 92.06 298 SER A CA 1
ATOM 2341 C C . SER A 1 298 ? -5.600 -2.621 -15.950 1.00 92.06 298 SER A C 1
ATOM 2343 O O . SER A 1 298 ? -4.947 -3.509 -16.486 1.00 92.06 298 SER A O 1
ATOM 2345 N N . GLY A 1 299 ? -6.743 -2.853 -15.293 1.00 93.44 299 GLY A N 1
ATOM 2346 C CA . GLY A 1 299 ? -7.341 -4.181 -15.118 1.00 93.44 299 GLY A CA 1
ATOM 2347 C C . GLY A 1 299 ? -6.604 -5.109 -14.147 1.00 93.44 299 GLY A C 1
ATOM 2348 O O . GLY A 1 299 ? -6.869 -6.309 -14.172 1.00 93.44 299 GLY A O 1
ATOM 2349 N N . VAL A 1 300 ? -5.688 -4.578 -13.332 1.00 95.94 300 VAL A N 1
ATOM 2350 C CA . VAL A 1 300 ? -4.897 -5.335 -12.354 1.00 95.94 300 VAL A CA 1
ATOM 2351 C C . VAL A 1 300 ? -4.936 -4.624 -11.006 1.00 95.94 300 VAL A C 1
ATOM 2353 O O . VAL A 1 300 ? -4.629 -3.431 -10.926 1.00 95.94 300 VAL A O 1
ATOM 2356 N N . VAL A 1 301 ? -5.249 -5.364 -9.945 1.00 97.81 301 VAL A N 1
ATOM 2357 C CA . VAL A 1 301 ? -5.028 -4.932 -8.558 1.00 97.81 301 VAL A CA 1
ATOM 2358 C C . VAL A 1 301 ? -4.347 -6.064 -7.807 1.00 97.81 301 VAL A C 1
ATOM 2360 O O . VAL A 1 301 ? -4.802 -7.204 -7.854 1.00 97.81 301 VAL A O 1
ATOM 2363 N N . ALA A 1 302 ? -3.258 -5.749 -7.121 1.00 98.31 302 ALA A N 1
ATOM 2364 C CA . ALA A 1 302 ? -2.524 -6.678 -6.279 1.00 98.31 302 ALA A CA 1
ATOM 2365 C C . ALA A 1 302 ? -2.429 -6.107 -4.867 1.00 98.31 302 ALA A C 1
ATOM 2367 O O . ALA A 1 302 ? -2.079 -4.940 -4.696 1.00 98.31 302 ALA A O 1
ATOM 2368 N N . GLU A 1 303 ? -2.715 -6.918 -3.859 1.00 98.50 303 GLU A N 1
ATOM 2369 C CA . GLU A 1 303 ? -2.591 -6.557 -2.454 1.00 98.50 303 GLU A CA 1
ATOM 2370 C C . GLU A 1 303 ? -1.772 -7.610 -1.719 1.00 98.50 303 GLU A C 1
ATOM 2372 O O . GLU A 1 303 ? -2.005 -8.810 -1.840 1.00 98.50 303 GLU A O 1
ATOM 2377 N N . LEU A 1 304 ? -0.800 -7.140 -0.951 1.00 98.62 304 LEU A N 1
ATOM 2378 C CA . LEU A 1 304 ? -0.061 -7.918 0.022 1.00 98.62 304 LEU A CA 1
ATOM 2379 C C . LEU A 1 304 ? -0.340 -7.293 1.384 1.00 98.62 304 LEU A C 1
ATOM 2381 O O . LEU A 1 304 ? 0.037 -6.145 1.622 1.00 98.62 304 LEU A O 1
ATOM 2385 N N . ASN A 1 305 ? -0.982 -8.048 2.264 1.00 98.62 305 ASN A N 1
ATOM 2386 C CA . ASN A 1 305 ? -1.284 -7.636 3.624 1.00 98.62 305 ASN A CA 1
ATOM 2387 C C . ASN A 1 305 ? -0.734 -8.663 4.615 1.00 98.62 305 ASN A C 1
ATOM 2389 O O . ASN A 1 305 ? -0.714 -9.858 4.325 1.00 98.62 305 ASN A O 1
ATOM 2393 N N . PHE A 1 306 ? -0.351 -8.202 5.799 1.00 98.50 306 PHE A N 1
ATOM 2394 C CA . PHE A 1 306 ? -0.151 -9.035 6.978 1.00 98.50 306 PHE A CA 1
ATOM 2395 C C . PHE A 1 306 ? -0.785 -8.375 8.193 1.00 98.50 306 PHE A C 1
ATOM 2397 O O . PHE A 1 306 ? -1.028 -7.166 8.180 1.00 98.50 306 PHE A O 1
ATOM 2404 N N . THR A 1 307 ? -1.014 -9.146 9.253 1.00 98.06 307 THR A N 1
ATOM 2405 C CA . THR A 1 307 ? -1.501 -8.592 10.520 1.00 98.06 307 THR A CA 1
ATOM 2406 C C . THR A 1 307 ? -0.571 -8.852 11.685 1.00 98.06 307 THR A C 1
ATOM 2408 O O . THR A 1 307 ? 0.194 -9.816 11.680 1.00 98.06 307 THR A O 1
ATOM 2411 N N . VAL A 1 308 ? -0.691 -7.996 12.696 1.00 96.75 308 VAL A N 1
ATOM 2412 C CA . VAL A 1 308 ? -0.099 -8.167 14.028 1.00 96.75 308 VAL A CA 1
ATOM 2413 C C . VAL A 1 308 ? -1.189 -7.928 15.074 1.00 96.75 308 VAL A C 1
ATOM 2415 O O . VAL A 1 308 ? -1.941 -6.956 14.950 1.00 96.75 308 VAL A O 1
ATOM 2418 N N . SER A 1 309 ? -1.306 -8.804 16.073 1.00 94.44 309 SER A N 1
ATOM 2419 C CA . SER A 1 309 ? -2.238 -8.654 17.205 1.00 94.44 309 SER A CA 1
ATOM 2420 C C . SER A 1 309 ? -1.530 -8.374 18.535 1.00 94.44 309 SER A C 1
ATOM 2422 O O . SER A 1 309 ? -2.176 -8.083 19.542 1.00 94.44 309 SER A O 1
ATOM 2424 N N . ASP A 1 310 ? -0.197 -8.365 18.526 1.00 91.25 310 ASP A N 1
ATOM 2425 C CA . ASP A 1 310 ? 0.633 -7.880 19.618 1.00 91.25 310 ASP A CA 1
ATOM 2426 C C . ASP A 1 310 ? 1.619 -6.816 19.126 1.00 91.25 310 ASP A C 1
ATOM 2428 O O . ASP A 1 310 ? 2.408 -7.041 18.213 1.00 91.25 310 ASP A O 1
ATOM 2432 N N . ILE A 1 311 ? 1.584 -5.652 19.771 1.00 87.06 311 ILE A N 1
ATOM 2433 C CA . ILE A 1 311 ? 2.509 -4.534 19.533 1.00 87.06 311 ILE A CA 1
ATOM 2434 C C . ILE A 1 311 ? 3.331 -4.190 20.777 1.00 87.06 311 ILE A C 1
ATOM 2436 O O . ILE A 1 311 ? 4.081 -3.207 20.787 1.00 87.06 311 ILE A O 1
ATOM 2440 N N . ALA A 1 312 ? 3.209 -4.983 21.847 1.00 86.56 312 ALA A N 1
ATOM 2441 C CA . ALA A 1 312 ? 4.054 -4.829 23.016 1.00 86.56 312 ALA A CA 1
ATOM 2442 C C . ALA A 1 312 ? 5.525 -4.964 22.605 1.00 86.56 312 ALA A C 1
ATOM 2444 O O . ALA A 1 312 ? 5.889 -5.777 21.759 1.00 86.56 312 ALA A O 1
ATOM 2445 N N . ASN A 1 313 ? 6.391 -4.142 23.201 1.00 83.94 313 ASN A N 1
ATOM 2446 C CA . ASN A 1 313 ? 7.826 -4.124 22.900 1.00 83.94 313 ASN A CA 1
ATOM 2447 C C . ASN A 1 313 ? 8.160 -3.914 21.409 1.00 83.94 313 ASN A C 1
ATOM 2449 O O . ASN A 1 313 ? 9.208 -4.368 20.956 1.00 83.94 313 ASN A O 1
ATOM 2453 N N . TYR A 1 314 ? 7.294 -3.225 20.656 1.00 82.12 314 TYR A N 1
ATOM 2454 C CA . TYR A 1 314 ? 7.432 -3.051 19.206 1.00 82.12 314 TYR A CA 1
ATOM 2455 C C . TYR A 1 314 ? 7.455 -4.378 18.437 1.00 82.12 314 TYR A C 1
ATOM 2457 O O . TYR A 1 314 ? 8.136 -4.481 17.413 1.00 82.12 314 TYR A O 1
ATOM 2465 N N . ASN A 1 315 ? 6.726 -5.386 18.925 1.00 88.56 315 ASN A N 1
ATOM 2466 C CA . ASN A 1 315 ? 6.516 -6.621 18.190 1.00 88.56 315 ASN A CA 1
ATOM 2467 C C . ASN A 1 315 ? 5.811 -6.312 16.857 1.00 88.56 315 ASN A C 1
ATOM 2469 O O . ASN A 1 315 ? 4.794 -5.623 16.801 1.00 88.56 315 ASN A O 1
ATOM 2473 N N . ARG A 1 316 ? 6.427 -6.760 15.767 1.00 90.00 316 ARG A N 1
ATOM 2474 C CA . ARG A 1 316 ? 5.949 -6.613 14.386 1.00 90.00 316 ARG A CA 1
ATOM 2475 C C . ARG A 1 316 ? 5.895 -7.962 13.682 1.00 90.00 316 ARG A C 1
ATOM 2477 O O . ARG A 1 316 ? 5.877 -7.999 12.455 1.00 90.00 316 ARG A O 1
ATOM 2484 N N . GLN A 1 317 ? 5.939 -9.057 14.441 1.00 94.94 317 GLN A N 1
ATOM 2485 C CA . GLN A 1 317 ? 5.918 -10.400 13.892 1.00 94.94 317 GLN A CA 1
ATOM 2486 C C . GLN A 1 317 ? 4.585 -10.625 13.168 1.00 94.94 317 GLN A C 1
ATOM 2488 O O . GLN A 1 317 ? 3.545 -10.603 13.822 1.00 94.94 317 GLN A O 1
ATOM 2493 N N . PRO A 1 318 ? 4.594 -10.889 11.851 1.00 97.00 318 PRO A N 1
ATOM 2494 C CA . PRO A 1 318 ? 3.381 -11.240 11.132 1.00 97.00 318 PRO A CA 1
ATOM 2495 C C . PRO A 1 318 ? 2.726 -12.492 11.727 1.00 97.00 318 PRO A C 1
ATOM 2497 O O . PRO A 1 318 ? 3.383 -13.520 11.911 1.00 97.00 318 PRO A O 1
ATOM 2500 N N . GLU A 1 319 ? 1.432 -12.409 12.005 1.00 97.06 319 GLU A N 1
ATOM 2501 C CA . GLU A 1 319 ? 0.606 -13.531 12.480 1.00 97.06 319 GLU A CA 1
ATOM 2502 C C . GLU A 1 319 ? -0.255 -14.108 11.364 1.00 97.06 319 GLU A C 1
ATOM 2504 O O . GLU A 1 319 ? -0.460 -15.317 11.289 1.00 97.06 319 GLU A O 1
ATOM 2509 N N . THR A 1 320 ? -0.688 -13.251 10.440 1.00 98.12 320 THR A N 1
ATOM 2510 C CA . THR A 1 320 ? -1.425 -13.660 9.244 1.00 98.12 320 THR A CA 1
ATOM 2511 C C . THR A 1 320 ? -0.878 -12.987 7.995 1.00 98.12 320 THR A C 1
ATOM 2513 O O . THR A 1 320 ? -0.221 -11.947 8.088 1.00 98.12 320 THR A O 1
ATOM 2516 N N . ILE A 1 321 ? -1.196 -13.551 6.830 1.00 98.56 321 ILE A N 1
ATOM 2517 C CA . ILE A 1 321 ? -1.069 -12.905 5.522 1.00 98.56 321 ILE A CA 1
ATOM 2518 C C . ILE A 1 321 ? -2.353 -13.025 4.711 1.00 98.56 321 ILE A C 1
ATOM 2520 O O . ILE A 1 321 ? -3.052 -14.034 4.767 1.00 98.56 321 ILE A O 1
ATOM 2524 N N . ALA A 1 322 ? -2.597 -12.004 3.894 1.00 98.62 322 ALA A N 1
ATOM 2525 C CA . ALA A 1 322 ? -3.541 -12.032 2.787 1.00 98.62 322 ALA A CA 1
ATOM 2526 C C . ALA A 1 322 ? -2.854 -11.453 1.541 1.00 98.62 322 ALA A C 1
ATOM 2528 O O . ALA A 1 322 ? -2.670 -10.238 1.413 1.00 98.62 322 ALA A O 1
ATOM 2529 N N . VAL A 1 323 ? -2.442 -12.345 0.644 1.00 98.75 323 VAL A N 1
ATOM 2530 C CA . VAL A 1 323 ? -1.872 -12.043 -0.672 1.00 98.75 323 VAL A CA 1
ATOM 2531 C C . VAL A 1 323 ? -2.976 -12.248 -1.696 1.00 98.75 323 VAL A C 1
ATOM 2533 O O . VAL A 1 323 ? -3.371 -13.387 -1.908 1.00 98.75 323 VAL A O 1
ATOM 2536 N N . ILE A 1 324 ? -3.482 -11.181 -2.316 1.00 98.62 324 ILE A N 1
ATOM 2537 C CA . ILE A 1 324 ? -4.597 -11.238 -3.271 1.00 98.62 324 ILE A CA 1
ATOM 2538 C C . ILE A 1 324 ? -4.204 -10.516 -4.558 1.00 98.62 324 ILE A C 1
ATOM 2540 O O . ILE A 1 324 ? -4.018 -9.299 -4.569 1.00 98.62 324 ILE A O 1
ATOM 2544 N N . PHE A 1 325 ? -4.099 -11.251 -5.660 1.00 98.56 325 PHE A N 1
ATOM 2545 C CA . PHE A 1 325 ? -3.837 -10.713 -6.993 1.00 98.56 325 PHE A CA 1
ATOM 2546 C C . PHE A 1 325 ? -5.064 -10.876 -7.863 1.00 98.56 325 PHE A C 1
ATOM 2548 O O . PHE A 1 325 ? -5.653 -11.948 -7.935 1.00 98.56 325 PHE A O 1
ATOM 2555 N N . THR A 1 326 ? -5.429 -9.810 -8.557 1.00 98.25 326 THR A N 1
ATOM 2556 C CA . THR A 1 326 ? -6.553 -9.791 -9.481 1.00 98.25 326 THR A CA 1
ATOM 2557 C C . THR A 1 326 ? -6.077 -9.297 -10.835 1.00 98.25 326 THR A C 1
ATOM 2559 O O . THR A 1 326 ? -5.312 -8.334 -10.931 1.00 98.25 326 THR A O 1
ATOM 2562 N N . GLN A 1 327 ? -6.516 -9.961 -11.898 1.00 97.38 327 GLN A N 1
ATOM 2563 C CA . GLN A 1 327 ? -6.178 -9.574 -13.260 1.00 97.38 327 GLN A CA 1
ATOM 2564 C C . GLN A 1 327 ? -7.329 -9.912 -14.198 1.00 97.38 327 GLN A C 1
ATOM 2566 O O . GLN A 1 327 ? -7.705 -11.070 -14.362 1.00 97.38 327 GLN A O 1
ATOM 2571 N N . HIS A 1 328 ? -7.885 -8.895 -14.847 1.00 96.62 328 HIS A N 1
ATOM 2572 C CA . HIS A 1 328 ? -8.908 -9.079 -15.865 1.00 96.62 328 HIS A CA 1
ATOM 2573 C C . HIS A 1 328 ? -8.231 -9.274 -17.228 1.00 96.62 328 HIS A C 1
ATOM 2575 O O . HIS A 1 328 ? -7.640 -8.314 -17.714 1.00 96.62 328 HIS A O 1
ATOM 2581 N N . PRO A 1 329 ? -8.344 -10.423 -17.919 1.00 91.56 329 PRO A N 1
ATOM 2582 C CA . PRO A 1 329 ? -7.544 -10.724 -19.114 1.00 91.56 329 PRO A CA 1
ATOM 2583 C C . PRO A 1 329 ? -7.623 -9.688 -20.240 1.00 91.56 329 PRO A C 1
ATOM 2585 O O . PRO A 1 329 ? -6.634 -9.458 -20.920 1.00 91.56 329 PRO A O 1
ATOM 2588 N N . ALA A 1 330 ? -8.781 -9.044 -20.430 1.00 90.56 330 ALA A N 1
ATOM 2589 C CA . ALA A 1 330 ? -8.960 -7.999 -21.446 1.00 90.56 330 ALA A CA 1
ATOM 2590 C C . ALA A 1 330 ? -8.678 -6.564 -20.950 1.00 90.56 330 ALA A C 1
ATOM 2592 O O . ALA A 1 330 ? -8.911 -5.606 -21.688 1.00 90.56 330 ALA A O 1
ATOM 2593 N N . LEU A 1 331 ? -8.272 -6.400 -19.686 1.00 91.19 331 LEU A N 1
ATOM 2594 C CA . LEU A 1 331 ? -8.064 -5.114 -19.005 1.00 91.19 331 LEU A CA 1
ATOM 2595 C C . LEU A 1 331 ? -9.267 -4.147 -19.096 1.00 91.19 331 LEU A C 1
ATOM 2597 O O . LEU A 1 331 ? -9.103 -2.931 -19.179 1.00 91.19 331 LEU A O 1
ATOM 2601 N N . GLN A 1 332 ? -10.487 -4.692 -19.158 1.00 88.81 332 GLN A N 1
ATOM 2602 C CA . GLN A 1 332 ? -11.723 -3.925 -19.371 1.00 88.81 332 GLN A CA 1
ATOM 2603 C C . GLN A 1 332 ? -12.389 -3.484 -18.074 1.00 88.81 332 GLN A C 1
ATOM 2605 O O . GLN A 1 332 ? -13.131 -2.503 -18.071 1.00 88.81 332 GLN A O 1
ATOM 2610 N N . MET A 1 333 ? -12.138 -4.206 -16.986 1.00 88.75 333 MET A N 1
ATOM 2611 C CA . MET A 1 333 ? -12.743 -3.903 -15.704 1.00 88.75 333 MET A CA 1
ATOM 2612 C C . MET A 1 333 ? -12.127 -2.632 -15.118 1.00 88.75 333 MET A C 1
ATOM 2614 O O . MET A 1 333 ? -10.905 -2.488 -15.034 1.00 88.75 333 MET A O 1
ATOM 2618 N N . ALA A 1 334 ? -12.988 -1.688 -14.740 1.00 90.00 334 ALA A N 1
ATOM 2619 C CA . ALA A 1 334 ? -12.559 -0.465 -14.084 1.00 90.00 334 ALA A CA 1
ATOM 2620 C C . ALA A 1 334 ? -11.976 -0.782 -12.700 1.00 90.00 334 ALA A C 1
ATOM 2622 O O . ALA A 1 334 ? -12.473 -1.663 -12.003 1.00 90.00 334 ALA A O 1
ATOM 2623 N N . ARG A 1 335 ? -10.972 -0.004 -12.275 1.00 90.19 335 ARG A N 1
ATOM 2624 C CA . ARG A 1 335 ? -10.345 -0.140 -10.948 1.00 90.19 335 ARG A CA 1
ATOM 2625 C C . ARG A 1 335 ? -11.373 -0.143 -9.810 1.00 90.19 335 ARG A C 1
ATOM 2627 O O . ARG A 1 335 ? -11.231 -0.943 -8.902 1.00 90.19 335 ARG A O 1
ATOM 2634 N N . GLY A 1 336 ? -12.402 0.708 -9.887 1.00 92.88 336 GLY A N 1
ATOM 2635 C CA . GLY A 1 336 ? -13.476 0.765 -8.885 1.00 92.88 336 GLY A CA 1
ATOM 2636 C C . GLY A 1 336 ? -14.158 -0.587 -8.679 1.00 92.88 336 GLY A C 1
ATOM 2637 O O . GLY A 1 336 ? -14.155 -1.087 -7.570 1.00 92.88 336 GLY A O 1
ATOM 2638 N N . ALA A 1 337 ? -14.584 -1.247 -9.759 1.00 94.81 337 ALA A N 1
ATOM 2639 C CA . ALA A 1 337 ? -15.242 -2.552 -9.670 1.00 94.81 337 ALA A CA 1
ATOM 2640 C C . ALA A 1 337 ? -14.339 -3.652 -9.077 1.00 94.81 337 ALA A C 1
ATOM 2642 O O . ALA A 1 337 ? -14.824 -4.530 -8.373 1.00 94.81 337 ALA A O 1
ATOM 2643 N N . ILE A 1 338 ? -13.026 -3.607 -9.341 1.00 95.69 338 ILE A N 1
ATOM 2644 C CA . ILE A 1 338 ? -12.074 -4.541 -8.718 1.00 95.69 338 ILE A CA 1
ATOM 2645 C C . ILE A 1 338 ? -11.905 -4.222 -7.226 1.00 95.69 338 ILE A C 1
ATOM 2647 O O . ILE A 1 338 ? -11.852 -5.137 -6.411 1.00 95.69 338 ILE A O 1
ATOM 2651 N N . ASN A 1 339 ? -11.829 -2.940 -6.858 1.00 95.75 339 ASN A N 1
ATOM 2652 C CA . ASN A 1 339 ? -11.757 -2.532 -5.457 1.00 95.75 339 ASN A CA 1
ATOM 2653 C C . ASN A 1 339 ? -13.014 -2.963 -4.687 1.00 95.75 339 ASN A C 1
ATOM 2655 O O . ASN A 1 339 ? -12.879 -3.502 -3.595 1.00 95.75 339 ASN A O 1
ATOM 2659 N N . ASP A 1 340 ? -14.203 -2.763 -5.263 1.00 95.38 340 ASP A N 1
ATOM 2660 C CA . ASP A 1 340 ? -15.483 -3.164 -4.666 1.00 95.38 340 ASP A CA 1
ATOM 2661 C C . ASP A 1 340 ? -15.516 -4.683 -4.449 1.00 95.38 340 ASP A C 1
ATOM 2663 O O . ASP A 1 340 ? -15.804 -5.149 -3.354 1.00 95.38 340 ASP A O 1
ATOM 2667 N N . TYR A 1 341 ? -15.070 -5.458 -5.442 1.00 97.19 341 TYR A N 1
ATOM 2668 C CA . TYR A 1 341 ? -14.906 -6.903 -5.293 1.00 97.19 341 TYR A CA 1
ATOM 2669 C C . TYR A 1 341 ? -13.961 -7.285 -4.139 1.00 97.19 341 TYR A C 1
ATOM 2671 O O . TYR A 1 341 ? -14.278 -8.161 -3.339 1.00 97.19 341 TYR A O 1
ATOM 2679 N N . LEU A 1 342 ? -12.798 -6.635 -4.019 1.00 97.69 342 LEU A N 1
ATOM 2680 C CA . LEU A 1 342 ? -11.856 -6.915 -2.928 1.00 97.69 342 LEU A CA 1
ATOM 2681 C C . LEU A 1 342 ? -12.432 -6.551 -1.554 1.00 97.69 342 LEU A C 1
ATOM 2683 O O . LEU A 1 342 ? -12.180 -7.259 -0.581 1.00 97.69 342 LEU A O 1
ATOM 2687 N N . ILE A 1 343 ? -13.212 -5.474 -1.480 1.00 96.25 343 ILE A N 1
ATOM 2688 C CA . ILE A 1 343 ? -13.963 -5.096 -0.284 1.00 96.25 343 ILE A CA 1
ATOM 2689 C C . ILE A 1 343 ? -14.962 -6.199 0.091 1.00 96.25 343 ILE A C 1
ATOM 2691 O O . ILE A 1 343 ? -14.991 -6.618 1.249 1.00 96.25 343 ILE A O 1
ATOM 2695 N N . ASP A 1 344 ? -15.724 -6.705 -0.879 1.00 96.62 344 ASP A N 1
ATOM 2696 C CA . ASP A 1 344 ? -16.728 -7.758 -0.677 1.00 96.62 344 ASP A CA 1
ATOM 2697 C C . ASP A 1 344 ? -16.100 -9.107 -0.283 1.00 96.62 344 ASP A C 1
ATOM 2699 O O . ASP A 1 344 ? -16.714 -9.906 0.429 1.00 96.62 344 ASP A O 1
ATOM 2703 N N . LEU A 1 345 ? -14.850 -9.361 -0.689 1.00 97.44 345 LEU A N 1
ATOM 2704 C CA . LEU A 1 345 ? -14.073 -10.512 -0.219 1.00 97.44 345 LEU A CA 1
ATOM 2705 C C . LEU A 1 345 ? -13.604 -10.371 1.230 1.00 97.44 345 LEU A C 1
ATOM 2707 O O . LEU A 1 345 ? -13.344 -11.381 1.890 1.00 97.44 345 LEU A O 1
ATOM 2711 N N . SER A 1 346 ? -13.458 -9.147 1.739 1.00 98.00 346 SER A N 1
ATOM 2712 C CA . SER A 1 346 ? -12.801 -8.911 3.023 1.00 98.00 346 SER A CA 1
ATOM 2713 C C . SER A 1 346 ? -13.434 -9.672 4.201 1.00 98.00 346 SER A C 1
ATOM 2715 O O . SER A 1 346 ? -12.673 -10.248 4.984 1.00 98.00 346 SER A O 1
ATOM 2717 N N . PRO A 1 347 ? -14.775 -9.773 4.339 1.00 97.31 347 PRO A N 1
ATOM 2718 C CA . PRO A 1 347 ? -15.395 -10.591 5.384 1.00 97.31 347 PRO A CA 1
ATOM 2719 C C . PRO A 1 347 ? -15.046 -12.080 5.284 1.00 97.31 347 PRO A C 1
ATOM 2721 O O . PRO A 1 347 ? -14.822 -12.719 6.309 1.00 97.31 347 PRO A O 1
ATOM 2724 N N . GLN A 1 348 ? -14.947 -12.630 4.069 1.00 97.56 348 GLN A N 1
ATOM 2725 C CA . GLN A 1 348 ? -14.582 -14.036 3.854 1.00 97.56 348 GLN A CA 1
ATOM 2726 C C . GLN A 1 348 ? -13.129 -14.289 4.268 1.00 97.56 348 GLN A C 1
ATOM 2728 O O . GLN A 1 348 ? -12.846 -15.239 4.992 1.00 97.56 348 GLN A O 1
ATOM 2733 N N . ILE A 1 349 ? -12.217 -13.391 3.879 1.00 98.25 349 ILE A N 1
ATOM 2734 C CA . ILE A 1 349 ? -10.805 -13.446 4.285 1.00 98.25 349 ILE A CA 1
ATOM 2735 C C . ILE A 1 349 ? -10.688 -13.332 5.812 1.00 98.25 349 ILE A C 1
ATOM 2737 O O . ILE A 1 349 ? -9.974 -14.113 6.438 1.00 98.25 349 ILE A O 1
ATOM 2741 N N . SER A 1 350 ? -11.417 -12.391 6.420 1.00 97.56 350 SER A N 1
ATOM 2742 C CA . SER A 1 350 ? -11.454 -12.194 7.873 1.00 97.56 350 SER A CA 1
ATOM 2743 C C . SER A 1 350 ? -11.933 -13.457 8.600 1.00 97.56 350 SER A C 1
ATOM 2745 O O . SER A 1 350 ? -11.299 -13.888 9.560 1.00 97.56 350 SER A O 1
ATOM 2747 N N . ALA A 1 351 ? -12.984 -14.113 8.095 1.00 97.12 351 ALA A N 1
ATOM 2748 C CA . ALA A 1 351 ? -13.503 -15.356 8.661 1.00 97.12 351 ALA A CA 1
ATOM 2749 C C . ALA A 1 351 ? -12.497 -16.518 8.580 1.00 97.12 351 ALA A C 1
ATOM 2751 O O . ALA A 1 351 ? -12.377 -17.275 9.539 1.00 97.12 351 ALA A O 1
ATOM 2752 N N . VAL A 1 352 ? -11.742 -16.644 7.480 1.00 97.38 352 VAL A N 1
ATOM 2753 C CA . VAL A 1 352 ? -10.672 -17.655 7.357 1.00 97.38 352 VAL A CA 1
ATOM 2754 C C . VAL A 1 352 ? -9.554 -17.405 8.370 1.00 97.38 352 VAL A C 1
ATOM 2756 O O . VAL A 1 352 ? -9.055 -18.345 8.978 1.00 97.38 352 VAL A O 1
ATOM 2759 N N . LEU A 1 353 ? -9.151 -16.145 8.557 1.00 97.31 353 LEU A N 1
ATOM 2760 C CA . LEU A 1 353 ? -8.003 -15.800 9.398 1.00 97.31 353 LEU A CA 1
ATOM 2761 C C . LEU A 1 353 ? -8.320 -15.755 10.894 1.00 97.31 353 LEU A C 1
ATOM 2763 O O . LEU A 1 353 ? -7.454 -16.082 11.703 1.00 97.31 353 LEU A O 1
ATOM 2767 N N . PHE A 1 354 ? -9.518 -15.311 11.270 1.00 96.00 354 PHE A N 1
ATOM 2768 C CA . PHE A 1 354 ? -9.864 -14.989 12.658 1.00 96.00 354 PHE A CA 1
ATOM 2769 C C . PHE A 1 354 ? -11.081 -15.760 13.183 1.00 96.00 354 PHE A C 1
ATOM 2771 O O . PHE A 1 354 ? -11.383 -15.668 14.374 1.00 96.00 354 PHE A O 1
ATOM 2778 N N . GLY A 1 355 ? -11.778 -16.515 12.326 1.00 94.38 355 GLY A N 1
ATOM 2779 C CA . GLY A 1 355 ? -13.041 -17.161 12.670 1.00 94.38 355 GLY A CA 1
ATOM 2780 C C . GLY A 1 355 ? -14.119 -16.149 13.066 1.00 94.38 355 GLY A C 1
ATOM 2781 O O . GLY A 1 355 ? -14.156 -15.016 12.580 1.00 94.38 355 GLY A O 1
ATOM 2782 N N . GLU A 1 356 ? -14.997 -16.550 13.986 1.00 87.88 356 GLU A N 1
ATOM 2783 C CA . GLU A 1 356 ? -15.867 -15.602 14.682 1.00 87.88 356 GLU A CA 1
ATOM 2784 C C . GLU A 1 356 ? -15.022 -14.787 15.668 1.00 87.88 356 GLU A C 1
ATOM 2786 O O . GLU A 1 356 ? -14.702 -15.239 16.771 1.00 87.88 356 GLU A O 1
ATOM 2791 N N . ALA A 1 357 ? -14.634 -13.576 15.265 1.00 80.75 357 ALA A N 1
ATOM 2792 C CA . ALA A 1 357 ? -13.930 -12.666 16.153 1.00 80.75 357 ALA A CA 1
ATOM 2793 C C . ALA A 1 357 ? -14.813 -12.357 17.371 1.00 80.75 357 ALA A C 1
ATOM 2795 O O . ALA A 1 357 ? -15.936 -11.863 17.240 1.00 80.75 357 ALA A O 1
ATOM 2796 N N . ASN A 1 358 ? -14.296 -12.624 18.573 1.00 79.50 358 ASN A N 1
ATOM 2797 C CA . ASN A 1 358 ? -14.967 -12.202 19.796 1.00 79.50 358 ASN A CA 1
ATOM 2798 C C . ASN A 1 358 ? -15.166 -10.685 19.761 1.00 79.50 358 ASN A C 1
ATOM 2800 O O . ASN A 1 358 ? -14.228 -9.943 19.459 1.00 79.50 358 ASN A O 1
ATOM 2804 N N . ALA A 1 359 ? -16.367 -10.228 20.123 1.00 86.81 359 ALA A N 1
ATOM 2805 C CA . ALA A 1 359 ? -16.624 -8.806 20.289 1.00 86.81 359 ALA A CA 1
ATOM 2806 C C . ALA A 1 359 ? -15.586 -8.222 21.258 1.00 86.81 359 ALA A C 1
ATOM 2808 O O . ALA A 1 359 ? -15.455 -8.678 22.401 1.00 86.81 359 ALA A O 1
ATOM 2809 N N . ALA A 1 360 ? -14.819 -7.241 20.782 1.00 90.94 360 ALA A N 1
ATOM 2810 C CA . ALA A 1 360 ? -13.808 -6.597 21.598 1.00 90.94 360 ALA A CA 1
ATOM 2811 C C . ALA A 1 360 ? -14.484 -5.950 22.810 1.00 90.94 360 ALA A C 1
ATOM 2813 O O . ALA A 1 360 ? -15.488 -5.248 22.688 1.00 90.94 360 ALA A O 1
ATOM 2814 N N . GLN A 1 361 ? -13.937 -6.192 23.998 1.00 91.88 361 GLN A N 1
ATOM 2815 C CA . GLN A 1 361 ? -14.434 -5.538 25.198 1.00 91.88 361 GLN A CA 1
ATOM 2816 C C . GLN A 1 361 ? -13.894 -4.114 25.245 1.00 91.88 361 GLN A C 1
ATOM 2818 O O . GLN A 1 361 ? -12.690 -3.897 25.103 1.00 91.88 361 GLN A O 1
ATOM 2823 N N . MET A 1 362 ? -14.791 -3.152 25.456 1.00 93.31 362 MET A N 1
ATOM 2824 C CA . MET A 1 362 ? -14.406 -1.763 25.663 1.00 93.31 362 MET A CA 1
ATOM 2825 C C . MET A 1 362 ? -13.536 -1.664 26.917 1.00 93.31 362 MET A C 1
ATOM 2827 O O . MET A 1 362 ? -13.926 -2.108 27.999 1.00 93.31 362 MET A O 1
ATOM 2831 N N . VAL A 1 363 ? -12.357 -1.074 26.768 1.00 91.06 363 VAL A N 1
ATOM 2832 C CA . VAL A 1 363 ? -11.447 -0.787 27.872 1.00 91.06 363 VAL A CA 1
ATOM 2833 C C . VAL A 1 363 ? -11.592 0.687 28.217 1.00 91.06 363 VAL A C 1
ATOM 2835 O O . VAL A 1 363 ? -11.648 1.531 27.328 1.00 91.06 363 VAL A O 1
ATOM 2838 N N . THR A 1 364 ? -11.643 1.015 29.510 1.00 83.44 364 THR A N 1
ATOM 2839 C CA . THR A 1 364 ? -11.512 2.411 29.941 1.00 83.44 364 THR A CA 1
ATOM 2840 C C . THR A 1 364 ? -10.114 2.899 29.571 1.00 83.44 364 THR A C 1
ATOM 2842 O O . THR A 1 364 ? -9.147 2.617 30.279 1.00 83.44 364 THR A O 1
ATOM 2845 N N . ASP A 1 365 ? -10.014 3.607 28.453 1.00 78.81 365 ASP A N 1
ATOM 2846 C CA . ASP A 1 365 ? -8.784 4.220 27.978 1.00 78.81 365 ASP A CA 1
ATOM 2847 C C . ASP A 1 365 ? -8.902 5.744 28.087 1.00 78.81 365 ASP A C 1
ATOM 2849 O O . ASP A 1 365 ? -9.693 6.383 27.395 1.00 78.81 365 ASP A O 1
ATOM 2853 N N . TRP A 1 366 ? -8.113 6.329 28.986 1.00 77.44 366 TRP A N 1
ATOM 2854 C CA . TRP A 1 366 ? -8.077 7.777 29.208 1.00 77.44 366 TRP A CA 1
ATOM 2855 C C . TRP A 1 366 ? -7.373 8.529 28.073 1.00 77.44 366 TRP A C 1
ATOM 2857 O O . TRP A 1 366 ? -7.344 9.759 28.088 1.00 77.44 366 TRP A O 1
ATOM 2867 N N . THR A 1 367 ? -6.792 7.813 27.104 1.00 83.00 367 THR A N 1
ATOM 2868 C CA . THR A 1 367 ? -6.135 8.418 25.951 1.00 83.00 367 THR A CA 1
ATOM 2869 C C . THR A 1 367 ? -7.141 9.099 25.033 1.00 83.00 367 THR A C 1
ATOM 2871 O O . THR A 1 367 ? -6.834 10.183 24.548 1.00 83.00 367 THR A O 1
ATOM 2874 N N . ILE A 1 368 ? -8.350 8.556 24.832 1.00 85.50 368 ILE A N 1
ATOM 2875 C CA . ILE A 1 368 ? -9.406 9.250 24.075 1.00 85.50 368 ILE A CA 1
ATOM 2876 C C . ILE A 1 368 ? -10.141 10.213 25.009 1.00 85.50 368 ILE A C 1
ATOM 2878 O O . ILE A 1 368 ? -11.051 9.819 25.734 1.00 85.50 368 ILE A O 1
ATOM 2882 N N . ASN A 1 369 ? -9.769 11.494 24.974 1.00 86.81 369 ASN A N 1
ATOM 2883 C CA . ASN A 1 369 ? -10.431 12.502 25.804 1.00 86.81 369 ASN A CA 1
ATOM 2884 C C . ASN A 1 369 ? -11.688 13.063 25.125 1.00 86.81 369 ASN A C 1
ATOM 2886 O O . ASN A 1 369 ? -12.718 13.260 25.769 1.00 86.81 369 ASN A O 1
ATOM 2890 N N . THR A 1 370 ? -11.621 13.277 23.807 1.00 92.12 370 THR A N 1
ATOM 2891 C CA . THR A 1 370 ? -12.742 13.812 23.028 1.00 92.12 370 THR A CA 1
ATOM 2892 C C . THR A 1 370 ? -12.864 13.093 21.691 1.00 92.12 370 THR A C 1
ATOM 2894 O O . THR A 1 370 ? -11.914 13.090 20.919 1.00 92.12 370 THR A O 1
ATOM 2897 N N . ALA A 1 371 ? -14.047 12.550 21.393 1.00 94.44 371 ALA A N 1
ATOM 2898 C CA . ALA A 1 371 ? -14.444 12.066 20.070 1.00 94.44 371 ALA A CA 1
ATOM 2899 C C . ALA A 1 371 ? -15.788 12.703 19.680 1.00 94.44 371 ALA A C 1
ATOM 2901 O O . ALA A 1 371 ? -16.733 12.730 20.487 1.00 94.44 371 ALA A O 1
ATOM 2902 N N . ARG A 1 372 ? -15.861 13.289 18.481 1.00 95.62 372 ARG A N 1
ATOM 2903 C CA . ARG A 1 372 ? -17.029 14.031 17.985 1.00 95.62 372 ARG A CA 1
ATOM 2904 C C . ARG A 1 372 ? -17.240 13.796 16.496 1.00 95.62 372 ARG A C 1
ATOM 2906 O O . ARG A 1 372 ? -16.297 13.903 15.718 1.00 95.62 372 ARG A O 1
ATOM 2913 N N . PHE A 1 373 ? -18.490 13.540 16.125 1.00 95.44 373 PHE A N 1
ATOM 2914 C CA . PHE A 1 373 ? -18.933 13.503 14.736 1.00 95.44 373 PHE A CA 1
ATOM 2915 C C . PHE A 1 373 ? -19.435 14.882 14.316 1.00 95.44 373 PHE A C 1
ATOM 2917 O O . PHE A 1 373 ? -20.057 15.592 15.107 1.00 95.44 373 PHE A O 1
ATOM 2924 N N . GLY A 1 374 ? -19.184 15.253 13.069 1.00 95.12 374 GLY A N 1
ATOM 2925 C CA . GLY A 1 374 ? -19.696 16.476 12.471 1.00 95.12 374 GLY A CA 1
ATOM 2926 C C . GLY A 1 374 ? -19.638 16.410 10.954 1.00 95.12 374 GLY A C 1
ATOM 2927 O O . GLY A 1 374 ? -19.105 15.468 10.372 1.00 95.12 374 GLY A O 1
ATOM 2928 N N . THR A 1 375 ? -20.203 17.416 10.297 1.00 94.56 375 THR A N 1
ATOM 2929 C CA . THR A 1 375 ? -19.980 17.607 8.857 1.00 94.56 375 THR A CA 1
ATOM 2930 C C . THR A 1 375 ? -18.515 17.982 8.596 1.00 94.56 375 THR A C 1
ATOM 2932 O O . THR A 1 375 ? -17.861 18.516 9.502 1.00 94.56 375 THR A O 1
ATOM 2935 N N . PRO A 1 376 ? -17.998 17.788 7.368 1.00 94.69 376 PRO A N 1
ATOM 2936 C CA . PRO A 1 376 ? -16.625 18.141 7.030 1.00 94.69 376 PRO A CA 1
ATOM 2937 C C . PRO A 1 376 ? -16.288 19.583 7.396 1.00 94.69 376 PRO A C 1
ATOM 2939 O O . PRO A 1 376 ? -15.334 19.807 8.126 1.00 94.69 376 PRO A O 1
ATOM 2942 N N . ASN A 1 377 ? -17.153 20.536 7.032 1.00 95.44 377 ASN A N 1
ATOM 2943 C CA . ASN A 1 377 ? -16.960 21.954 7.344 1.00 95.44 377 ASN A CA 1
ATOM 2944 C C . ASN A 1 377 ? -16.857 22.223 8.854 1.00 95.44 377 ASN A C 1
ATOM 2946 O O . ASN A 1 377 ? -15.984 22.968 9.281 1.00 95.44 377 ASN A O 1
ATOM 2950 N N . GLN A 1 378 ? -17.715 21.603 9.674 1.00 95.50 378 GLN A N 1
ATOM 2951 C CA . GLN A 1 378 ? -17.692 21.819 11.127 1.00 95.50 378 GLN A CA 1
ATOM 2952 C C . GLN A 1 378 ? -16.382 21.343 11.761 1.00 95.50 378 GLN A C 1
ATOM 2954 O O . GLN A 1 378 ? -15.850 22.013 12.644 1.00 95.50 378 GLN A O 1
ATOM 2959 N N . ILE A 1 379 ? -15.876 20.183 11.334 1.00 96.19 379 ILE A N 1
ATOM 2960 C CA . ILE A 1 379 ? -14.612 19.651 11.846 1.00 96.19 379 ILE A CA 1
ATOM 2961 C C . ILE A 1 379 ? -13.426 20.420 11.257 1.00 96.19 379 ILE A C 1
ATOM 2963 O O . ILE A 1 379 ? -12.497 20.742 11.996 1.00 96.19 379 ILE A O 1
ATOM 2967 N N . ASP A 1 380 ? -13.471 20.779 9.973 1.00 95.44 380 ASP A N 1
ATOM 2968 C CA . ASP A 1 380 ? -12.430 21.552 9.291 1.00 95.44 380 ASP A CA 1
ATOM 2969 C C . ASP A 1 380 ? -12.224 22.942 9.890 1.00 95.44 380 ASP A C 1
ATOM 2971 O O . ASP A 1 380 ? -11.081 23.347 10.110 1.00 95.44 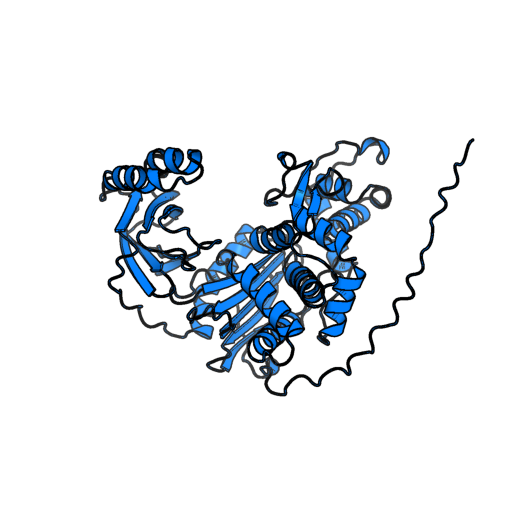380 ASP A O 1
ATOM 2975 N N . ASP A 1 381 ? -13.306 23.639 10.242 1.00 97.00 381 ASP A N 1
ATOM 2976 C CA . ASP A 1 381 ? -13.245 24.945 10.905 1.00 97.00 381 ASP A CA 1
ATOM 2977 C C . ASP A 1 381 ? -12.465 24.874 12.233 1.00 97.00 381 ASP A C 1
ATOM 2979 O O . ASP A 1 381 ? -11.746 25.810 12.593 1.00 97.00 381 ASP A O 1
ATOM 2983 N N . CYS A 1 382 ? -12.555 23.745 12.946 1.00 97.19 382 CYS A N 1
ATOM 2984 C CA . CYS A 1 382 ? -11.754 23.480 14.141 1.00 97.19 382 CYS A CA 1
ATOM 2985 C C . CYS A 1 382 ? -10.336 22.986 13.811 1.00 97.19 382 CYS A C 1
ATOM 2987 O O . CYS A 1 382 ? -9.375 23.346 14.494 1.00 97.19 382 CYS A O 1
ATOM 2989 N N . TRP A 1 383 ? -10.193 22.143 12.788 1.00 95.31 383 TRP A N 1
ATOM 2990 C CA . TRP A 1 383 ? -8.956 21.448 12.434 1.00 95.31 383 TRP A CA 1
ATOM 2991 C C . TRP A 1 383 ? -7.918 22.357 11.775 1.00 95.31 383 TRP A C 1
ATOM 2993 O O . TRP A 1 383 ? -6.733 22.270 12.105 1.00 95.31 383 TRP A O 1
ATOM 3003 N N . TYR A 1 384 ? -8.328 23.238 10.858 1.00 95.56 384 TYR A N 1
ATOM 3004 C CA . TYR A 1 384 ? -7.399 24.071 10.092 1.00 95.56 384 TYR A CA 1
ATOM 3005 C C . TYR A 1 384 ? -6.510 24.962 10.959 1.00 95.56 384 TYR A C 1
ATOM 3007 O O . TYR A 1 384 ? -5.304 24.936 10.724 1.00 95.56 384 TYR A O 1
ATOM 3015 N N . PRO A 1 385 ? -6.999 25.652 12.006 1.00 96.25 385 PRO A N 1
ATOM 3016 C CA . PRO A 1 385 ? -6.119 26.382 12.917 1.00 96.25 385 PRO A CA 1
ATOM 3017 C C . PRO A 1 385 ? -5.020 25.506 13.541 1.00 96.25 385 PRO A C 1
ATOM 3019 O O . PRO A 1 385 ? -3.870 25.935 13.648 1.00 96.25 385 PRO A O 1
ATOM 3022 N N . TYR A 1 386 ? -5.342 24.264 13.921 1.00 93.31 386 TYR A N 1
ATOM 3023 C CA . TYR A 1 386 ? -4.362 23.330 14.476 1.00 93.31 386 TYR A CA 1
ATOM 3024 C C . TYR A 1 386 ? -3.368 22.848 13.411 1.00 93.31 386 TYR A C 1
ATOM 3026 O O . TYR A 1 386 ? -2.156 22.916 13.627 1.00 93.31 386 TYR A O 1
ATOM 3034 N N . ARG A 1 387 ? -3.848 22.437 12.233 1.00 92.06 387 ARG A N 1
ATOM 3035 C CA . ARG A 1 387 ? -2.994 22.029 11.105 1.00 92.06 387 ARG A CA 1
ATOM 3036 C C . ARG A 1 387 ? -2.063 23.156 10.656 1.00 92.06 387 ARG A C 1
ATOM 3038 O O . ARG A 1 387 ? -0.867 22.931 10.499 1.00 92.06 387 ARG A O 1
ATOM 3045 N N . ASP A 1 388 ? -2.591 24.362 10.475 1.00 93.06 388 ASP A N 1
ATOM 3046 C CA . ASP A 1 388 ? -1.855 25.522 9.961 1.00 93.06 388 ASP A CA 1
ATOM 3047 C C . ASP A 1 388 ? -0.835 26.048 10.985 1.00 93.06 388 ASP A C 1
ATOM 3049 O O . ASP A 1 388 ? 0.175 26.642 10.610 1.00 93.06 388 ASP A O 1
ATOM 3053 N N . SER A 1 389 ? -1.023 25.737 12.274 1.00 92.62 389 SER A N 1
ATOM 3054 C CA . SER A 1 389 ? 0.011 25.904 13.306 1.00 92.62 389 SER A CA 1
ATOM 3055 C C . SER A 1 389 ? 1.168 24.897 13.199 1.00 92.62 389 SER A C 1
ATOM 3057 O O . SER A 1 389 ? 2.044 24.877 14.064 1.00 92.62 389 SER A O 1
ATOM 3059 N N . ASN A 1 390 ? 1.169 24.046 12.166 1.00 88.44 390 ASN A N 1
ATOM 3060 C CA . ASN A 1 390 ? 2.045 22.888 12.025 1.00 88.44 390 ASN A CA 1
ATOM 3061 C C . ASN A 1 390 ? 1.920 21.930 13.224 1.00 88.44 390 ASN A C 1
ATOM 3063 O O . ASN A 1 390 ? 2.919 21.467 13.775 1.00 88.44 390 ASN A O 1
ATOM 3067 N N . PHE A 1 391 ? 0.675 21.674 13.644 1.00 89.75 391 PHE A N 1
ATOM 3068 C CA . PHE A 1 391 ? 0.325 20.787 14.758 1.00 89.75 391 PHE A CA 1
ATOM 3069 C C . PHE A 1 391 ? 0.963 21.183 16.100 1.00 89.75 391 PHE A C 1
ATOM 3071 O O . PHE A 1 391 ? 1.342 20.324 16.897 1.00 89.75 391 PHE A O 1
ATOM 3078 N N . ALA A 1 392 ? 1.091 22.486 16.375 1.00 89.06 392 ALA A N 1
ATOM 3079 C CA . ALA A 1 392 ? 1.707 22.973 17.604 1.00 89.06 392 ALA A CA 1
ATOM 3080 C C . ALA A 1 392 ? 0.998 22.414 18.852 1.00 89.06 392 ALA A C 1
ATOM 3082 O O . ALA A 1 392 ? -0.212 22.565 19.011 1.00 89.06 392 ALA A O 1
ATOM 3083 N N . ALA A 1 393 ? 1.756 21.827 19.785 1.00 88.25 393 ALA A N 1
ATOM 3084 C CA . ALA A 1 393 ? 1.197 21.184 20.981 1.00 88.25 393 ALA A CA 1
ATOM 3085 C C . ALA A 1 393 ? 0.291 22.114 21.820 1.00 88.25 393 ALA A C 1
ATOM 3087 O O . ALA A 1 393 ? -0.703 21.669 22.387 1.00 88.25 393 ALA A O 1
ATOM 3088 N N . GLY A 1 394 ? 0.591 23.419 21.858 1.00 90.69 394 GLY A N 1
ATOM 3089 C CA . GLY A 1 394 ? -0.224 24.416 22.565 1.00 90.69 394 GLY A CA 1
ATOM 3090 C C . GLY A 1 394 ? -1.635 24.608 21.993 1.00 90.69 394 GLY A C 1
ATOM 3091 O O . GLY A 1 394 ? -2.523 25.030 22.723 1.00 90.69 394 GLY A O 1
ATOM 3092 N N . MET A 1 395 ? -1.861 24.248 20.726 1.00 94.31 395 MET A N 1
ATOM 3093 C CA . MET A 1 395 ? -3.151 24.395 20.042 1.00 94.31 395 MET A CA 1
ATOM 3094 C C . MET A 1 395 ? -4.100 23.209 20.276 1.00 94.31 395 MET A C 1
ATOM 3096 O O . MET A 1 395 ? -5.268 23.283 19.904 1.00 94.31 395 MET A O 1
ATOM 3100 N N . VAL A 1 396 ? -3.643 22.116 20.905 1.00 92.50 396 VAL A N 1
ATOM 3101 C CA . VAL A 1 396 ? -4.483 20.922 21.126 1.00 92.50 396 VAL A CA 1
ATOM 3102 C C . VAL A 1 396 ? -5.684 21.241 22.022 1.00 92.50 396 VAL A C 1
ATOM 3104 O O . VAL A 1 396 ? -6.782 20.766 21.758 1.00 92.50 396 VAL A O 1
ATOM 3107 N N . ALA A 1 397 ? -5.508 22.069 23.059 1.00 94.19 397 ALA A N 1
ATOM 3108 C CA . ALA A 1 397 ? -6.611 22.480 23.935 1.00 94.19 397 ALA A CA 1
ATOM 3109 C C . ALA A 1 397 ? -7.653 23.352 23.212 1.00 94.19 397 ALA A C 1
ATOM 3111 O O . ALA A 1 397 ? -8.848 23.201 23.460 1.00 94.19 397 ALA A O 1
ATOM 3112 N N . ASP A 1 398 ? -7.214 24.217 22.295 1.00 96.00 398 ASP A N 1
ATOM 3113 C CA . ASP A 1 398 ? -8.113 25.044 21.487 1.00 96.00 398 ASP A CA 1
ATOM 3114 C C . ASP A 1 398 ? -8.895 24.191 20.485 1.00 96.00 398 ASP A C 1
ATOM 3116 O O . ASP A 1 398 ? -10.112 24.345 20.361 1.00 96.00 398 ASP A O 1
ATOM 3120 N N . PHE A 1 399 ? -8.217 23.245 19.822 1.00 95.44 399 PHE A N 1
ATOM 3121 C CA . PHE A 1 399 ? -8.864 22.271 18.945 1.00 95.44 399 PHE A CA 1
ATOM 3122 C C . PHE A 1 399 ? -9.903 21.448 19.712 1.00 95.44 399 PHE A C 1
ATOM 3124 O O . PHE A 1 399 ? -11.054 21.370 19.289 1.00 95.44 399 PHE A O 1
ATOM 3131 N N . GLU A 1 400 ? -9.528 20.914 20.876 1.00 96.00 400 GLU A N 1
ATOM 3132 C CA . GLU A 1 400 ? -10.410 20.154 21.762 1.00 96.00 400 GLU A CA 1
ATOM 3133 C C . GLU A 1 400 ? -11.648 20.944 22.193 1.00 96.00 400 GLU A C 1
ATOM 3135 O O . GLU A 1 400 ? -12.775 20.454 22.097 1.00 96.00 400 GLU A O 1
ATOM 3140 N N . LEU A 1 401 ? -11.455 22.190 22.630 1.00 96.75 401 LEU A N 1
ATOM 3141 C CA . LEU A 1 401 ? -12.551 23.073 23.010 1.00 96.75 401 LEU A CA 1
ATOM 3142 C C . LEU A 1 401 ? -13.474 23.370 21.822 1.00 96.75 401 LEU A C 1
ATOM 3144 O O . LEU A 1 401 ? -14.687 23.473 22.010 1.00 96.75 401 LEU A O 1
ATOM 3148 N N . CYS A 1 402 ? -12.917 23.520 20.619 1.00 97.50 402 CYS A N 1
ATOM 3149 C CA . CYS A 1 402 ? -13.683 23.747 19.399 1.00 97.50 402 CYS A CA 1
ATOM 3150 C C . CYS A 1 402 ? -14.545 22.529 19.049 1.00 97.50 402 CYS A C 1
ATOM 3152 O O . CYS A 1 402 ? -15.769 22.655 18.986 1.00 97.50 402 CYS A O 1
ATOM 3154 N N . ILE A 1 403 ? -13.944 21.338 18.920 1.00 96.38 403 ILE A N 1
ATOM 3155 C CA . ILE A 1 403 ? -14.695 20.118 18.582 1.00 96.38 403 ILE A CA 1
ATOM 3156 C C . ILE A 1 403 ? -15.708 19.760 19.674 1.00 96.38 403 ILE A C 1
ATOM 3158 O O . ILE A 1 403 ? -16.815 19.327 19.370 1.00 96.38 403 ILE A O 1
ATOM 3162 N N . GLY A 1 404 ? -15.390 20.016 20.949 1.00 95.44 404 GLY A N 1
ATOM 3163 C CA . GLY A 1 404 ? -16.284 19.760 22.078 1.00 95.44 404 GLY A CA 1
ATOM 3164 C C . GLY A 1 404 ? -17.592 20.561 22.039 1.00 95.44 404 GLY A C 1
ATOM 3165 O O . GLY A 1 404 ? -18.550 20.169 22.705 1.00 95.44 404 GLY A O 1
ATOM 3166 N N . ARG A 1 405 ? -17.650 21.648 21.253 1.00 95.94 405 ARG A N 1
ATOM 3167 C CA . ARG A 1 405 ? -18.849 22.481 21.037 1.00 95.94 405 ARG A CA 1
ATOM 3168 C C . ARG A 1 405 ? -19.717 22.024 19.864 1.00 95.94 405 ARG A C 1
ATOM 3170 O O . ARG A 1 405 ? -20.815 22.553 19.703 1.00 95.94 405 ARG A O 1
ATOM 3177 N N . ILE A 1 406 ? -19.248 21.083 19.047 1.00 94.69 406 ILE A N 1
ATOM 3178 C CA . ILE A 1 406 ? -20.046 20.513 17.960 1.00 94.69 406 ILE A CA 1
ATOM 3179 C C . ILE A 1 406 ? -21.149 19.650 18.584 1.00 94.69 406 ILE A C 1
ATOM 3181 O O . ILE A 1 406 ? -20.891 18.844 19.482 1.00 94.69 406 ILE A O 1
ATOM 3185 N N . SER A 1 407 ? -22.389 19.864 18.137 1.00 89.62 407 SER A N 1
ATOM 3186 C CA . SER A 1 407 ? -23.553 19.103 18.604 1.00 89.62 407 SER A CA 1
ATOM 3187 C C . SER A 1 407 ? -23.360 17.610 18.339 1.00 89.62 407 SER A C 1
ATOM 3189 O O . SER A 1 407 ? -22.874 17.247 17.275 1.00 89.62 407 SER A O 1
ATOM 3191 N N . GLN A 1 408 ? -23.761 16.747 19.274 1.00 78.88 408 GLN A N 1
ATOM 3192 C CA . GLN A 1 408 ? -23.717 15.292 19.072 1.00 78.88 408 GLN A CA 1
ATOM 3193 C C . GLN A 1 408 ? -24.899 14.770 18.240 1.00 78.88 408 GLN A C 1
ATOM 3195 O O . GLN A 1 408 ? -24.786 13.714 17.628 1.00 78.88 408 GLN A O 1
ATOM 3200 N N . ASP A 1 409 ? -25.996 15.528 18.158 1.00 77.69 409 ASP A N 1
ATOM 3201 C CA . ASP A 1 409 ? -27.230 15.131 17.463 1.00 77.69 409 ASP A CA 1
ATOM 3202 C C . ASP A 1 409 ? -27.196 15.476 15.963 1.00 77.69 409 ASP A C 1
ATOM 3204 O O . ASP A 1 409 ? -28.159 16.014 15.407 1.00 77.69 409 ASP A O 1
ATOM 3208 N N . VAL A 1 410 ? -26.061 15.241 15.299 1.00 76.69 410 VAL A N 1
ATOM 3209 C CA . VAL A 1 410 ? -25.958 15.458 13.851 1.00 76.69 410 VAL A CA 1
ATOM 3210 C C . VAL A 1 410 ? -26.538 14.246 13.141 1.00 76.69 410 VAL A C 1
ATOM 3212 O O . VAL A 1 410 ? -26.062 13.124 13.293 1.00 76.69 410 VAL A O 1
ATOM 3215 N N . VAL A 1 411 ? -27.581 14.497 12.360 1.00 90.25 411 VAL A N 1
ATOM 3216 C CA . VAL A 1 411 ? -28.081 13.546 11.375 1.00 90.25 411 VAL A CA 1
ATOM 3217 C C . VAL A 1 411 ? -27.427 13.879 10.047 1.00 90.25 411 VAL A C 1
ATOM 3219 O O . VAL A 1 411 ? -27.472 15.032 9.611 1.00 90.25 411 VAL A O 1
ATOM 3222 N N . PHE A 1 412 ? -26.827 12.878 9.424 1.00 92.88 412 PHE A N 1
ATOM 3223 C CA . PHE A 1 412 ? -26.141 13.018 8.149 1.00 92.88 412 PHE A CA 1
ATOM 3224 C C . PHE A 1 412 ? -27.082 12.653 7.003 1.00 92.88 412 PHE A C 1
ATOM 3226 O O . PHE A 1 412 ? -27.962 11.808 7.155 1.00 92.88 412 PHE A O 1
ATOM 3233 N N . GLU A 1 413 ? -26.918 13.298 5.855 1.00 93.88 413 GLU A N 1
ATOM 3234 C CA . GLU A 1 413 ? -27.633 12.904 4.640 1.00 93.88 413 GLU A CA 1
ATOM 3235 C C . GLU A 1 413 ? -26.876 11.751 3.971 1.00 93.88 413 GLU A C 1
ATOM 3237 O O . GLU A 1 413 ? -25.645 11.685 4.048 1.00 93.88 413 GLU A O 1
ATOM 3242 N N . ASN A 1 414 ? -27.588 10.843 3.306 1.00 92.38 414 ASN A N 1
ATOM 3243 C CA . ASN A 1 414 ? -26.941 9.808 2.502 1.00 92.38 414 ASN A CA 1
ATOM 3244 C C . ASN A 1 414 ? -25.983 10.411 1.455 1.00 92.38 414 ASN A C 1
ATOM 3246 O O . ASN A 1 414 ? -26.266 11.469 0.892 1.00 92.38 414 ASN A O 1
ATOM 3250 N N . GLU A 1 415 ? -24.882 9.713 1.168 1.00 90.38 415 GLU A N 1
ATOM 3251 C CA . GLU A 1 415 ? -23.824 10.138 0.234 1.00 90.38 415 GLU A CA 1
ATOM 3252 C C . GLU A 1 415 ? -23.074 11.410 0.671 1.00 90.38 415 GLU A C 1
ATOM 3254 O O . GLU A 1 415 ? -22.461 12.097 -0.149 1.00 90.38 415 GLU A O 1
ATOM 3259 N N . THR A 1 416 ? -23.101 11.733 1.968 1.00 91.56 416 THR A N 1
ATOM 3260 C CA . THR A 1 416 ? -22.248 12.779 2.549 1.00 91.56 416 THR A CA 1
ATOM 3261 C C . THR A 1 416 ? -21.071 12.176 3.305 1.00 91.56 416 THR A C 1
ATOM 3263 O O . THR A 1 416 ? -21.102 11.020 3.719 1.00 91.56 416 THR A O 1
ATOM 3266 N N . ASP A 1 417 ? -20.007 12.956 3.478 1.00 93.56 417 ASP A N 1
ATOM 3267 C CA . ASP A 1 417 ? -18.902 12.557 4.343 1.00 93.56 417 ASP A CA 1
ATOM 3268 C C . ASP A 1 417 ? -19.253 12.864 5.804 1.00 93.56 417 ASP A C 1
ATOM 3270 O O . ASP A 1 417 ? -19.621 13.990 6.146 1.00 93.56 417 ASP A O 1
ATOM 3274 N N . VAL A 1 418 ? -19.075 11.882 6.683 1.00 94.00 418 VAL A N 1
ATOM 3275 C CA . VAL A 1 418 ? -19.021 12.091 8.132 1.00 94.00 418 VAL A CA 1
ATOM 3276 C C . VAL A 1 418 ? -17.582 12.399 8.507 1.00 94.00 418 VAL A C 1
ATOM 3278 O O . VAL A 1 418 ? -16.670 11.640 8.175 1.00 94.00 418 VAL A O 1
ATOM 3281 N N . ALA A 1 419 ? -17.374 13.502 9.218 1.00 95.50 419 ALA A N 1
ATOM 3282 C CA . ALA A 1 419 ? -16.077 13.866 9.760 1.00 95.50 419 ALA A CA 1
ATOM 3283 C C . ALA A 1 419 ? -15.993 13.515 11.252 1.00 95.50 419 ALA A C 1
ATOM 3285 O O . ALA A 1 419 ? -16.917 13.768 12.029 1.00 95.50 419 ALA A O 1
ATOM 3286 N N . LEU A 1 420 ? -14.861 12.946 11.651 1.00 95.69 420 LEU A N 1
ATOM 3287 C CA . LEU A 1 420 ? -14.502 12.605 13.020 1.00 95.69 420 LEU A CA 1
ATOM 3288 C C . LEU A 1 420 ? -13.425 13.572 13.505 1.00 95.69 420 LEU A C 1
ATOM 3290 O O . LEU A 1 420 ? -12.302 13.548 13.007 1.00 95.69 420 LEU A O 1
ATOM 3294 N N . GLY A 1 421 ? -13.742 14.360 14.528 1.00 95.19 421 GLY A N 1
ATOM 3295 C CA . GLY A 1 421 ? -12.765 15.092 15.327 1.00 95.19 421 GLY A CA 1
ATOM 3296 C C . GLY A 1 421 ? -12.408 14.292 16.575 1.00 95.19 421 GLY A C 1
ATOM 3297 O O . GLY A 1 421 ? -13.290 13.930 17.357 1.00 95.19 421 GLY A O 1
ATOM 3298 N N . LEU A 1 422 ? -11.122 14.025 16.773 1.00 94.56 422 LEU A N 1
ATOM 3299 C CA . LEU A 1 422 ? -10.615 13.219 17.881 1.00 94.56 422 LEU A CA 1
ATOM 3300 C C . LEU A 1 422 ? -9.439 13.932 18.553 1.00 94.56 422 LEU A C 1
ATOM 3302 O O . LEU A 1 422 ? -8.547 14.431 17.876 1.00 94.56 422 LEU A O 1
ATOM 3306 N N . VAL A 1 423 ? -9.411 13.970 19.883 1.00 93.81 423 VAL A N 1
ATOM 3307 C CA . VAL A 1 423 ? -8.262 14.458 20.657 1.00 93.81 423 VAL A CA 1
ATOM 3308 C C . VAL A 1 423 ? -7.773 13.359 21.576 1.00 93.81 423 VAL A C 1
ATOM 3310 O O . VAL A 1 423 ? -8.521 12.855 22.420 1.00 93.81 423 VAL A O 1
ATOM 3313 N N . LEU A 1 424 ? -6.495 13.024 21.401 1.00 91.19 424 LEU A N 1
ATOM 3314 C CA . LEU A 1 424 ? -5.778 12.087 22.245 1.00 91.19 424 LEU A CA 1
ATOM 3315 C C . LEU A 1 424 ? -4.888 12.822 23.246 1.00 91.19 424 LEU A C 1
ATOM 3317 O O . LEU A 1 424 ? -4.179 13.764 22.877 1.00 91.19 424 LEU A O 1
ATOM 3321 N N . ARG A 1 425 ? -4.903 12.367 24.501 1.00 89.94 425 ARG A N 1
ATOM 3322 C CA . ARG A 1 425 ? -4.109 12.923 25.604 1.00 89.94 425 ARG A CA 1
ATOM 3323 C C . ARG A 1 425 ? -3.198 11.874 26.225 1.00 89.94 425 ARG A C 1
ATOM 3325 O O . ARG A 1 425 ? -3.545 10.698 26.302 1.00 89.94 425 ARG A O 1
ATOM 3332 N N . GLY A 1 426 ? -2.048 12.318 26.726 1.00 84.56 426 GLY A N 1
ATOM 3333 C CA . GLY A 1 426 ? -1.185 11.490 27.568 1.00 84.56 426 GLY A CA 1
ATOM 3334 C C . GLY A 1 426 ? -0.502 10.338 26.828 1.00 84.56 426 GLY A C 1
ATOM 3335 O O . GLY A 1 426 ? -0.193 9.327 27.452 1.00 84.56 426 GLY A O 1
ATOM 3336 N N . MET A 1 427 ? -0.245 10.478 25.522 1.00 81.50 427 MET A N 1
ATOM 3337 C CA . MET A 1 427 ? 0.412 9.427 24.730 1.00 81.50 427 MET A CA 1
ATOM 3338 C C . MET A 1 427 ? 1.913 9.320 25.026 1.00 81.50 427 MET A C 1
ATOM 3340 O O . MET A 1 427 ? 2.505 8.269 24.809 1.00 81.50 427 MET A O 1
ATOM 3344 N N . GLY A 1 428 ? 2.552 10.388 25.523 1.00 74.38 428 GLY A N 1
ATOM 3345 C CA . GLY A 1 428 ? 3.921 10.336 26.059 1.00 74.38 428 GLY A CA 1
ATOM 3346 C C . GLY A 1 428 ? 4.990 9.825 25.080 1.00 74.38 428 GLY A C 1
ATOM 3347 O O . GLY A 1 428 ? 5.891 9.101 25.496 1.00 74.38 428 GLY A O 1
ATOM 3348 N N . PHE A 1 429 ? 4.879 10.172 23.792 1.00 70.19 429 PHE A N 1
ATOM 3349 C CA . PHE A 1 429 ? 5.722 9.691 22.684 1.00 70.19 429 PHE A CA 1
ATOM 3350 C C . PHE A 1 429 ? 5.678 8.174 22.435 1.00 70.19 429 PHE A C 1
ATOM 3352 O O . PHE A 1 429 ? 6.539 7.647 21.727 1.00 70.19 429 PHE A O 1
ATOM 3359 N N . LEU A 1 430 ? 4.704 7.457 22.996 1.00 73.00 430 LEU A N 1
AT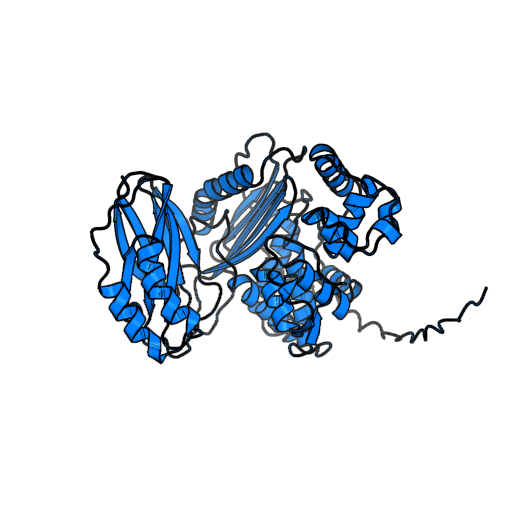OM 3360 C CA . LEU A 1 430 ? 4.492 6.052 22.665 1.00 73.00 430 LEU A CA 1
ATOM 3361 C C . LEU A 1 430 ? 3.991 5.930 21.224 1.00 73.00 430 LEU A C 1
ATOM 3363 O O . LEU A 1 430 ? 3.199 6.756 20.763 1.00 73.00 430 LEU A O 1
ATOM 3367 N N . ASP A 1 431 ? 4.423 4.874 20.527 1.00 81.12 431 ASP A N 1
ATOM 3368 C CA . ASP A 1 431 ? 3.845 4.502 19.234 1.00 81.12 431 ASP A CA 1
ATOM 3369 C C . ASP A 1 431 ? 2.350 4.219 19.446 1.00 81.12 431 ASP A C 1
ATOM 3371 O O . ASP A 1 431 ? 1.960 3.204 20.025 1.00 81.12 431 ASP A O 1
ATOM 3375 N N . THR A 1 432 ? 1.527 5.199 19.075 1.00 87.00 432 THR A N 1
ATOM 3376 C CA . THR A 1 432 ? 0.077 5.160 19.236 1.00 87.00 432 THR A CA 1
ATOM 3377 C C . THR A 1 432 ? -0.540 4.973 17.868 1.00 87.00 432 THR A C 1
ATOM 3379 O O . THR A 1 432 ? -0.472 5.855 17.005 1.00 87.00 432 THR A O 1
ATOM 3382 N N . ARG A 1 433 ? -1.140 3.803 17.677 1.00 89.44 433 ARG A N 1
ATOM 3383 C CA . ARG A 1 433 ? -1.804 3.402 16.443 1.00 89.44 433 ARG A CA 1
ATOM 3384 C C . ARG A 1 433 ? -3.300 3.413 16.674 1.00 89.44 433 ARG A C 1
ATOM 3386 O O . ARG A 1 433 ? -3.790 2.798 17.622 1.00 89.44 433 ARG A O 1
ATOM 3393 N N . LEU A 1 434 ? -4.006 4.110 15.794 1.00 92.94 434 LEU A N 1
ATOM 3394 C CA . LEU A 1 434 ? -5.458 4.119 15.791 1.00 92.94 434 LEU A CA 1
ATOM 3395 C C . LEU A 1 434 ? -5.954 3.222 14.677 1.00 92.94 434 LEU A C 1
ATOM 3397 O O . LEU A 1 434 ? -5.422 3.285 13.569 1.00 92.94 434 LEU A O 1
ATOM 3401 N N . THR A 1 435 ? -6.985 2.441 14.974 1.00 95.19 435 THR A N 1
ATOM 3402 C CA . THR A 1 435 ? -7.808 1.773 13.967 1.00 95.19 435 THR A CA 1
ATOM 3403 C C . THR A 1 435 ? -9.244 2.243 14.133 1.00 95.19 435 THR A C 1
ATOM 3405 O O . THR A 1 435 ? -9.770 2.260 15.243 1.00 95.19 435 THR A O 1
ATOM 3408 N N . PHE A 1 436 ? -9.867 2.634 13.029 1.00 96.06 436 PHE A N 1
ATOM 3409 C CA . PHE A 1 436 ? -11.259 3.061 12.959 1.00 96.06 436 PHE A CA 1
ATOM 3410 C C . PHE A 1 436 ? -12.045 1.981 12.229 1.00 96.06 436 PHE A C 1
ATOM 3412 O O . PHE A 1 436 ? -11.629 1.588 11.140 1.00 96.06 436 PHE A O 1
ATOM 3419 N N . ILE A 1 437 ? -13.155 1.517 12.797 1.00 97.25 437 ILE A N 1
ATOM 3420 C CA . ILE A 1 437 ? -14.074 0.582 12.141 1.00 97.25 437 ILE A CA 1
ATOM 3421 C C . ILE A 1 437 ? -15.446 1.226 12.072 1.00 97.25 437 ILE A C 1
ATOM 3423 O O . ILE A 1 437 ? -16.115 1.383 13.089 1.00 97.25 437 ILE A O 1
ATOM 3427 N N . TYR A 1 438 ? -15.848 1.582 10.860 1.00 97.31 438 TYR A N 1
ATOM 3428 C CA . TYR A 1 438 ? -17.202 2.000 10.546 1.00 97.31 438 TYR A CA 1
ATOM 3429 C C . TYR A 1 438 ? -18.003 0.756 10.177 1.00 97.31 438 TYR A C 1
ATOM 3431 O O . TYR A 1 438 ? -17.606 0.005 9.286 1.00 97.31 438 TYR A O 1
ATOM 3439 N N . THR A 1 439 ? -19.115 0.541 10.869 1.00 97.06 439 THR A N 1
ATOM 3440 C CA . THR A 1 439 ? -20.075 -0.524 10.581 1.00 97.06 439 THR A CA 1
ATOM 3441 C C . THR A 1 439 ? -21.364 0.116 10.093 1.00 97.06 439 THR A C 1
ATOM 3443 O O . THR A 1 439 ? -21.999 0.883 10.825 1.00 97.06 439 THR A O 1
ATOM 3446 N N . ALA A 1 440 ? -21.715 -0.184 8.849 1.00 97.00 440 ALA A N 1
ATOM 3447 C CA . ALA A 1 440 ? -22.931 0.260 8.198 1.00 97.00 440 ALA A CA 1
ATOM 3448 C C . ALA A 1 440 ? -24.172 -0.453 8.777 1.00 97.00 440 ALA A C 1
ATOM 3450 O O . ALA A 1 440 ? -24.046 -1.506 9.411 1.00 97.00 440 ALA A O 1
ATOM 3451 N N . PRO A 1 441 ? -25.388 0.074 8.540 1.00 96.94 441 PRO A N 1
ATOM 3452 C CA . PRO A 1 441 ? -26.633 -0.514 9.043 1.00 96.94 441 PRO A CA 1
ATOM 3453 C C . PRO A 1 441 ? -26.898 -1.953 8.572 1.00 96.94 441 PRO A C 1
ATOM 3455 O O . PRO A 1 441 ? -27.618 -2.696 9.235 1.00 96.94 441 PRO A O 1
ATOM 3458 N N . ASP A 1 442 ? -26.336 -2.349 7.429 1.00 95.69 442 ASP A N 1
ATOM 3459 C CA . ASP A 1 442 ? -26.424 -3.705 6.877 1.00 95.69 442 ASP A CA 1
ATOM 3460 C C . ASP A 1 442 ? -25.346 -4.662 7.429 1.00 95.69 442 ASP A C 1
ATOM 3462 O O . ASP A 1 442 ? -25.321 -5.837 7.067 1.00 95.69 442 ASP A O 1
ATOM 3466 N N . GLY A 1 443 ? -24.473 -4.175 8.319 1.00 94.69 443 GLY A N 1
ATOM 3467 C CA . GLY A 1 443 ? -23.348 -4.915 8.888 1.00 94.69 443 GLY A CA 1
ATOM 3468 C C . GLY A 1 443 ? -22.058 -4.836 8.067 1.00 94.69 443 GLY A C 1
ATOM 3469 O O . GLY A 1 443 ? -21.033 -5.357 8.509 1.00 94.69 443 GLY A O 1
ATOM 3470 N N . THR A 1 444 ? -22.067 -4.176 6.906 1.00 94.31 444 THR A N 1
ATOM 3471 C CA . THR A 1 444 ? -20.862 -3.973 6.098 1.00 94.31 444 THR A CA 1
ATOM 3472 C C . THR A 1 444 ? -19.856 -3.124 6.867 1.00 94.31 444 THR A C 1
ATOM 3474 O O . THR A 1 444 ? -20.197 -2.096 7.448 1.00 94.31 444 THR A O 1
ATOM 3477 N N . THR A 1 445 ? -18.589 -3.534 6.861 1.00 95.44 445 THR A N 1
ATOM 3478 C CA . THR A 1 445 ? -17.519 -2.830 7.574 1.00 95.44 445 THR A CA 1
ATOM 3479 C C . THR A 1 445 ? -16.572 -2.103 6.623 1.00 95.44 445 THR A C 1
ATOM 3481 O O . THR A 1 445 ? -16.316 -2.517 5.485 1.00 95.44 445 THR A O 1
ATOM 3484 N N . ARG A 1 446 ? -16.056 -0.971 7.101 1.00 95.56 446 ARG A N 1
ATOM 3485 C CA . ARG A 1 446 ? -15.023 -0.150 6.464 1.00 95.56 446 ARG A CA 1
ATOM 3486 C C . ARG A 1 446 ? -14.017 0.212 7.540 1.00 95.56 446 ARG A C 1
ATOM 3488 O O . ARG A 1 446 ? -14.395 0.774 8.569 1.00 95.56 446 ARG A O 1
ATOM 3495 N N . SER A 1 447 ? -12.748 -0.125 7.335 1.00 95.88 447 SER A N 1
ATOM 3496 C CA . SER A 1 447 ? -11.725 0.095 8.352 1.00 95.88 447 SER A CA 1
ATOM 3497 C C . SER A 1 447 ? -10.504 0.836 7.838 1.00 95.88 447 SER A C 1
ATOM 3499 O O . SER A 1 447 ? -10.051 0.685 6.702 1.00 95.88 447 SER A O 1
ATOM 3501 N N . TYR A 1 448 ? -9.959 1.654 8.728 1.00 95.06 448 TYR A N 1
ATOM 3502 C CA . TYR A 1 448 ? -8.847 2.556 8.470 1.00 95.06 448 TYR A CA 1
ATOM 3503 C C . TYR A 1 448 ? -7.868 2.500 9.632 1.00 95.06 448 TYR A C 1
ATOM 3505 O O . TYR A 1 448 ? -8.251 2.139 10.742 1.00 95.06 448 TYR A O 1
ATOM 3513 N N . GLN A 1 449 ? -6.616 2.892 9.408 1.00 94.38 449 GLN A N 1
ATOM 3514 C CA . GLN A 1 449 ? -5.630 2.975 10.487 1.00 94.38 449 GLN A CA 1
ATOM 3515 C C . GLN A 1 449 ? -4.672 4.149 10.302 1.00 94.38 449 GLN A C 1
ATOM 3517 O O . GLN A 1 449 ? -4.469 4.626 9.193 1.00 94.38 449 GLN A O 1
ATOM 3522 N N . THR A 1 450 ? -4.042 4.654 11.354 1.00 88.62 450 THR A N 1
ATOM 3523 C CA . THR A 1 450 ? -3.096 5.770 11.193 1.00 88.62 450 THR A CA 1
ATOM 3524 C C . THR A 1 450 ? -1.777 5.333 10.547 1.00 88.62 450 THR A C 1
ATOM 3526 O O . THR A 1 450 ? -1.182 4.318 10.903 1.00 88.62 450 THR A O 1
ATOM 3529 N N . ARG A 1 451 ? -1.287 6.142 9.595 1.00 78.56 451 ARG A N 1
ATOM 3530 C CA . ARG A 1 451 ? -0.032 5.893 8.854 1.00 78.56 451 ARG A CA 1
ATOM 3531 C C . ARG A 1 451 ? 1.237 6.197 9.652 1.00 78.56 451 ARG A C 1
ATOM 3533 O O . ARG A 1 451 ? 2.316 5.774 9.260 1.00 78.56 451 ARG A O 1
ATOM 3540 N N . ALA A 1 452 ? 1.136 6.969 10.729 1.00 67.94 452 ALA A N 1
ATOM 3541 C CA . ALA A 1 452 ? 2.287 7.444 11.485 1.00 67.94 452 ALA A CA 1
ATOM 3542 C C . ALA A 1 452 ? 2.023 7.366 12.994 1.00 67.94 452 ALA A C 1
ATOM 3544 O O . ALA A 1 452 ? 0.866 7.508 13.407 1.00 67.94 452 ALA A O 1
ATOM 3545 N N . PRO A 1 453 ? 3.078 7.172 13.805 1.00 62.06 453 PRO A N 1
ATOM 3546 C CA . PRO A 1 453 ? 2.981 7.315 15.250 1.00 62.06 453 PRO A CA 1
ATOM 3547 C C . PRO A 1 453 ? 2.559 8.744 15.614 1.00 62.06 453 PRO A C 1
ATOM 3549 O O . PRO A 1 453 ? 3.001 9.719 14.999 1.00 62.06 453 PRO A O 1
ATOM 3552 N N . ALA A 1 454 ? 1.702 8.866 16.623 1.00 58.16 454 ALA A N 1
ATOM 3553 C CA . ALA A 1 454 ? 1.295 10.153 17.171 1.00 58.16 454 ALA A CA 1
ATOM 3554 C C . ALA A 1 454 ? 2.419 10.815 17.998 1.00 58.16 454 ALA A C 1
ATOM 3556 O O . ALA A 1 454 ? 3.281 10.140 18.560 1.00 58.16 454 ALA A O 1
ATOM 3557 N N . GLN A 1 455 ? 2.398 12.149 18.101 1.00 56.34 455 GLN A N 1
ATOM 3558 C CA . GLN A 1 455 ? 3.200 12.902 19.082 1.00 56.34 455 GLN A CA 1
ATOM 3559 C C . GLN A 1 455 ? 2.503 12.908 20.462 1.00 56.34 455 GLN A C 1
ATOM 3561 O O . GLN A 1 455 ? 1.419 12.366 20.580 1.00 56.34 455 GLN A O 1
ATOM 3566 N N . ASN A 1 456 ? 3.097 13.498 21.511 1.00 58.91 456 ASN A N 1
ATOM 3567 C CA . ASN A 1 456 ? 2.616 13.458 22.914 1.00 58.91 456 ASN A CA 1
ATOM 3568 C C . ASN A 1 456 ? 1.107 13.623 23.158 1.00 58.91 456 ASN A C 1
ATOM 3570 O O . ASN A 1 456 ? 0.532 12.847 23.917 1.00 58.91 456 ASN A O 1
ATOM 3574 N N . ASP A 1 457 ? 0.516 14.647 22.552 1.00 71.69 457 ASP A N 1
ATOM 3575 C CA . ASP A 1 457 ? -0.912 14.951 22.521 1.00 71.69 457 ASP A CA 1
ATOM 3576 C C . ASP A 1 457 ? -1.213 15.300 21.063 1.00 71.69 457 ASP A C 1
ATOM 3578 O O . ASP A 1 457 ? -0.426 16.012 20.430 1.00 71.69 457 ASP A O 1
ATOM 3582 N N . ALA A 1 458 ? -2.319 14.807 20.515 1.00 81.88 458 ALA A N 1
ATOM 3583 C CA . ALA A 1 458 ? -2.609 15.012 19.104 1.00 81.88 458 ALA A CA 1
ATOM 3584 C C . ALA A 1 458 ? -4.105 15.145 18.850 1.00 81.88 458 ALA A C 1
ATOM 3586 O O . ALA A 1 458 ? -4.920 14.365 19.348 1.00 81.88 458 ALA A O 1
ATOM 3587 N N . GLY A 1 459 ? -4.438 16.145 18.039 1.00 86.06 459 GLY A N 1
ATOM 3588 C CA . GLY A 1 459 ? -5.706 16.186 17.334 1.00 86.06 459 GLY A CA 1
ATOM 3589 C C . GLY A 1 459 ? -5.646 15.285 16.104 1.00 86.06 459 GLY A C 1
ATOM 3590 O O . GLY A 1 459 ? -4.635 15.246 15.403 1.00 86.06 459 GLY A O 1
ATOM 3591 N N . PHE A 1 460 ? -6.749 14.615 15.815 1.00 87.56 460 PHE A N 1
ATOM 3592 C CA . PHE A 1 460 ? -6.969 13.840 14.608 1.00 87.56 460 PHE A CA 1
ATOM 3593 C C . PHE A 1 460 ? -8.262 14.297 13.952 1.00 87.56 460 PHE A C 1
ATOM 3595 O O . PHE A 1 460 ? -9.247 14.617 14.621 1.00 87.56 460 PHE A O 1
ATOM 3602 N N . ASN A 1 461 ? -8.233 14.290 12.628 1.00 91.12 461 ASN A N 1
ATOM 3603 C CA . ASN A 1 461 ? -9.391 14.486 11.786 1.00 91.12 461 ASN A CA 1
ATOM 3604 C C . ASN A 1 461 ? -9.433 13.343 10.766 1.00 91.12 461 ASN A C 1
ATOM 3606 O O . ASN A 1 461 ? -8.399 13.001 10.181 1.00 91.12 461 ASN A O 1
ATOM 3610 N N . TRP A 1 462 ? -10.599 12.729 10.593 1.00 93.06 462 TRP A N 1
ATOM 3611 C CA . TRP A 1 462 ? -10.828 11.651 9.636 1.00 93.06 462 TRP A CA 1
ATOM 3612 C C . TRP A 1 462 ? -12.183 11.821 8.955 1.00 93.06 462 TRP A C 1
ATOM 3614 O O . TRP A 1 462 ? -13.123 12.292 9.583 1.00 93.06 462 TRP A O 1
ATOM 3624 N N . TYR A 1 463 ? -12.298 11.385 7.702 1.00 93.81 463 TYR A N 1
ATOM 3625 C CA . TYR A 1 463 ? -13.538 11.461 6.931 1.00 93.81 463 TYR A CA 1
ATOM 3626 C C . TYR A 1 463 ? -13.927 10.086 6.417 1.00 93.81 463 TYR A C 1
ATOM 3628 O O . TYR A 1 463 ? -13.068 9.309 5.989 1.00 93.81 463 TYR A O 1
ATOM 3636 N N . HIS A 1 464 ? -15.222 9.804 6.438 1.00 94.31 464 HIS A N 1
ATOM 3637 C CA . HIS A 1 464 ? -15.783 8.589 5.882 1.00 94.31 464 HIS A CA 1
ATOM 3638 C C . HIS A 1 464 ? -17.051 8.910 5.078 1.00 94.31 464 HIS A C 1
ATOM 3640 O O . HIS A 1 464 ? -17.975 9.486 5.656 1.00 94.31 464 HIS A O 1
ATOM 3646 N N . PRO A 1 465 ? -17.122 8.547 3.784 1.00 93.00 465 PRO A N 1
ATOM 3647 C CA . PRO A 1 465 ? -18.361 8.660 3.025 1.00 93.00 465 PRO A CA 1
ATOM 3648 C C . PRO A 1 465 ? -19.377 7.648 3.551 1.00 93.00 465 PRO A C 1
ATOM 3650 O O . PRO A 1 465 ? -19.068 6.461 3.627 1.00 93.00 465 PRO A O 1
ATOM 3653 N N . VAL A 1 466 ? -20.584 8.104 3.888 1.00 92.31 466 VAL A N 1
ATOM 3654 C CA . VAL A 1 466 ? -21.683 7.219 4.296 1.00 92.31 466 VAL A CA 1
ATOM 3655 C C . VAL A 1 466 ? -22.638 6.995 3.133 1.00 92.31 466 VAL A C 1
ATOM 3657 O O . VAL A 1 466 ? -23.179 7.938 2.561 1.00 92.31 466 VAL A O 1
ATOM 3660 N N . ASP A 1 467 ? -22.842 5.737 2.766 1.00 90.88 467 ASP A N 1
ATOM 3661 C CA . ASP A 1 467 ? -23.576 5.311 1.566 1.00 90.88 467 ASP A CA 1
ATOM 3662 C C . ASP A 1 467 ? -24.807 4.437 1.878 1.00 90.88 467 ASP A C 1
ATOM 3664 O O . ASP A 1 467 ? -25.421 3.858 0.980 1.00 90.88 467 ASP A O 1
ATOM 3668 N N . GLY A 1 468 ? -25.214 4.383 3.149 1.00 93.12 468 GLY A N 1
ATOM 3669 C CA . GLY A 1 468 ? -26.366 3.621 3.622 1.00 93.12 468 GLY A CA 1
ATOM 3670 C C . GLY A 1 468 ? -27.177 4.383 4.667 1.00 93.12 468 GLY A C 1
ATOM 3671 O O . GLY A 1 468 ? -26.629 4.972 5.597 1.00 93.12 468 GLY A O 1
ATOM 3672 N N . ARG A 1 469 ? -28.507 4.339 4.542 1.00 96.00 469 ARG A N 1
ATOM 3673 C CA . ARG A 1 469 ? -29.436 4.939 5.513 1.00 96.00 469 ARG A CA 1
ATOM 3674 C C . ARG A 1 469 ? -29.591 4.066 6.753 1.00 96.00 469 ARG A C 1
ATOM 3676 O O . ARG A 1 469 ? -29.776 2.857 6.629 1.00 96.00 469 ARG A O 1
ATOM 3683 N N . GLY A 1 470 ? -29.624 4.695 7.924 1.00 96.31 470 GLY A N 1
ATOM 3684 C CA . GLY A 1 470 ? -29.827 4.049 9.220 1.00 96.31 470 GLY A CA 1
ATOM 3685 C C . GLY A 1 470 ? -28.736 4.385 10.233 1.00 96.31 470 GLY A C 1
ATOM 3686 O O . GLY A 1 470 ? -27.978 5.343 10.064 1.00 96.31 470 GLY A O 1
ATOM 3687 N N . THR A 1 471 ? -28.666 3.572 11.285 1.00 97.12 471 THR A N 1
ATOM 3688 C CA . THR A 1 471 ? -27.692 3.718 12.367 1.00 97.12 471 THR A CA 1
ATOM 3689 C C . THR A 1 471 ? -26.351 3.115 11.969 1.00 97.12 471 THR A C 1
ATOM 3691 O O . THR A 1 471 ? -26.234 1.904 11.785 1.00 97.12 471 THR A O 1
ATOM 3694 N N . TRP A 1 472 ? -25.330 3.956 11.889 1.00 97.12 472 TRP A N 1
ATOM 3695 C CA . TRP A 1 472 ? -23.942 3.531 11.755 1.00 97.12 472 TRP A CA 1
ATOM 3696 C C . TRP A 1 472 ? -23.279 3.451 13.123 1.00 97.12 472 TRP A C 1
ATOM 3698 O O . TRP A 1 472 ? -23.643 4.179 14.048 1.00 97.12 472 TRP A O 1
ATOM 3708 N N . THR A 1 473 ? -22.260 2.603 13.229 1.00 97.12 473 THR A N 1
ATOM 3709 C CA . THR A 1 473 ? -21.393 2.507 14.409 1.00 97.12 473 THR A CA 1
ATOM 3710 C C . THR A 1 473 ? -19.953 2.819 14.016 1.00 97.12 473 THR A C 1
ATOM 3712 O O . THR A 1 473 ? -19.489 2.349 12.981 1.00 97.12 473 THR A O 1
ATOM 3715 N N . LEU A 1 474 ? -19.239 3.591 14.836 1.00 96.69 474 LEU A N 1
ATOM 3716 C CA . LEU A 1 474 ? -17.789 3.749 14.771 1.00 96.69 474 LEU A CA 1
ATOM 3717 C C . LEU A 1 474 ? -17.161 3.186 16.044 1.00 96.69 474 LEU A C 1
ATOM 3719 O O . LEU A 1 474 ? -17.382 3.716 17.136 1.00 96.69 474 LEU A O 1
ATOM 3723 N N . ASP A 1 475 ? -16.281 2.211 15.862 1.00 97.25 475 ASP A N 1
ATOM 3724 C CA . ASP A 1 475 ? -15.367 1.732 16.889 1.00 97.25 475 ASP A CA 1
ATOM 3725 C C . ASP A 1 475 ? -13.964 2.302 16.660 1.00 97.25 475 ASP A C 1
ATOM 3727 O O . ASP A 1 475 ? -13.426 2.264 15.549 1.00 97.25 475 ASP A O 1
ATOM 3731 N N . ILE A 1 476 ? -13.350 2.826 17.722 1.00 96.06 476 ILE A N 1
ATOM 3732 C CA . ILE A 1 476 ? -11.977 3.335 17.708 1.00 96.06 476 ILE A CA 1
ATOM 3733 C C . ILE A 1 476 ? -11.130 2.458 18.616 1.00 96.06 476 ILE A C 1
ATOM 3735 O O . ILE A 1 476 ? -11.357 2.369 19.827 1.00 96.06 476 ILE A O 1
ATOM 3739 N N . PHE A 1 477 ? -10.118 1.847 18.019 1.00 95.38 477 PHE A N 1
ATOM 3740 C CA . PHE A 1 477 ? -9.125 1.054 18.714 1.00 95.38 477 PHE A CA 1
ATOM 3741 C C . PHE A 1 477 ? -7.853 1.872 18.882 1.00 95.38 477 PHE A C 1
ATOM 3743 O O . PHE A 1 477 ? -7.312 2.383 17.903 1.00 95.38 477 PHE A O 1
ATOM 3750 N N . VAL A 1 478 ? -7.360 1.959 20.113 1.00 93.12 478 VAL A N 1
ATOM 3751 C CA . VAL A 1 478 ? -6.050 2.524 20.442 1.00 93.12 478 VAL A CA 1
ATOM 3752 C C . VAL A 1 478 ? -5.148 1.355 20.781 1.00 93.12 478 VAL A C 1
ATOM 3754 O O . VAL A 1 478 ? -5.433 0.603 21.712 1.00 93.12 478 VAL A O 1
ATOM 3757 N N . ASN A 1 479 ? -4.072 1.168 20.015 1.00 91.81 479 ASN A N 1
ATOM 3758 C CA . ASN A 1 479 ? -3.094 0.115 20.287 1.00 91.81 479 ASN A CA 1
ATOM 3759 C C . ASN A 1 479 ? -3.756 -1.265 20.474 1.00 91.81 479 ASN A C 1
ATOM 3761 O O . ASN A 1 479 ? -3.496 -1.972 21.447 1.00 91.81 479 ASN A O 1
ATOM 3765 N N . LEU A 1 480 ? -4.635 -1.614 19.522 1.00 93.69 480 LEU A N 1
ATOM 3766 C CA . LEU A 1 480 ? -5.395 -2.872 19.440 1.00 93.69 480 LEU A CA 1
ATOM 3767 C C . LEU A 1 480 ? -6.512 -3.052 20.478 1.00 93.69 480 LEU A C 1
ATOM 3769 O O . LEU A 1 480 ? -7.164 -4.095 20.511 1.00 93.69 480 LEU A O 1
ATOM 3773 N N . ARG A 1 481 ? -6.771 -2.048 21.319 1.00 94.25 481 ARG A N 1
ATOM 3774 C CA . ARG A 1 481 ? -7.812 -2.095 22.352 1.00 94.25 481 ARG A CA 1
ATOM 3775 C C . ARG A 1 481 ? -8.965 -1.185 21.983 1.00 94.25 481 ARG A C 1
ATOM 3777 O O . ARG A 1 481 ? -8.739 -0.022 21.665 1.00 94.25 481 ARG A O 1
ATOM 3784 N N . LEU A 1 482 ? -10.190 -1.699 22.062 1.00 95.94 482 LEU A N 1
ATOM 3785 C CA . LEU A 1 482 ? -11.389 -0.895 21.854 1.00 95.94 482 LEU A CA 1
ATOM 3786 C C . LEU A 1 482 ? -11.477 0.175 22.951 1.00 95.94 482 LEU A C 1
ATOM 3788 O O . LEU A 1 482 ? -11.701 -0.150 24.117 1.00 95.94 482 LEU A O 1
ATOM 3792 N N . ALA A 1 483 ? -11.286 1.433 22.568 1.00 95.12 483 ALA A N 1
ATOM 3793 C CA . ALA A 1 483 ? -11.218 2.577 23.475 1.00 95.12 483 ALA A CA 1
ATOM 3794 C C . ALA A 1 483 ? -12.467 3.467 23.389 1.00 95.12 483 ALA A C 1
ATOM 3796 O O . ALA A 1 483 ? -12.816 4.151 24.348 1.00 95.12 483 ALA A O 1
ATOM 3797 N N . TYR A 1 484 ? -13.161 3.453 22.250 1.00 95.56 484 TYR A N 1
ATOM 3798 C CA . TYR A 1 484 ? -14.403 4.192 22.047 1.00 95.56 484 TYR A CA 1
ATOM 3799 C C . TYR A 1 484 ? -15.323 3.431 21.093 1.00 95.56 484 TYR A C 1
ATOM 3801 O O . TYR A 1 484 ? -14.852 2.848 20.121 1.00 95.56 484 TYR A O 1
ATOM 3809 N N . SER A 1 485 ? -16.626 3.480 21.362 1.00 95.81 485 SER A N 1
ATOM 3810 C CA . SER A 1 485 ? -17.678 3.027 20.453 1.00 95.81 485 SER A CA 1
ATOM 3811 C C . SER A 1 485 ? -18.812 4.045 20.493 1.00 95.81 485 SER A C 1
ATOM 3813 O O . SER A 1 485 ? -19.232 4.466 21.577 1.00 95.81 485 SER A O 1
ATOM 3815 N N . GLY A 1 486 ? -19.272 4.485 19.327 1.00 94.19 486 GLY A N 1
ATOM 3816 C CA . GLY A 1 486 ? -20.334 5.478 19.200 1.00 94.19 486 GLY A CA 1
ATOM 3817 C C . GLY A 1 486 ? -21.169 5.255 17.950 1.00 94.19 486 GLY A C 1
ATOM 3818 O O . GLY A 1 486 ? -20.708 4.645 16.990 1.00 94.19 486 GLY A O 1
ATOM 3819 N N . THR A 1 487 ? -22.397 5.765 17.957 1.00 95.81 487 THR A N 1
ATOM 3820 C CA . THR A 1 487 ? -23.336 5.637 16.836 1.00 95.81 487 THR A CA 1
ATOM 3821 C C . THR A 1 487 ? -23.729 6.996 16.279 1.00 95.81 487 THR A C 1
ATOM 3823 O O . THR A 1 487 ? -23.769 7.982 17.018 1.00 95.81 487 THR A O 1
ATOM 3826 N N . PHE A 1 488 ? -24.084 7.040 14.998 1.00 95.38 488 PHE A N 1
ATOM 3827 C CA . PHE A 1 488 ? -24.679 8.212 14.357 1.00 95.38 488 PHE A CA 1
ATOM 3828 C C . PHE A 1 488 ? -25.722 7.791 13.312 1.00 95.38 488 PHE A C 1
ATOM 3830 O O . PHE A 1 488 ? -25.711 6.662 12.826 1.00 95.38 488 PHE A O 1
ATOM 3837 N N . GLU A 1 489 ? -26.645 8.696 12.986 1.00 96.12 489 GLU A N 1
ATOM 3838 C CA . GLU A 1 489 ? -27.777 8.420 12.093 1.00 96.12 489 GLU A CA 1
ATOM 3839 C C . GLU A 1 489 ? -27.572 9.038 10.707 1.00 96.12 489 GLU A C 1
ATOM 3841 O O . GLU A 1 489 ? -27.190 10.207 10.593 1.00 96.12 489 GLU A O 1
ATOM 3846 N N . VAL A 1 490 ? -27.907 8.274 9.664 1.00 96.25 490 VAL A N 1
ATOM 3847 C CA . VAL A 1 490 ? -27.884 8.705 8.257 1.00 96.25 490 VAL A CA 1
ATOM 3848 C C . VAL A 1 490 ? -29.288 8.595 7.655 1.00 96.25 490 VAL A C 1
ATOM 3850 O O . VAL A 1 490 ? -29.938 7.554 7.793 1.00 96.25 490 VAL A O 1
ATOM 3853 N N . ARG A 1 491 ? -29.775 9.655 6.998 1.00 94.88 491 ARG A N 1
ATOM 3854 C CA . ARG A 1 491 ? -31.146 9.761 6.463 1.00 94.88 491 ARG A CA 1
ATOM 3855 C C . ARG A 1 491 ? -31.292 9.639 4.955 1.00 94.88 491 ARG A C 1
ATOM 3857 O O . ARG A 1 491 ? -30.359 9.940 4.180 1.00 94.88 491 ARG A O 1
#

Secondary structure (DSSP, 8-state):
---------------PPPP----PPPPTTS--GGGSPB-----GGG-EEEEEEEETTT--EEEESTT--EE-TTTTHHHHHHHHHHHHHTTSS-TT-EEE--TTT----TT-SS-GGGTT-EEEHHHHHHHHHHS--HHHHHHHHHHH-HHHHHHHHHHHT-TTBPPP--HHHHHHHHHHTT-GGGGSS-HHHHHHHHHH---TTGGGT-SSPP---HHHHHHHHHHHHHH--TTEE-HHHHHHHHHHHHHHHH-TTSHHHHHHHHHHHHHHTTSPP-GGGTTS-TTSEEEEEEEEETTEEEEEEEEES--GGG-----EEEEEEEE-TTS-S-HHHHHHHHHHHHHHHHHHHHSSPPPPPPP--TTEEEEEEE-HHHHHHHHHHHHHTTS-GGGHHHHHHHHTTS-S-PEEPTTEEEEEEEEE---TT----EEEEEE-TTS-EEEEE-SS---SSEEEEEEEEE-SSEEEEEEEEETTEEEEEEEEEE-

Sequence (491 aa):
MNRFFLLIVLAVFALNPAPAQTATQFPASIADFDALPPCDFDAPGGLMVGAVVYNWETGDGCTQNLDTVFQIASVPKVFVSGAYHQAVAQNIVSPAQTVRYDENYHMGGRDDCLTFRDIGRDVTLRELDNIMITCSDNAATWMMMDVLGWYTVSAYIANLGIEDISPVVPYVEVDRLKLIALDSEWADVPPAMASRYWRGRDAEGLGEYLRPIPRYTREDIRRANQAYFNGYDYNRATPRAIAQYMAQLREDYRQPINAVRWDTANGVLGNMLNTQRQYSTQAFPGSVLVGAKNGYDSGVVAELNFTVSDIANYNRQPETIAVIFTQHPALQMARGAINDYLIDLSPQISAVLFGEANAAQMVTDWTINTARFGTPNQIDDCWYPYRDSNFAAGMVADFELCIGRISQDVVFENETDVALGLVLRGMGFLDTRLTFIYTAPDGTTRSYQTRAPAQNDAGFNWYHPVDGRGTWTLDIFVNLRLAYSGTFEVR

Foldseek 3Di:
DDDDDPPPPPPPPPPVPPPLPPLDPDPPLQQPQVPFAALPQDDPDQKDKWKWWAFSVPRFTHTDQQADKFQQFLPLLLLLLLLVLLCCLVVVDPQADWDQAALLLAQAAPQAPDHPVSRGPTDGLVRLSLSCFASVHLSSSVRSCVVSPQVSSVVSLVSLVFPFQFRADRVLVVLLQLVCLLPVLSVVPRSSCSSNCSRPVDCPPVVVRDVVDDDDDPVSSLVSVLCSVVPDSYNMGGNNRLSSVLSQLLVLCVDCPPVSSNSSSLRSLVSLLLYKQALLAQPADLLKGKRKGWRDDQQKIWIWIFIDNDCVVHDSRTRIIITMIIGRNSSPDDPVVVSVSSNVNNVSSNCSHCNPPDDFDADADVFWVDKAKDAPVQLCVLVVVCVVVVNDPVCLVVSRVSRVPDDRQDEAEAQGKIKMKTKTAQCAQPQKKKKKWKQAPVRRIGIIMHSGGDDHIGIDMDIDGHHHFAKMKIFMDINSHGHDIDIHGYD

Radius of gyration: 23.85 Å; chains: 1; bounding box: 68×55×67 Å